Protein AF-A0A2A2JDP6-F1 (afdb_monomer)

InterPro domains:
  IPR001873 Epithelial sodium channel [PF00858] (43-177)

Sequence (413 aa):
MQKIEHLVDRIRIRLHLPKPQRQCSCHENDPPPWTGEIHGLSQVSDLELPAIAICPKVPDGFNRTGIVGDIMGSLPNISYDLALDVLRYFIAGNGLENMDTVSYMNRTYLSYLNNLYKNWSIGYTTEEFFNLMQDKYGYKCEELFLECQLGGKTMDCCNDLMVRKTMMRRGICYQTRRGINQSDADDIGRIIFSLKASPSATNPDYNYTQIFGRDAECQVRKWYLSNIIYPFNCTLAYMNEISKLPPTNGTCRPDIIADNYFNNIQLVWNSVDVNEECTPGCQRWDYQTVLQQSQTLEEFIGYTFNLEASFNDLQYEYVKETIQSVSSSQTDVDEEKDTDTDLRTSRETISSEEADILRRCRRGRRRDRPKFEMPVIHKMEHVELPEISHEKWNTSKNETSNNNDTKNQKQDQ

Mean predicted aligned error: 15.89 Å

Organism: NCBI:txid2018661

Foldseek 3Di:
DDDPDDDPDPPPPDDPDPDDDPDDPVCPPDPFPDWDKDKDKDFDQKDWDPKDKAFDPFLQLWPQCVQLVLLPVQDDPDDSVLSLVLVLLLCQLLLAEDSVVLVVDDLVVSVVSLVSNCSSQPPDDSLRSVVVRCVRIHDDQVLWFPWKDFLNDTDDCDPQFWDWDQDRNRGTIIIGDTPQMQRDAQVRGKIKTFTFDRDGNNDDDDDDDDDDDDDDLLLSLQLCCQQPCVVPQEHRSRPPPRPPDDHGPYHGGSSVSSVCSCPRRHDPDGNHDDPDDDDDDPDDDDDDDDDDDDPDPDDDPRTDDMDIDDDNGSMDMDIDTDRDDPPPPDDDDDDDDDDDDDDDDDDDDDDPPVVPVVPPPPDDDDDDDDDDDDDDDDDDDDDDDDDDDDDDDDDDDDDDDDDDDDDDDDDDD

Structure (mmCIF, N/CA/C/O backbone):
data_AF-A0A2A2JDP6-F1
#
_entry.id   AF-A0A2A2JDP6-F1
#
loop_
_atom_site.group_PDB
_atom_site.id
_atom_site.type_symbol
_atom_site.label_atom_id
_atom_site.label_alt_id
_atom_site.label_comp_id
_atom_site.label_asym_id
_atom_site.label_entity_id
_atom_site.label_seq_id
_atom_site.pdbx_PDB_ins_code
_atom_site.Cartn_x
_atom_site.Cartn_y
_atom_site.Cartn_z
_atom_site.occupancy
_atom_site.B_iso_or_equiv
_atom_site.auth_seq_id
_atom_site.auth_comp_id
_atom_site.auth_asym_id
_atom_site.auth_atom_id
_atom_site.pdbx_PDB_model_num
ATOM 1 N N . MET A 1 1 ? 39.928 -13.900 63.795 1.00 42.25 1 MET A N 1
ATOM 2 C CA . MET A 1 1 ? 40.288 -12.518 63.414 1.00 42.25 1 MET A CA 1
ATOM 3 C C . MET A 1 1 ? 40.253 -12.432 61.894 1.00 42.25 1 MET A C 1
ATOM 5 O O . MET A 1 1 ? 41.174 -12.928 61.273 1.00 42.25 1 MET A O 1
ATOM 9 N N . GLN A 1 2 ? 39.168 -11.912 61.317 1.00 36.44 2 GLN A N 1
ATOM 10 C CA . GLN A 1 2 ? 39.155 -11.068 60.111 1.00 36.44 2 GLN A CA 1
ATOM 11 C C . GLN A 1 2 ? 37.693 -10.741 59.792 1.00 36.44 2 GLN A C 1
ATOM 13 O O . GLN A 1 2 ? 36.905 -11.603 59.416 1.00 36.44 2 GLN A O 1
ATOM 18 N N . LYS A 1 3 ? 37.336 -9.486 60.071 1.00 40.56 3 LYS A N 1
ATOM 19 C CA . LYS A 1 3 ? 36.066 -8.861 59.717 1.00 40.56 3 LYS A CA 1
ATOM 20 C C . LYS A 1 3 ? 36.030 -8.656 58.204 1.00 40.56 3 LYS A C 1
ATOM 22 O O . LYS A 1 3 ? 36.974 -8.093 57.659 1.00 40.56 3 LYS A O 1
ATOM 27 N N . ILE A 1 4 ? 34.930 -9.041 57.568 1.00 39.34 4 ILE A N 1
ATOM 28 C CA . ILE A 1 4 ? 34.553 -8.552 56.241 1.00 39.34 4 ILE A CA 1
ATOM 29 C C . ILE A 1 4 ? 33.459 -7.507 56.482 1.00 39.34 4 ILE A C 1
ATOM 31 O O . ILE A 1 4 ? 32.279 -7.823 56.578 1.00 39.34 4 ILE A O 1
ATOM 35 N N . GLU A 1 5 ? 33.891 -6.265 56.684 1.00 47.62 5 GLU A N 1
ATOM 36 C CA . GLU A 1 5 ? 33.069 -5.058 56.578 1.00 47.62 5 GLU A CA 1
ATOM 37 C C . GLU A 1 5 ? 33.503 -4.338 55.287 1.00 47.62 5 GLU A C 1
ATOM 39 O O . GLU A 1 5 ? 34.692 -4.315 54.982 1.00 47.62 5 GLU A O 1
ATOM 44 N N . HIS A 1 6 ? 32.537 -3.721 54.596 1.00 47.00 6 HIS A N 1
ATOM 45 C CA . HIS A 1 6 ? 32.638 -2.852 53.408 1.00 47.00 6 HIS A CA 1
ATOM 46 C C . HIS A 1 6 ? 32.571 -3.490 52.012 1.00 47.00 6 HIS A C 1
ATOM 48 O O . HIS A 1 6 ? 33.566 -3.952 51.470 1.00 47.00 6 HIS A O 1
ATOM 54 N N . LEU A 1 7 ? 31.393 -3.353 51.385 1.00 40.31 7 LEU A N 1
ATOM 55 C CA . LEU A 1 7 ? 31.198 -2.631 50.112 1.00 40.31 7 LEU A CA 1
ATOM 56 C C . LEU A 1 7 ? 29.689 -2.545 49.811 1.00 40.31 7 LEU A C 1
ATOM 58 O O . LEU A 1 7 ? 29.135 -3.317 49.037 1.00 40.31 7 LEU A O 1
ATOM 62 N N . VAL A 1 8 ? 29.001 -1.607 50.469 1.00 41.59 8 VAL A N 1
ATOM 63 C CA . VAL A 1 8 ? 27.686 -1.122 50.016 1.00 41.59 8 VAL A CA 1
ATOM 64 C C . VAL A 1 8 ? 27.941 0.207 49.320 1.00 41.59 8 VAL A C 1
ATOM 66 O O . VAL A 1 8 ? 27.768 1.277 49.905 1.00 41.59 8 VAL A O 1
ATOM 69 N N . ASP A 1 9 ? 28.413 0.138 48.078 1.00 45.41 9 ASP A N 1
ATOM 70 C CA . ASP A 1 9 ? 28.422 1.308 47.212 1.00 45.41 9 ASP A CA 1
ATOM 71 C C . ASP A 1 9 ? 26.983 1.602 46.791 1.00 45.41 9 ASP A C 1
ATOM 73 O O . ASP A 1 9 ? 26.321 0.835 46.090 1.00 45.41 9 ASP A O 1
ATOM 77 N N . ARG A 1 10 ? 26.469 2.733 47.280 1.00 42.56 10 ARG A N 1
ATOM 78 C CA . ARG A 1 10 ? 25.173 3.279 46.881 1.00 42.56 10 ARG A CA 1
ATOM 79 C C . ARG A 1 10 ? 25.234 3.655 45.403 1.00 42.56 10 ARG A C 1
ATOM 81 O O . ARG A 1 10 ? 25.701 4.739 45.055 1.00 42.56 10 ARG A O 1
ATOM 88 N N . ILE A 1 11 ? 24.689 2.802 44.544 1.00 38.97 11 ILE A N 1
ATOM 89 C CA . ILE A 1 11 ? 24.360 3.160 43.164 1.00 38.97 11 ILE A CA 1
ATOM 90 C C . ILE A 1 11 ? 23.293 4.264 43.219 1.00 38.97 11 ILE A C 1
ATOM 92 O O . ILE A 1 11 ? 22.119 4.016 43.490 1.00 38.97 11 ILE A O 1
ATOM 96 N N . ARG A 1 12 ? 23.700 5.519 42.994 1.00 38.19 12 ARG A N 1
ATOM 97 C CA . ARG A 1 12 ? 22.767 6.618 42.718 1.00 38.19 12 ARG A CA 1
ATOM 98 C C . ARG A 1 12 ? 22.310 6.493 41.270 1.00 38.19 12 ARG A C 1
ATOM 100 O O . ARG A 1 12 ? 22.987 6.966 40.362 1.00 38.19 12 ARG A O 1
ATOM 107 N N . ILE A 1 13 ? 21.144 5.892 41.069 1.00 36.06 13 ILE A N 1
ATOM 108 C CA . ILE A 1 13 ? 20.428 5.961 39.795 1.00 36.06 13 ILE A CA 1
ATOM 109 C C . ILE A 1 13 ? 19.970 7.415 39.621 1.00 36.06 13 ILE A C 1
ATOM 111 O O . ILE A 1 13 ? 19.072 7.882 40.319 1.00 36.06 13 ILE A O 1
ATOM 115 N N . ARG A 1 14 ? 20.620 8.170 38.728 1.00 33.38 14 ARG A N 1
ATOM 116 C CA . ARG A 1 14 ? 20.079 9.452 38.258 1.00 33.38 14 ARG A CA 1
ATOM 117 C C . ARG A 1 14 ? 19.052 9.142 37.178 1.00 33.38 14 ARG A C 1
ATOM 119 O O . ARG A 1 14 ? 19.429 8.821 36.056 1.00 33.38 14 ARG A O 1
ATOM 126 N N . LEU A 1 15 ? 17.768 9.255 37.514 1.00 26.73 15 LEU A N 1
ATOM 127 C CA . LEU A 1 15 ? 16.714 9.335 36.508 1.00 26.73 15 LEU A CA 1
ATOM 128 C C . LEU A 1 15 ? 16.951 10.592 35.663 1.00 26.73 15 LEU A C 1
ATOM 130 O O . LEU A 1 15 ? 16.830 11.718 36.145 1.00 26.73 15 LEU A O 1
ATOM 134 N N . HIS A 1 16 ? 17.324 10.398 34.402 1.00 30.86 16 HIS A N 1
ATOM 135 C CA . HIS A 1 16 ? 17.208 11.438 33.394 1.00 30.86 16 HIS A CA 1
ATOM 136 C C . HIS A 1 16 ? 15.762 11.464 32.919 1.00 30.86 16 HIS A C 1
ATOM 138 O O . HIS A 1 16 ? 15.356 10.669 32.077 1.00 30.86 16 HIS A O 1
ATOM 144 N N . LEU A 1 17 ? 14.983 12.374 33.500 1.00 34.25 17 LEU A N 1
ATOM 145 C CA . LEU A 1 17 ? 13.681 12.724 32.957 1.00 34.25 17 LEU A CA 1
ATOM 146 C C . LEU A 1 17 ? 13.913 13.474 31.633 1.00 34.25 17 LEU A C 1
ATOM 148 O O . LEU A 1 17 ? 14.747 14.389 31.600 1.00 34.25 17 LEU A O 1
ATOM 152 N N . PRO A 1 18 ? 13.235 13.093 30.536 1.00 35.59 18 PRO A N 1
ATOM 153 C CA . PRO A 1 18 ? 13.294 13.850 29.295 1.00 35.59 18 PRO A CA 1
ATOM 154 C C . PRO A 1 18 ? 12.865 15.297 29.556 1.00 35.59 18 PRO A C 1
ATOM 156 O O . PRO A 1 18 ? 12.072 15.576 30.458 1.00 35.59 18 PRO A O 1
ATOM 159 N N . LYS A 1 19 ? 13.407 16.235 28.772 1.00 40.59 19 LYS A N 1
ATOM 160 C CA . LYS A 1 19 ? 12.958 17.631 28.826 1.00 40.59 19 LYS A CA 1
ATOM 161 C C . LYS A 1 19 ? 11.431 17.656 28.644 1.00 40.59 19 LYS A C 1
ATOM 163 O O . LYS A 1 19 ? 10.947 16.908 27.792 1.00 40.59 19 LYS A O 1
ATOM 168 N N . PRO A 1 20 ? 10.693 18.476 29.415 1.00 47.19 20 PRO A N 1
ATOM 169 C CA . PRO A 1 20 ? 9.243 18.552 29.304 1.00 47.19 20 PRO A CA 1
ATOM 170 C C . PRO A 1 20 ? 8.871 18.808 27.845 1.00 47.19 20 PRO A C 1
ATOM 172 O O . PRO A 1 20 ? 9.399 19.731 27.217 1.00 47.19 20 PRO A O 1
ATOM 175 N N . GLN A 1 21 ? 8.022 17.938 27.296 1.00 46.75 21 GLN A N 1
ATOM 176 C CA . GLN A 1 21 ? 7.447 18.153 25.974 1.00 46.75 21 GLN A CA 1
ATOM 177 C C . GLN A 1 21 ? 6.694 19.483 25.993 1.00 46.75 21 GLN A C 1
ATOM 179 O O . GLN A 1 21 ? 6.167 19.887 27.035 1.00 46.75 21 GLN A O 1
ATOM 184 N N . ARG A 1 22 ? 6.687 20.197 24.863 1.00 51.84 22 ARG A N 1
ATOM 185 C CA . ARG A 1 22 ? 5.947 21.454 24.770 1.00 51.84 22 ARG A CA 1
ATOM 186 C C . ARG A 1 22 ? 4.479 21.153 25.047 1.00 51.84 22 ARG A C 1
ATOM 188 O O . ARG A 1 22 ? 3.839 20.403 24.319 1.00 51.84 22 ARG A O 1
ATOM 195 N N . GLN A 1 23 ? 3.987 21.716 26.143 1.00 50.53 23 GLN A N 1
ATOM 196 C CA . GLN A 1 23 ? 2.580 21.725 26.505 1.00 50.53 23 GLN A CA 1
ATOM 197 C C . GLN A 1 23 ? 1.749 22.180 25.298 1.00 50.53 23 GLN A C 1
ATOM 199 O O . GLN A 1 23 ? 2.151 23.101 24.583 1.00 50.53 23 GLN A O 1
ATOM 204 N N . CYS A 1 24 ? 0.604 21.533 25.047 1.00 50.88 24 CYS A N 1
ATOM 205 C CA . CYS A 1 24 ? -0.321 22.021 24.024 1.00 50.88 24 CYS A CA 1
ATOM 206 C C . CYS A 1 24 ? -0.648 23.490 24.329 1.00 50.88 24 CYS A C 1
ATOM 208 O O . CYS A 1 24 ? -0.716 23.868 25.494 1.00 50.88 24 CYS A O 1
ATOM 210 N N . SER A 1 25 ? -0.873 24.323 23.312 1.00 53.47 25 SER A N 1
ATOM 211 C CA . SER A 1 25 ? -1.103 25.772 23.469 1.00 53.47 25 SER A CA 1
ATOM 212 C C . SER A 1 25 ? -2.272 26.141 24.402 1.00 53.47 25 SER A C 1
ATOM 214 O O . SER A 1 25 ? -2.378 27.282 24.836 1.00 53.47 25 SER A O 1
ATOM 216 N N . CYS A 1 26 ? -3.131 25.180 24.756 1.00 50.78 26 CYS A N 1
ATOM 217 C CA . CYS A 1 26 ? -4.134 25.307 25.816 1.00 50.78 26 CYS A CA 1
ATOM 218 C C . CYS A 1 26 ? -3.572 25.255 27.255 1.00 50.78 26 CYS A C 1
ATOM 220 O O . CYS A 1 26 ? -4.330 25.485 28.187 1.00 50.78 26 CYS A O 1
ATOM 222 N N . HIS A 1 27 ? -2.277 24.990 27.443 1.00 50.75 27 HIS A N 1
ATOM 223 C CA . HIS A 1 27 ? -1.606 24.839 28.742 1.00 50.75 27 HIS A CA 1
ATOM 224 C C . HIS A 1 27 ? -0.427 25.812 28.945 1.00 50.75 27 HIS A C 1
ATOM 226 O O . HIS A 1 27 ? 0.233 25.744 29.973 1.00 50.75 27 HIS A O 1
ATOM 232 N N . GLU A 1 28 ? -0.144 26.733 28.010 1.00 54.28 28 GLU A N 1
ATOM 233 C CA . GLU A 1 28 ? 1.051 27.606 28.065 1.00 54.28 28 GLU A CA 1
ATOM 234 C C . GLU A 1 28 ? 1.097 28.578 29.265 1.00 54.28 28 GLU A C 1
ATOM 236 O O . GLU A 1 28 ? 2.156 29.141 29.534 1.00 54.28 28 GLU A O 1
ATOM 241 N N . ASN A 1 29 ? -0.009 28.774 30.000 1.00 55.38 29 ASN A N 1
ATOM 242 C CA . ASN A 1 29 ? -0.087 29.732 31.114 1.00 55.38 29 ASN A CA 1
ATOM 243 C C . ASN A 1 29 ? -0.533 29.142 32.462 1.00 55.38 29 ASN A C 1
ATOM 245 O O . ASN A 1 29 ? -0.620 29.900 33.424 1.00 55.38 29 ASN A O 1
ATOM 249 N N . ASP A 1 30 ? -0.752 27.828 32.558 1.00 51.12 30 ASP A N 1
ATOM 250 C CA . ASP A 1 30 ? -1.079 27.163 33.823 1.00 51.12 30 ASP A CA 1
ATOM 251 C C . ASP A 1 30 ? -0.021 26.087 34.119 1.00 51.12 30 ASP A C 1
ATOM 253 O O . ASP A 1 30 ? -0.009 25.039 33.462 1.00 51.12 30 ASP A O 1
ATOM 257 N N . PRO A 1 31 ? 0.893 26.284 35.093 1.00 53.31 31 PRO A N 1
ATOM 258 C CA . PRO A 1 31 ? 1.618 25.142 35.641 1.00 53.31 31 PRO A CA 1
ATOM 259 C C . PRO A 1 31 ? 0.560 24.195 36.223 1.00 53.31 31 PRO A C 1
ATOM 261 O O . PRO A 1 31 ? -0.269 24.679 36.991 1.00 53.31 31 PRO A O 1
ATOM 264 N N . PRO A 1 32 ? 0.512 22.893 35.883 1.00 51.09 32 PRO A N 1
ATOM 265 C CA . PRO A 1 32 ? -0.606 22.073 36.324 1.00 51.09 32 PRO A CA 1
ATOM 266 C C . PRO A 1 32 ? -0.597 21.981 37.857 1.00 51.09 32 PRO A C 1
ATOM 268 O O . PRO A 1 32 ? 0.360 21.436 38.419 1.00 51.09 32 PRO A O 1
ATOM 271 N N . PRO A 1 33 ? -1.639 22.467 38.561 1.00 47.56 33 PRO A N 1
ATOM 272 C CA . PRO A 1 33 ? -1.931 21.934 39.874 1.00 47.56 33 PRO A CA 1
ATOM 273 C C . PRO A 1 33 ? -2.437 20.518 39.598 1.00 47.56 33 PRO A C 1
ATOM 275 O O . PRO A 1 33 ? -3.493 20.367 38.999 1.00 47.56 33 PRO A O 1
ATOM 278 N N . TRP A 1 34 ? -1.611 19.512 39.897 1.00 50.16 34 TRP A N 1
ATOM 279 C CA . TRP A 1 34 ? -1.926 18.076 39.870 1.00 50.16 34 TRP A CA 1
ATOM 280 C C . TRP A 1 34 ? -3.067 17.703 38.905 1.00 50.16 34 TRP A C 1
ATOM 282 O O . TRP A 1 34 ? -4.240 17.707 39.280 1.00 50.16 34 TRP A O 1
ATOM 292 N N . THR A 1 35 ? -2.743 17.396 37.647 1.00 58.47 35 THR A N 1
ATOM 293 C CA . THR A 1 35 ? -3.735 16.811 36.739 1.00 58.47 35 THR A CA 1
ATOM 294 C C . THR A 1 35 ? -4.151 15.462 37.313 1.00 58.47 35 THR A C 1
ATOM 296 O O . THR A 1 35 ? -3.353 14.526 37.344 1.00 58.47 35 THR A O 1
ATOM 299 N N . GLY A 1 36 ? -5.371 15.381 37.832 1.00 70.69 36 GLY A N 1
ATOM 300 C CA . GLY A 1 36 ? -5.975 14.116 38.218 1.00 70.69 36 GLY A CA 1
ATOM 301 C C . GLY A 1 36 ? -6.549 13.447 36.977 1.00 70.69 36 GLY A C 1
ATOM 302 O O . GLY A 1 36 ? -7.185 14.111 36.154 1.00 70.69 36 GLY A O 1
ATOM 303 N N . GLU A 1 37 ? -6.352 12.142 36.845 1.00 82.38 37 GLU A N 1
ATOM 304 C CA . GLU A 1 37 ? -7.018 11.339 35.823 1.00 82.38 37 GLU A CA 1
ATOM 305 C C . GLU A 1 37 ? -8.322 10.791 36.407 1.00 82.38 37 GLU A C 1
ATOM 307 O O . GLU A 1 37 ? -8.338 10.165 37.468 1.00 82.38 37 GLU A O 1
ATOM 312 N N . ILE A 1 38 ? -9.439 11.065 35.735 1.00 83.38 38 ILE A N 1
ATOM 313 C CA . ILE A 1 38 ? -10.705 10.395 36.014 1.00 83.38 38 ILE A CA 1
ATOM 314 C C . ILE A 1 38 ? -10.831 9.251 35.023 1.00 83.38 38 ILE A C 1
ATOM 316 O O . ILE A 1 38 ? -10.912 9.482 33.816 1.00 83.38 38 ILE A O 1
ATOM 320 N N . HIS A 1 39 ? -10.886 8.041 35.563 1.00 91.00 39 HIS A N 1
ATOM 321 C CA . HIS A 1 39 ? -11.170 6.824 34.821 1.00 91.00 39 HIS A CA 1
ATOM 322 C C . HIS A 1 39 ? -12.631 6.458 35.036 1.00 91.00 39 HIS A C 1
ATOM 324 O O . HIS A 1 39 ? -13.144 6.537 36.156 1.00 91.00 39 HIS A O 1
ATOM 330 N N . GLY A 1 40 ? -13.303 6.035 33.979 1.00 89.31 40 GLY A N 1
ATOM 331 C CA . GLY A 1 40 ? -14.589 5.379 34.108 1.00 89.31 40 GLY A CA 1
ATOM 332 C C . GLY A 1 40 ? -14.741 4.283 33.076 1.00 89.31 40 GLY A C 1
ATOM 333 O O . GLY A 1 40 ? -14.193 4.348 31.980 1.00 89.31 40 GLY A O 1
ATOM 334 N N . LEU A 1 41 ? -15.495 3.262 33.455 1.00 92.94 41 LEU A N 1
ATOM 335 C CA . LEU A 1 41 ? -15.846 2.154 32.584 1.00 92.94 41 LEU A CA 1
ATOM 336 C C . LEU A 1 41 ? -17.279 2.352 32.120 1.00 92.94 41 LEU A C 1
ATOM 338 O O . LEU A 1 41 ? -18.160 2.674 32.918 1.00 92.94 41 LEU A O 1
ATOM 342 N N . SER A 1 42 ? -17.504 2.204 30.823 1.00 93.06 42 SER A N 1
ATOM 343 C CA . SER A 1 42 ? -18.829 2.302 30.220 1.00 93.06 42 SER A CA 1
ATOM 344 C C . SER A 1 42 ? -19.110 1.042 29.424 1.00 93.06 42 SER A C 1
ATOM 346 O O . SER A 1 42 ? -18.349 0.696 28.525 1.00 93.06 42 SER A O 1
ATOM 348 N N . GLN A 1 43 ? -20.205 0.370 29.774 1.00 93.44 43 GLN A N 1
ATOM 349 C CA . GLN A 1 43 ? -20.762 -0.732 29.001 1.00 93.44 43 GLN A CA 1
ATOM 350 C C . GLN A 1 43 ? -21.728 -0.168 27.958 1.00 93.44 43 GLN A C 1
ATOM 352 O O . GLN A 1 43 ? -22.516 0.730 28.262 1.00 93.44 43 GLN A O 1
ATOM 357 N N . VAL A 1 44 ? -21.674 -0.696 26.741 1.00 94.31 44 VAL A N 1
ATOM 358 C CA . VAL A 1 44 ? -22.489 -0.239 25.612 1.00 94.31 44 VAL A CA 1
ATOM 359 C C . VAL A 1 44 ? -23.137 -1.408 24.882 1.00 94.31 44 VAL A C 1
ATOM 361 O O . VAL A 1 44 ? -22.737 -2.558 25.038 1.00 94.31 44 VAL A O 1
ATOM 364 N N . SER A 1 45 ? -24.175 -1.105 24.104 1.00 94.25 45 SER A N 1
ATOM 365 C CA . SER A 1 45 ? -24.851 -2.079 23.241 1.00 94.25 45 SER A CA 1
ATOM 366 C C . SER A 1 45 ? -24.036 -2.453 22.011 1.00 94.25 45 SER A C 1
ATOM 368 O O . SER A 1 45 ? -24.250 -3.518 21.446 1.00 94.25 45 SER A O 1
ATOM 370 N N . ASP A 1 46 ? -23.152 -1.563 21.568 1.00 94.69 46 ASP A N 1
ATOM 371 C CA . ASP A 1 46 ? -22.342 -1.741 20.377 1.00 94.69 46 ASP A CA 1
ATOM 372 C C . ASP A 1 46 ? -21.077 -0.873 20.419 1.00 94.69 46 ASP A C 1
ATOM 374 O O . ASP A 1 46 ? -21.053 0.202 21.020 1.00 94.69 46 ASP A O 1
ATOM 378 N N . LEU A 1 47 ? -20.011 -1.354 19.777 1.00 94.12 47 LEU A N 1
ATOM 379 C CA . LEU A 1 47 ? -18.746 -0.635 19.609 1.00 94.12 47 LEU A CA 1
ATOM 380 C C . LEU A 1 47 ? -18.277 -0.702 18.161 1.00 94.12 47 LEU A C 1
ATOM 382 O O . LEU A 1 47 ? -18.227 -1.781 17.573 1.00 94.12 47 LEU A O 1
ATOM 386 N N . GLU A 1 48 ? -17.883 0.442 17.604 1.00 93.44 48 GLU A N 1
ATOM 387 C CA . GLU A 1 48 ? -17.238 0.495 16.291 1.00 93.44 48 GLU A CA 1
ATOM 388 C C . GLU A 1 48 ? -15.874 -0.201 16.358 1.00 93.44 48 GLU A C 1
ATOM 390 O O . GLU A 1 48 ? -15.028 0.134 17.190 1.00 93.44 48 GLU A O 1
ATOM 395 N N . LEU A 1 49 ? -15.660 -1.181 15.481 1.00 92.25 49 LEU A N 1
ATOM 396 C CA . LEU A 1 49 ? -14.385 -1.876 15.365 1.00 92.25 49 LEU A CA 1
ATOM 397 C C . LEU A 1 49 ? -13.291 -0.904 14.900 1.00 92.25 49 LEU A C 1
ATOM 399 O O . LEU A 1 49 ? -13.548 -0.016 14.078 1.00 92.25 49 LEU A O 1
ATOM 403 N N . PRO A 1 50 ? -12.039 -1.077 15.366 1.00 89.25 50 PRO A N 1
ATOM 404 C CA . PRO A 1 50 ? -10.931 -0.283 14.862 1.00 89.25 50 PRO A CA 1
ATOM 405 C C . PRO A 1 50 ? -10.785 -0.473 13.351 1.00 89.25 50 PRO A C 1
ATOM 407 O O . PRO A 1 50 ? -11.133 -1.511 12.784 1.00 89.25 50 PRO A O 1
ATOM 410 N N . ALA A 1 51 ? -10.222 0.530 12.682 1.00 89.88 51 ALA A N 1
ATOM 411 C CA . ALA A 1 51 ? -9.995 0.434 11.252 1.00 89.88 51 ALA A CA 1
ATOM 412 C C . ALA A 1 51 ? -8.887 -0.597 10.962 1.00 89.88 51 ALA A C 1
ATOM 414 O O . ALA A 1 51 ? -7.706 -0.330 11.192 1.00 89.88 51 ALA A O 1
ATOM 415 N N . ILE A 1 52 ? -9.264 -1.768 10.451 1.00 92.00 52 ILE A N 1
ATOM 416 C CA . ILE A 1 52 ? -8.349 -2.860 10.111 1.00 92.00 52 ILE A CA 1
ATOM 417 C C . ILE A 1 52 ? -7.949 -2.685 8.653 1.00 92.00 52 ILE A C 1
ATOM 419 O O . ILE A 1 52 ? -8.804 -2.674 7.771 1.00 92.00 52 ILE A O 1
ATOM 423 N N . ALA A 1 53 ? -6.651 -2.540 8.395 1.00 92.00 53 ALA A N 1
ATOM 424 C CA . ALA A 1 53 ? -6.107 -2.455 7.047 1.00 92.00 53 ALA A CA 1
ATOM 425 C C . ALA A 1 53 ? -5.293 -3.706 6.715 1.00 92.00 53 ALA A C 1
ATOM 427 O O . ALA A 1 53 ? -4.318 -4.019 7.396 1.00 92.00 53 ALA A O 1
ATOM 428 N N . ILE A 1 54 ? -5.681 -4.393 5.644 1.00 91.75 54 ILE A N 1
ATOM 429 C CA . ILE A 1 54 ? -4.997 -5.572 5.124 1.00 91.75 54 ILE A CA 1
ATOM 430 C C . ILE A 1 54 ? -4.225 -5.157 3.871 1.00 91.75 54 ILE A C 1
ATOM 432 O O . ILE A 1 54 ? -4.802 -4.740 2.863 1.00 91.75 54 ILE A O 1
ATOM 436 N N . CYS A 1 55 ? -2.902 -5.269 3.964 1.00 88.50 55 CYS A N 1
ATOM 437 C CA . CYS A 1 55 ? -1.953 -4.925 2.915 1.00 88.50 55 CYS A CA 1
ATOM 438 C C . CYS A 1 55 ? -1.084 -6.138 2.577 1.00 88.50 55 CYS A C 1
ATOM 440 O O . CYS A 1 55 ? -0.672 -6.856 3.496 1.00 88.50 55 CYS A O 1
ATOM 442 N N . PRO A 1 56 ? -0.700 -6.331 1.307 1.00 86.31 56 PRO A N 1
ATOM 443 C CA . PRO A 1 56 ? 0.386 -7.238 0.994 1.00 86.31 56 PRO A CA 1
ATOM 444 C C . PRO A 1 56 ? 1.685 -6.682 1.593 1.00 86.31 56 PRO A C 1
ATOM 446 O O . PRO A 1 56 ? 1.932 -5.472 1.608 1.00 86.31 56 PRO A O 1
ATOM 449 N N . LYS A 1 57 ? 2.533 -7.570 2.126 1.00 83.06 57 LYS A N 1
ATOM 450 C CA . LYS A 1 57 ? 3.835 -7.161 2.674 1.00 83.06 57 LYS A CA 1
ATOM 451 C C . LYS A 1 57 ? 4.695 -6.539 1.576 1.00 83.06 57 LYS A C 1
ATOM 453 O O . LYS A 1 57 ? 5.275 -5.473 1.780 1.00 83.06 57 LYS A O 1
ATOM 458 N N . VAL A 1 58 ? 4.759 -7.197 0.424 1.00 87.06 58 VAL A N 1
ATOM 459 C CA . VAL A 1 58 ? 5.432 -6.667 -0.757 1.00 87.06 58 VAL A CA 1
ATOM 460 C C . VAL A 1 58 ? 4.380 -6.005 -1.643 1.00 87.06 58 VAL A C 1
ATOM 462 O O . VAL A 1 58 ? 3.365 -6.627 -1.945 1.00 87.06 58 VAL A O 1
ATOM 465 N N . PRO A 1 59 ? 4.569 -4.737 -2.027 1.00 89.12 59 PRO A N 1
ATOM 466 C CA . PRO A 1 59 ? 3.594 -3.946 -2.773 1.00 89.12 59 PRO A CA 1
ATOM 467 C C . PRO A 1 59 ? 3.608 -4.293 -4.272 1.00 89.12 59 PRO A C 1
ATOM 469 O O . PRO A 1 59 ? 3.619 -3.420 -5.138 1.00 89.12 59 PRO A O 1
ATOM 472 N N . ASP A 1 60 ? 3.645 -5.589 -4.574 1.00 89.44 60 ASP A N 1
ATOM 473 C CA . ASP A 1 60 ? 3.758 -6.160 -5.911 1.00 89.44 60 ASP A CA 1
ATOM 474 C C . ASP A 1 60 ? 2.622 -7.140 -6.223 1.00 89.44 60 ASP A C 1
ATOM 476 O O . ASP A 1 60 ? 2.790 -8.056 -7.034 1.00 89.44 60 ASP A O 1
ATOM 480 N N . GLY A 1 61 ? 1.469 -6.915 -5.584 1.00 90.38 61 GLY A N 1
ATOM 481 C CA . GLY A 1 61 ? 0.209 -7.614 -5.815 1.00 90.38 61 GLY A CA 1
ATOM 482 C C . GLY A 1 61 ? -0.344 -7.368 -7.214 1.00 90.38 61 GLY A C 1
ATOM 483 O O . GLY A 1 61 ? -1.397 -6.768 -7.375 1.00 90.38 61 GLY A O 1
ATOM 484 N N . PHE A 1 62 ? 0.380 -7.804 -8.237 1.00 93.38 62 PHE A N 1
ATOM 485 C CA . PHE A 1 62 ? -0.013 -7.715 -9.631 1.00 93.38 62 PHE A CA 1
ATOM 486 C C . PHE A 1 62 ? -0.225 -9.111 -10.207 1.00 93.38 62 PHE A C 1
ATOM 488 O O . PHE A 1 62 ? 0.464 -10.070 -9.848 1.00 93.38 62 PHE A O 1
ATOM 495 N N . ASN A 1 63 ? -1.113 -9.214 -11.193 1.00 93.44 63 ASN A N 1
ATOM 496 C CA . ASN A 1 63 ? -1.168 -10.359 -12.087 1.00 93.44 63 ASN A CA 1
ATOM 497 C C . ASN A 1 63 ? 0.141 -10.436 -12.888 1.00 93.44 63 ASN A C 1
ATOM 499 O O . ASN A 1 63 ? 0.293 -9.790 -13.928 1.00 93.44 63 ASN A O 1
ATOM 503 N N . ARG A 1 64 ? 1.081 -11.246 -12.388 1.00 92.88 64 ARG A N 1
ATOM 504 C CA . ARG A 1 64 ? 2.442 -11.401 -12.916 1.00 92.88 64 ARG A CA 1
ATOM 505 C C . ARG A 1 64 ? 2.470 -11.696 -14.411 1.00 92.88 64 ARG A C 1
ATOM 507 O O . ARG A 1 64 ? 3.194 -11.038 -15.151 1.00 92.88 64 ARG A O 1
ATOM 514 N N . THR A 1 65 ? 1.688 -12.677 -14.856 1.00 94.69 65 THR A N 1
ATOM 515 C CA . THR A 1 65 ? 1.652 -13.087 -16.266 1.00 94.69 65 THR A CA 1
ATOM 516 C C . THR A 1 65 ? 1.115 -11.963 -17.146 1.00 94.69 65 THR A C 1
ATOM 518 O O . THR A 1 65 ? 1.669 -11.709 -18.213 1.00 94.69 65 THR A O 1
ATOM 521 N N . GLY A 1 66 ? 0.078 -11.261 -16.679 1.00 96.31 66 GLY A N 1
ATOM 522 C CA . GLY A 1 66 ? -0.505 -10.125 -17.387 1.00 96.31 66 GLY A CA 1
ATOM 523 C C . GLY A 1 66 ? 0.475 -8.962 -17.535 1.00 96.31 66 GLY A C 1
ATOM 524 O O . GLY A 1 66 ? 0.759 -8.544 -18.655 1.00 96.31 66 GLY A O 1
ATOM 525 N N . ILE A 1 67 ? 1.031 -8.474 -16.423 1.00 97.38 67 ILE A N 1
ATOM 526 C CA . ILE A 1 67 ? 1.886 -7.280 -16.434 1.00 97.38 67 ILE A CA 1
ATOM 527 C C . ILE A 1 67 ? 3.229 -7.529 -17.128 1.00 97.38 67 ILE A C 1
ATOM 529 O O . ILE A 1 67 ? 3.677 -6.695 -17.906 1.00 97.38 67 ILE A O 1
ATOM 533 N N . VAL A 1 68 ? 3.856 -8.695 -16.932 1.00 97.06 68 VAL A N 1
ATOM 534 C CA . VAL A 1 68 ? 5.112 -9.020 -17.628 1.00 97.06 68 VAL A CA 1
ATOM 535 C C . VAL A 1 68 ? 4.867 -9.221 -19.124 1.00 97.06 68 VAL A C 1
ATOM 537 O O . VAL A 1 68 ? 5.660 -8.753 -19.939 1.00 97.06 68 VAL A O 1
ATOM 540 N N . GLY A 1 69 ? 3.748 -9.852 -19.498 1.00 97.25 69 GLY A N 1
ATOM 541 C CA . GLY A 1 69 ? 3.339 -9.973 -20.897 1.00 97.25 69 GLY A CA 1
ATOM 542 C C . GLY A 1 69 ? 3.126 -8.614 -21.573 1.00 97.25 69 GLY A C 1
ATOM 543 O O . GLY A 1 69 ? 3.541 -8.430 -22.714 1.00 97.25 69 GLY A O 1
ATOM 544 N N . ASP A 1 70 ? 2.551 -7.644 -20.859 1.00 97.75 70 ASP A N 1
ATOM 545 C CA . ASP A 1 70 ? 2.366 -6.261 -21.322 1.00 97.75 70 ASP A CA 1
ATOM 546 C C . ASP A 1 70 ? 3.694 -5.528 -21.545 1.00 97.75 70 ASP A C 1
ATOM 548 O O . ASP A 1 70 ? 3.895 -4.918 -22.599 1.00 97.75 70 ASP A O 1
ATOM 552 N N . ILE A 1 71 ? 4.631 -5.656 -20.598 1.00 98.25 71 ILE A N 1
ATOM 553 C CA . ILE A 1 71 ? 5.980 -5.081 -20.703 1.00 98.25 71 ILE A CA 1
ATOM 554 C C . ILE A 1 71 ? 6.701 -5.662 -21.927 1.00 98.25 71 ILE A C 1
ATOM 556 O O . ILE A 1 71 ? 7.217 -4.912 -22.753 1.00 98.25 71 ILE A O 1
ATOM 560 N N . MET A 1 72 ? 6.703 -6.989 -22.084 1.00 97.69 72 MET A N 1
ATOM 561 C CA . MET A 1 72 ? 7.360 -7.667 -23.210 1.00 97.69 72 MET A CA 1
ATOM 562 C C . MET A 1 72 ? 6.680 -7.387 -24.557 1.00 97.69 72 MET A C 1
ATOM 564 O O . MET A 1 72 ? 7.349 -7.349 -25.587 1.00 97.69 72 MET A O 1
ATOM 568 N N . GLY A 1 73 ? 5.361 -7.178 -24.568 1.00 97.00 73 GLY A N 1
ATOM 569 C CA . GLY A 1 73 ? 4.626 -6.763 -25.764 1.00 97.00 73 GLY A CA 1
ATOM 570 C C . GLY A 1 73 ? 4.938 -5.324 -26.185 1.00 97.00 73 GLY A C 1
ATOM 571 O O . GLY A 1 73 ? 4.956 -5.023 -27.378 1.00 97.00 73 GLY A O 1
ATOM 572 N N . SER A 1 74 ? 5.223 -4.451 -25.216 1.00 97.38 74 SER A N 1
ATOM 573 C CA . SER A 1 74 ? 5.541 -3.035 -25.442 1.00 97.38 74 SER A CA 1
ATOM 574 C C . SER A 1 74 ? 7.019 -2.793 -25.765 1.00 97.38 74 SER A C 1
ATOM 576 O O . SER A 1 74 ? 7.361 -1.828 -26.449 1.00 97.38 74 SER A O 1
ATOM 578 N N . LEU A 1 75 ? 7.909 -3.662 -25.279 1.00 97.12 75 LEU A N 1
ATOM 579 C CA . LEU A 1 75 ? 9.358 -3.545 -25.422 1.00 97.12 75 LEU A CA 1
ATOM 580 C C . LEU A 1 75 ? 9.906 -4.731 -26.234 1.00 97.12 75 LEU A C 1
ATOM 582 O O . LEU A 1 75 ? 10.035 -5.833 -25.701 1.00 97.12 75 LEU A O 1
ATOM 586 N N . PRO A 1 76 ? 10.266 -4.544 -27.516 1.00 92.56 76 PRO A N 1
ATOM 587 C CA . PRO A 1 76 ? 10.755 -5.647 -28.335 1.00 92.56 76 PRO A CA 1
ATOM 588 C C . PRO A 1 76 ? 12.113 -6.165 -27.833 1.00 92.56 76 PRO A C 1
ATOM 590 O O . PRO A 1 76 ? 12.981 -5.389 -27.436 1.00 92.56 76 PRO A O 1
ATOM 593 N N . ASN A 1 77 ? 12.325 -7.481 -27.940 1.00 94.12 77 ASN A N 1
ATOM 594 C CA . ASN A 1 77 ? 13.599 -8.171 -27.679 1.00 94.12 77 ASN A CA 1
ATOM 595 C C . ASN A 1 77 ? 14.151 -8.076 -26.244 1.00 94.12 77 ASN A C 1
ATOM 597 O O . ASN A 1 77 ? 15.358 -8.226 -26.049 1.00 94.12 77 ASN A O 1
ATOM 601 N N . ILE A 1 78 ? 13.307 -7.862 -25.234 1.00 97.69 78 ILE A N 1
ATOM 602 C CA . ILE A 1 78 ? 13.737 -7.986 -23.834 1.00 97.69 78 ILE A CA 1
ATOM 603 C C . ILE A 1 78 ? 13.530 -9.415 -23.317 1.00 97.69 78 ILE A C 1
ATOM 605 O O . ILE A 1 78 ? 12.603 -10.114 -23.728 1.00 97.69 78 ILE A O 1
ATOM 609 N N . SER A 1 79 ? 14.400 -9.858 -22.407 1.00 97.88 79 SER A N 1
ATOM 610 C CA . SER A 1 79 ? 14.217 -11.126 -21.698 1.00 97.88 79 SER A CA 1
ATOM 611 C C . SER A 1 79 ? 13.1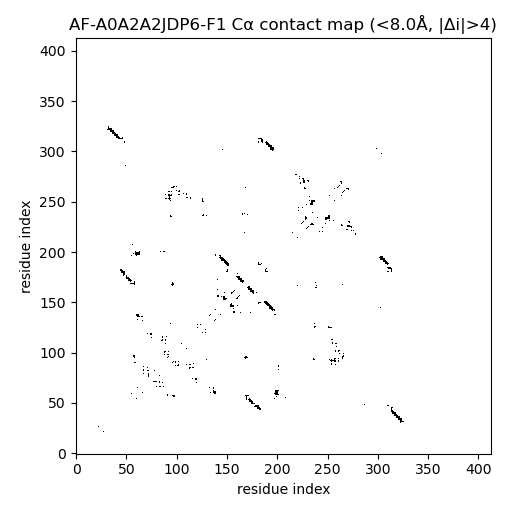45 -11.000 -20.612 1.00 97.88 79 SER A C 1
ATOM 613 O O . SER A 1 79 ? 12.815 -9.903 -20.160 1.00 97.88 79 SER A O 1
ATOM 615 N N . TYR A 1 80 ? 12.632 -12.142 -20.157 1.00 96.75 80 TYR A N 1
ATOM 616 C CA . TYR A 1 80 ? 11.688 -12.202 -19.042 1.00 96.75 80 TYR A CA 1
ATOM 617 C C . TYR A 1 80 ? 12.268 -11.592 -17.752 1.00 96.75 80 TYR A C 1
ATOM 619 O O . TYR A 1 80 ? 11.596 -10.812 -17.081 1.00 96.75 80 TYR A O 1
ATOM 627 N N . ASP A 1 81 ? 13.536 -11.881 -17.439 1.00 96.81 81 ASP A N 1
ATOM 628 C CA . ASP A 1 81 ? 14.210 -11.328 -16.255 1.00 96.81 81 ASP A CA 1
ATOM 629 C C . ASP A 1 81 ? 14.358 -9.807 -16.340 1.00 96.81 81 ASP A C 1
ATOM 631 O O . ASP A 1 81 ? 14.117 -9.100 -15.364 1.00 96.81 81 ASP A O 1
ATOM 635 N N . LEU A 1 82 ? 14.669 -9.286 -17.531 1.00 97.88 82 LEU A N 1
ATOM 636 C CA . LEU A 1 82 ? 14.741 -7.846 -17.748 1.00 97.88 82 LEU A CA 1
ATOM 637 C C . LEU A 1 82 ? 13.360 -7.187 -17.614 1.00 97.88 82 LEU A C 1
ATOM 639 O O . LEU A 1 82 ? 13.256 -6.097 -17.060 1.00 97.88 82 LEU A O 1
ATOM 643 N N . ALA A 1 83 ? 12.290 -7.846 -18.064 1.00 98.00 83 ALA A N 1
ATOM 644 C CA . ALA A 1 83 ? 10.928 -7.358 -17.855 1.00 98.00 83 ALA A CA 1
ATOM 645 C C . ALA A 1 83 ? 10.555 -7.309 -16.360 1.00 98.00 83 ALA A C 1
ATOM 647 O O . ALA A 1 83 ? 9.928 -6.347 -15.915 1.00 98.00 83 ALA A O 1
ATOM 648 N N . LEU A 1 84 ? 10.987 -8.295 -15.564 1.00 96.94 84 LEU A N 1
ATOM 649 C CA . LEU A 1 84 ? 10.828 -8.260 -14.107 1.00 96.94 84 LEU A CA 1
ATOM 650 C C . LEU A 1 84 ? 11.634 -7.131 -13.459 1.00 96.94 84 LEU A C 1
ATOM 652 O O . LEU A 1 84 ? 11.144 -6.505 -12.523 1.00 96.94 84 LEU A O 1
ATOM 656 N N . ASP A 1 85 ? 12.833 -6.833 -13.952 1.00 97.75 85 ASP A N 1
ATOM 657 C CA . ASP A 1 85 ? 13.617 -5.699 -13.458 1.00 97.75 85 ASP A CA 1
ATOM 658 C C . ASP A 1 85 ? 12.974 -4.354 -13.809 1.00 97.75 85 ASP A C 1
ATOM 660 O O . ASP A 1 85 ? 12.957 -3.454 -12.970 1.00 97.75 85 ASP A O 1
ATOM 664 N N . VAL A 1 86 ? 12.363 -4.225 -14.992 1.00 98.19 86 VAL A N 1
ATOM 665 C CA . VAL A 1 86 ? 11.541 -3.054 -15.347 1.00 98.19 86 VAL A CA 1
ATOM 666 C C . VAL A 1 86 ? 10.337 -2.931 -14.407 1.00 98.19 86 VAL A C 1
ATOM 668 O O . VAL A 1 86 ? 10.034 -1.828 -13.950 1.00 98.19 86 VAL A O 1
ATOM 671 N N . LEU A 1 87 ? 9.685 -4.043 -14.054 1.00 97.94 87 LEU A N 1
ATOM 672 C CA . LEU A 1 87 ? 8.587 -4.049 -13.085 1.00 97.94 87 LEU A CA 1
ATOM 673 C C . LEU A 1 87 ? 9.053 -3.634 -11.679 1.00 97.94 87 LEU A C 1
ATOM 675 O O . LEU A 1 87 ? 8.428 -2.780 -11.054 1.00 97.94 87 LEU A O 1
ATOM 679 N N . ARG A 1 88 ? 10.171 -4.183 -11.190 1.00 97.19 88 ARG A N 1
ATOM 680 C CA . ARG A 1 88 ? 10.777 -3.798 -9.901 1.00 97.19 88 ARG A CA 1
ATOM 681 C C . ARG A 1 88 ? 11.152 -2.321 -9.887 1.00 97.19 88 ARG A C 1
ATOM 683 O O . ARG A 1 88 ? 10.870 -1.633 -8.911 1.00 97.19 88 ARG A O 1
ATOM 690 N N . TYR A 1 89 ? 11.730 -1.826 -10.981 1.00 98.06 89 TYR A N 1
ATOM 691 C CA . TYR A 1 89 ? 12.041 -0.411 -11.164 1.00 98.06 89 TYR A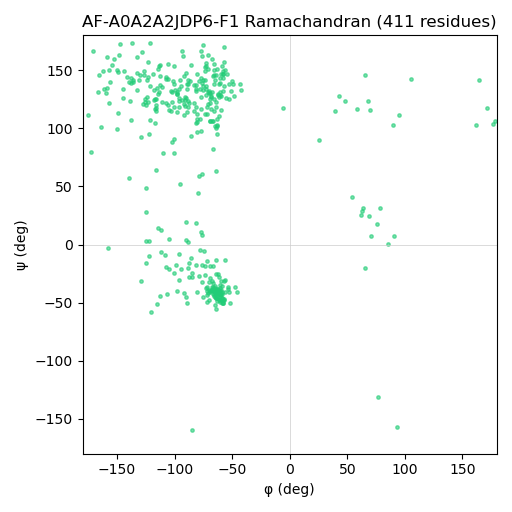 CA 1
ATOM 692 C C . TYR A 1 89 ? 10.779 0.457 -11.130 1.00 98.06 89 TYR A C 1
ATOM 694 O O . TYR A 1 89 ? 10.777 1.491 -10.470 1.00 98.06 89 TYR A O 1
ATOM 702 N N . PHE A 1 90 ? 9.691 0.037 -11.781 1.00 97.75 90 PHE A N 1
ATOM 703 C CA . PHE A 1 90 ? 8.404 0.732 -11.715 1.00 97.75 90 PHE A CA 1
ATOM 704 C C . PHE A 1 90 ? 7.860 0.796 -10.281 1.00 97.75 90 PHE A C 1
ATOM 706 O O . PHE A 1 90 ? 7.474 1.872 -9.826 1.00 97.75 90 PHE A O 1
ATOM 713 N N . ILE A 1 91 ? 7.862 -0.321 -9.550 1.00 96.75 91 ILE A N 1
ATOM 714 C CA . ILE A 1 91 ? 7.354 -0.376 -8.172 1.00 96.75 91 ILE A CA 1
ATOM 715 C C . ILE A 1 91 ? 8.217 0.504 -7.254 1.00 96.75 91 ILE A C 1
ATOM 717 O O . ILE A 1 91 ? 7.703 1.413 -6.599 1.00 96.75 91 ILE A O 1
ATOM 721 N N . ALA A 1 92 ? 9.537 0.309 -7.279 1.00 96.69 92 ALA A N 1
ATOM 722 C CA . ALA A 1 92 ? 10.490 1.087 -6.490 1.00 96.69 92 ALA A CA 1
ATOM 723 C C . ALA A 1 92 ? 10.448 2.582 -6.833 1.00 96.69 92 ALA A C 1
ATOM 725 O O . ALA A 1 92 ? 10.429 3.428 -5.941 1.00 96.69 92 ALA A O 1
ATOM 726 N N . GLY A 1 93 ? 10.372 2.917 -8.122 1.00 96.88 93 GLY A N 1
ATOM 727 C CA . GLY A 1 93 ? 10.303 4.286 -8.628 1.00 96.88 93 GLY A CA 1
ATOM 728 C C . GLY A 1 93 ? 9.015 5.023 -8.252 1.00 96.88 93 GLY A C 1
ATOM 729 O O . GLY A 1 93 ? 8.992 6.251 -8.253 1.00 96.88 93 GLY A O 1
ATOM 730 N N . ASN A 1 94 ? 7.961 4.300 -7.863 1.00 96.44 94 ASN A N 1
ATOM 731 C CA . ASN A 1 94 ? 6.760 4.880 -7.262 1.00 96.44 94 ASN A CA 1
ATOM 732 C C . ASN A 1 94 ? 6.848 5.007 -5.732 1.00 96.44 94 ASN A C 1
ATOM 734 O O . ASN A 1 94 ? 5.900 5.477 -5.113 1.00 96.44 94 ASN A O 1
ATOM 738 N N . GLY A 1 95 ? 7.973 4.643 -5.109 1.00 94.94 95 GLY A N 1
ATOM 739 C CA . GLY A 1 95 ? 8.198 4.780 -3.668 1.00 94.94 95 GLY A CA 1
ATOM 740 C C . GLY A 1 95 ? 7.520 3.694 -2.834 1.00 94.94 95 GLY A C 1
ATOM 741 O O . GLY A 1 95 ? 7.066 3.953 -1.719 1.00 94.94 95 GLY A O 1
ATOM 742 N N . LEU A 1 96 ? 7.395 2.495 -3.395 1.00 94.44 96 LEU A N 1
ATOM 743 C CA . LEU A 1 96 ? 6.854 1.313 -2.733 1.00 94.44 96 LEU A CA 1
ATOM 744 C C . LEU A 1 96 ? 8.001 0.454 -2.170 1.00 94.44 96 LEU A C 1
ATOM 746 O O . LEU A 1 96 ? 8.997 0.251 -2.854 1.00 94.44 96 LEU A O 1
ATOM 750 N N . GLU A 1 97 ? 7.882 -0.006 -0.920 1.00 91.00 97 GLU A N 1
ATOM 751 C CA . GLU A 1 97 ? 8.958 -0.676 -0.161 1.00 91.00 97 GLU A CA 1
ATOM 752 C C . GLU A 1 97 ? 9.210 -2.130 -0.616 1.00 91.00 97 GLU A C 1
ATOM 754 O O . GLU A 1 97 ? 8.425 -2.718 -1.354 1.00 91.00 97 GLU A O 1
ATOM 759 N N . ASN A 1 98 ? 10.280 -2.749 -0.105 1.00 89.44 98 ASN A N 1
ATOM 760 C CA . ASN A 1 98 ? 10.641 -4.161 -0.279 1.00 89.44 98 ASN A CA 1
ATOM 761 C C . ASN A 1 98 ? 11.069 -4.525 -1.708 1.00 89.44 98 ASN A C 1
ATOM 763 O O . ASN A 1 98 ? 11.021 -5.688 -2.104 1.00 89.44 98 ASN A O 1
ATOM 767 N N . MET A 1 99 ? 11.550 -3.534 -2.461 1.00 92.38 99 MET A N 1
ATOM 768 C CA . MET A 1 99 ? 12.271 -3.707 -3.723 1.00 92.38 99 MET A CA 1
ATOM 769 C C . MET A 1 99 ? 13.789 -3.699 -3.496 1.00 92.38 99 MET A C 1
ATOM 771 O O . MET A 1 99 ? 14.530 -2.954 -4.137 1.00 92.38 99 MET A O 1
ATOM 775 N N . ASP A 1 100 ? 14.265 -4.530 -2.565 1.00 88.69 100 ASP A N 1
ATOM 776 C CA . ASP A 1 100 ? 15.660 -4.548 -2.095 1.00 88.69 100 ASP A CA 1
ATOM 777 C C . ASP A 1 100 ? 16.663 -4.675 -3.245 1.00 88.69 100 ASP A C 1
ATOM 779 O O . ASP A 1 100 ? 17.681 -3.987 -3.261 1.00 88.69 100 ASP A O 1
ATOM 783 N N . THR A 1 101 ? 16.334 -5.476 -4.263 1.00 91.50 101 THR A N 1
ATOM 784 C CA . THR A 1 101 ? 17.151 -5.656 -5.471 1.00 91.50 101 THR A CA 1
ATOM 785 C C . THR A 1 101 ? 17.498 -4.335 -6.152 1.00 91.50 101 THR A C 1
ATOM 787 O O . THR A 1 101 ? 18.617 -4.185 -6.632 1.00 91.50 101 THR A O 1
ATOM 790 N N . VAL A 1 102 ? 16.580 -3.362 -6.161 1.00 94.06 102 VAL A N 1
ATOM 791 C CA . VAL A 1 102 ? 16.793 -2.043 -6.781 1.00 94.06 102 VAL A CA 1
ATOM 792 C C . VAL A 1 102 ? 17.871 -1.255 -6.036 1.00 94.06 102 VAL A C 1
ATOM 794 O O . VAL A 1 102 ? 18.664 -0.566 -6.671 1.00 94.06 102 VAL A O 1
ATOM 797 N N . SER A 1 103 ? 17.987 -1.430 -4.716 1.00 92.81 103 SER A N 1
ATOM 798 C CA . SER A 1 103 ? 19.029 -0.786 -3.898 1.00 92.81 103 SER A CA 1
ATOM 799 C C . SER A 1 103 ? 20.448 -1.229 -4.267 1.00 92.81 103 SER A C 1
ATOM 801 O O . SER A 1 103 ? 21.403 -0.494 -4.025 1.00 92.81 103 SER A O 1
ATOM 803 N N . TYR A 1 104 ? 20.597 -2.429 -4.835 1.00 93.81 104 TYR A N 1
ATOM 804 C CA . TYR A 1 104 ? 21.890 -3.001 -5.222 1.00 93.81 104 TYR A CA 1
ATOM 805 C C . TYR A 1 104 ? 22.231 -2.780 -6.702 1.00 93.81 104 TYR A C 1
ATOM 807 O O . TYR A 1 104 ? 23.348 -3.078 -7.133 1.00 93.81 104 TYR A O 1
ATOM 815 N N . MET A 1 105 ? 21.291 -2.264 -7.499 1.00 95.88 105 MET A N 1
ATOM 816 C CA . MET A 1 105 ? 21.523 -1.973 -8.910 1.00 95.88 105 MET A CA 1
ATOM 817 C C . MET A 1 105 ? 22.427 -0.749 -9.061 1.00 95.88 105 MET A C 1
ATOM 819 O O . MET A 1 105 ? 22.256 0.274 -8.403 1.00 95.88 105 MET A O 1
ATOM 823 N N . ASN A 1 106 ? 23.403 -0.832 -9.967 1.00 96.94 106 ASN A N 1
ATOM 824 C CA . ASN A 1 106 ? 24.255 0.316 -10.253 1.00 96.94 106 ASN A CA 1
ATOM 825 C C . ASN A 1 106 ? 23.491 1.392 -11.049 1.00 96.94 106 ASN A C 1
ATOM 827 O O . ASN A 1 106 ? 22.547 1.107 -11.787 1.00 96.94 106 ASN A O 1
ATOM 831 N N . ARG A 1 107 ? 23.954 2.642 -10.952 1.00 95.38 107 ARG A N 1
ATOM 832 C CA . ARG A 1 107 ? 23.308 3.797 -11.594 1.00 95.38 107 ARG A CA 1
ATOM 833 C C . ARG A 1 107 ? 23.194 3.672 -13.118 1.00 95.38 107 ARG A C 1
ATOM 835 O O . ARG A 1 107 ? 22.215 4.122 -13.706 1.00 95.38 107 ARG A O 1
ATOM 842 N N . THR A 1 108 ? 24.184 3.064 -13.771 1.00 97.69 108 THR A N 1
ATOM 843 C CA . THR A 1 108 ? 24.154 2.836 -15.225 1.00 97.69 108 THR A CA 1
ATOM 844 C C . THR A 1 108 ? 22.998 1.912 -15.607 1.00 97.69 108 THR A C 1
ATOM 846 O O . THR A 1 108 ? 22.301 2.172 -16.586 1.00 97.69 108 THR A O 1
ATOM 849 N N . TYR A 1 109 ? 22.762 0.868 -14.812 1.00 98.12 109 TYR A N 1
ATOM 850 C CA . TYR A 1 109 ? 21.666 -0.071 -15.008 1.00 98.12 109 TYR A CA 1
ATOM 851 C C . TYR A 1 109 ? 20.310 0.567 -14.697 1.00 98.12 109 TYR A C 1
ATOM 853 O O . TYR A 1 109 ? 19.393 0.439 -15.500 1.00 98.12 109 TYR A O 1
ATOM 861 N N . LEU A 1 110 ? 20.194 1.354 -13.622 1.00 98.00 110 LEU A N 1
ATOM 862 C CA . LEU A 1 110 ? 18.973 2.122 -13.337 1.00 98.00 110 LEU A CA 1
ATOM 863 C C . LEU A 1 110 ? 18.625 3.097 -14.472 1.00 98.00 110 LEU A C 1
A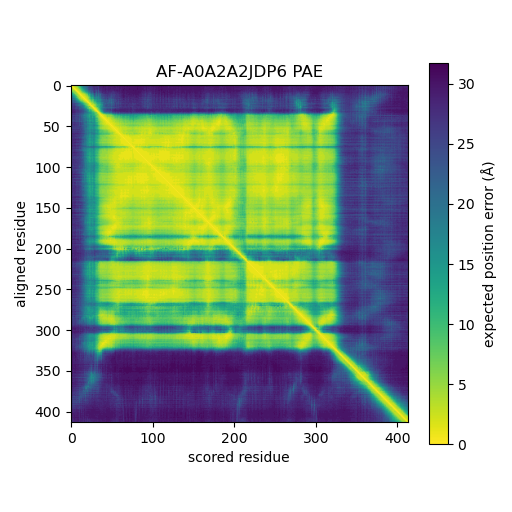TOM 865 O O . LEU A 1 110 ? 17.472 3.183 -14.886 1.00 98.00 110 LEU A O 1
ATOM 869 N N . SER A 1 111 ? 19.623 3.771 -15.050 1.00 98.19 111 SER A N 1
ATOM 870 C CA . SER A 1 111 ? 19.436 4.625 -16.231 1.00 98.19 111 SER A CA 1
ATOM 871 C C . SER A 1 111 ? 18.949 3.835 -17.455 1.00 98.19 111 SER A C 1
ATOM 873 O O . SER A 1 111 ? 18.081 4.299 -18.199 1.00 98.19 111 SER A O 1
ATOM 875 N N . TYR A 1 112 ? 19.457 2.614 -17.648 1.00 98.31 112 TYR A N 1
ATOM 876 C CA . TYR A 1 112 ? 18.972 1.707 -18.687 1.00 98.31 112 TYR A CA 1
ATOM 877 C C . TYR A 1 112 ? 17.506 1.302 -18.458 1.00 98.31 112 TYR A C 1
ATOM 879 O O . TYR A 1 112 ? 16.690 1.458 -19.369 1.00 98.31 112 TYR A O 1
ATOM 887 N N . LEU A 1 113 ? 17.145 0.889 -17.238 1.00 98.56 113 LEU A N 1
ATOM 888 C CA . LEU A 1 113 ? 15.764 0.560 -16.865 1.00 98.56 113 LEU A CA 1
ATOM 889 C C . LEU A 1 113 ? 14.826 1.763 -17.016 1.00 98.56 113 LEU A C 1
ATOM 891 O O . LEU A 1 113 ? 13.710 1.606 -17.502 1.00 98.56 113 LEU A O 1
ATOM 895 N N . ASN A 1 114 ? 15.286 2.977 -16.706 1.00 98.44 114 ASN A N 1
ATOM 896 C CA . ASN A 1 114 ? 14.515 4.203 -16.910 1.00 98.44 114 ASN A CA 1
ATOM 897 C C . ASN A 1 114 ? 14.153 4.435 -18.385 1.00 98.44 114 ASN A C 1
ATOM 899 O O . ASN A 1 114 ? 13.048 4.875 -18.693 1.00 98.44 114 ASN A O 1
ATOM 903 N N . ASN A 1 115 ? 15.071 4.150 -19.313 1.00 98.25 115 ASN A N 1
ATOM 904 C CA . ASN A 1 115 ? 14.791 4.290 -20.743 1.00 98.25 115 ASN A CA 1
ATOM 905 C C . ASN A 1 115 ? 13.752 3.266 -21.215 1.00 98.25 115 ASN A C 1
ATOM 907 O O . ASN A 1 115 ? 12.860 3.614 -21.986 1.00 98.25 115 ASN A O 1
ATOM 911 N N . LEU A 1 116 ? 13.827 2.030 -20.712 1.00 98.44 116 LEU A N 1
ATOM 912 C CA . LEU A 1 116 ? 12.813 1.007 -20.971 1.00 98.44 116 LEU A CA 1
ATOM 913 C C . LEU A 1 116 ? 11.455 1.406 -20.384 1.00 98.44 116 LEU A C 1
ATOM 915 O O . LEU A 1 116 ? 10.447 1.352 -21.083 1.00 98.44 116 LEU A O 1
ATOM 919 N N . TYR A 1 117 ? 11.439 1.884 -19.139 1.00 98.31 117 TYR A N 1
ATOM 920 C CA . TYR A 1 117 ? 10.240 2.384 -18.477 1.00 98.31 117 TYR A CA 1
ATOM 921 C C . TYR A 1 117 ? 9.581 3.517 -19.274 1.00 98.31 117 TYR A C 1
ATOM 923 O O . TYR A 1 117 ? 8.387 3.448 -19.529 1.00 98.31 117 TYR A O 1
ATOM 931 N N . LYS A 1 118 ? 10.343 4.514 -19.743 1.00 97.94 118 LYS A N 1
ATOM 932 C CA . LYS A 1 118 ? 9.807 5.629 -20.549 1.00 97.94 118 LYS A CA 1
ATOM 933 C C . LYS A 1 118 ? 9.160 5.175 -21.855 1.00 97.94 118 LYS A C 1
ATOM 935 O O . LYS A 1 118 ? 8.191 5.788 -22.296 1.00 97.94 118 LYS A O 1
ATOM 940 N N . ASN A 1 119 ? 9.706 4.133 -22.477 1.00 98.12 119 ASN A N 1
ATOM 941 C CA . ASN A 1 119 ? 9.121 3.547 -23.677 1.00 98.12 119 ASN A CA 1
ATOM 942 C C . ASN A 1 119 ? 7.833 2.782 -23.347 1.00 98.12 119 ASN A C 1
ATOM 944 O O . ASN A 1 119 ? 6.862 2.886 -24.088 1.00 98.12 119 ASN A O 1
ATOM 948 N N . TRP A 1 120 ? 7.809 2.051 -22.229 1.00 98.25 120 TRP A N 1
ATOM 949 C CA . TRP A 1 120 ? 6.624 1.325 -21.767 1.00 98.25 120 TRP A CA 1
ATOM 950 C C . TRP A 1 120 ? 5.496 2.269 -21.322 1.00 98.25 120 TRP A C 1
ATOM 952 O O . TRP A 1 120 ? 4.337 2.044 -21.652 1.00 98.25 120 TRP A O 1
ATOM 962 N N . SER A 1 121 ? 5.831 3.373 -20.653 1.00 98.00 121 SER A N 1
ATOM 963 C CA . SER A 1 121 ? 4.883 4.373 -20.155 1.00 98.00 121 SER A CA 1
ATOM 964 C C . SER A 1 121 ? 4.598 5.502 -21.157 1.00 98.00 121 SER A C 1
ATOM 966 O O . SER A 1 121 ? 4.195 6.598 -20.756 1.00 98.00 121 SER A O 1
ATOM 968 N N . ILE A 1 122 ? 4.877 5.301 -22.449 1.00 97.19 122 ILE A N 1
ATOM 969 C CA . ILE A 1 122 ? 4.775 6.365 -23.454 1.00 97.19 122 ILE A CA 1
ATOM 970 C C . ILE A 1 122 ? 3.341 6.911 -23.541 1.00 97.19 122 ILE A C 1
ATOM 972 O O . ILE A 1 122 ? 2.375 6.160 -23.640 1.00 97.19 122 ILE A O 1
ATOM 976 N N . GLY A 1 123 ? 3.204 8.238 -23.508 1.00 97.25 123 GLY A N 1
ATOM 977 C CA . GLY A 1 123 ? 1.903 8.913 -23.584 1.00 97.25 123 GLY A CA 1
ATOM 978 C C . GLY A 1 123 ? 1.161 9.067 -22.252 1.00 97.25 123 GLY A C 1
ATOM 979 O O . GLY A 1 123 ? 0.096 9.675 -22.252 1.00 97.25 123 GLY A O 1
ATOM 980 N N . TYR A 1 124 ? 1.726 8.593 -21.137 1.00 98.06 124 TYR A N 1
ATOM 981 C CA . TYR A 1 124 ? 1.146 8.733 -19.799 1.00 98.06 124 TYR A CA 1
ATOM 982 C C . TYR A 1 124 ? 2.068 9.519 -18.862 1.00 98.06 124 TYR A C 1
ATOM 984 O O . TYR A 1 124 ? 3.296 9.417 -18.931 1.00 98.06 124 TYR A O 1
ATOM 992 N N . THR A 1 125 ? 1.483 10.286 -17.943 1.00 97.12 125 THR A N 1
ATOM 993 C CA . THR A 1 125 ? 2.212 10.784 -16.767 1.00 97.12 125 THR A CA 1
ATOM 994 C C . THR A 1 125 ? 2.494 9.642 -15.782 1.00 97.12 125 THR A C 1
ATOM 996 O O . THR A 1 125 ? 1.856 8.593 -15.840 1.00 97.12 125 THR A O 1
ATOM 999 N N . THR A 1 126 ? 3.432 9.826 -14.843 1.00 96.12 126 THR A N 1
ATOM 1000 C CA . THR A 1 126 ? 3.736 8.802 -13.821 1.00 96.12 126 THR A CA 1
ATOM 1001 C C . THR A 1 126 ? 2.495 8.399 -13.017 1.00 96.12 126 THR A C 1
ATOM 1003 O O . THR A 1 126 ? 2.302 7.220 -12.743 1.00 96.12 126 THR A O 1
ATOM 1006 N N . GLU A 1 127 ? 1.647 9.365 -12.656 1.00 95.25 127 GLU A N 1
ATOM 1007 C CA . GLU A 1 127 ? 0.427 9.129 -11.875 1.00 95.25 127 GLU A CA 1
ATOM 1008 C C . GLU A 1 127 ? -0.636 8.377 -12.681 1.00 95.25 127 GLU A C 1
ATOM 1010 O O . GLU A 1 127 ? -1.160 7.365 -12.217 1.00 95.25 127 GLU A O 1
ATOM 1015 N N . GLU A 1 128 ? -0.912 8.816 -13.912 1.00 96.75 128 GLU A N 1
ATOM 1016 C CA . GLU A 1 128 ? -1.850 8.124 -14.804 1.00 96.75 128 GLU A CA 1
ATOM 1017 C C . GLU A 1 128 ? -1.387 6.699 -15.094 1.00 96.75 128 GLU A C 1
ATOM 1019 O O . GLU A 1 128 ? -2.187 5.767 -15.042 1.00 96.75 128 GLU A O 1
ATOM 1024 N N . PHE A 1 129 ? -0.091 6.518 -15.361 1.00 97.69 129 PHE A N 1
ATOM 1025 C CA . PHE A 1 129 ? 0.475 5.209 -15.645 1.00 97.69 129 PHE A CA 1
ATOM 1026 C C . PHE A 1 129 ? 0.407 4.284 -14.428 1.00 97.69 129 PHE A C 1
ATOM 1028 O O . PHE A 1 129 ? 0.030 3.121 -14.559 1.00 97.69 129 PHE A O 1
ATOM 1035 N N . PHE A 1 130 ? 0.709 4.801 -13.233 1.00 95.75 130 PHE A N 1
ATOM 1036 C CA . PHE A 1 130 ? 0.571 4.049 -11.990 1.00 95.75 130 PHE A CA 1
ATOM 1037 C C . PHE A 1 130 ? -0.869 3.567 -11.782 1.00 95.75 130 PHE A C 1
ATOM 1039 O O . PHE A 1 130 ? -1.087 2.374 -11.565 1.00 95.75 130 PHE A O 1
ATOM 1046 N N . ASN A 1 131 ? -1.850 4.465 -11.907 1.00 94.88 131 ASN A N 1
ATOM 1047 C CA . ASN A 1 131 ? -3.261 4.119 -11.739 1.00 94.88 131 ASN A CA 1
ATOM 1048 C C . ASN A 1 131 ? -3.731 3.124 -12.810 1.00 94.88 131 ASN A C 1
ATOM 1050 O O . ASN A 1 131 ? -4.365 2.126 -12.477 1.00 94.88 131 ASN A O 1
ATOM 1054 N N . LEU A 1 132 ? -3.330 3.319 -14.071 1.00 96.94 132 LEU A N 1
ATOM 1055 C CA . LEU A 1 132 ? -3.632 2.400 -15.170 1.00 96.94 132 LEU A CA 1
ATOM 1056 C C . LEU A 1 132 ? -3.112 0.984 -14.891 1.00 96.94 132 LEU A C 1
ATOM 1058 O O . LEU A 1 132 ? -3.845 0.012 -15.070 1.00 96.94 132 LEU A O 1
ATOM 1062 N N . MET A 1 133 ? -1.854 0.855 -14.460 1.00 96.88 133 MET A N 1
ATOM 1063 C CA . MET A 1 133 ? -1.265 -0.449 -14.146 1.00 96.88 133 MET A CA 1
ATOM 1064 C C . MET A 1 133 ? -1.956 -1.105 -12.952 1.00 96.88 133 MET A C 1
ATOM 1066 O O . MET A 1 133 ? -2.226 -2.304 -12.991 1.00 96.88 133 MET A O 1
ATOM 1070 N N . GLN A 1 134 ? -2.287 -0.331 -11.917 1.00 94.12 134 GLN A N 1
ATOM 1071 C CA . GLN A 1 134 ? -2.999 -0.848 -10.751 1.00 94.12 134 GLN A CA 1
ATOM 1072 C C . GLN A 1 134 ? -4.425 -1.293 -11.082 1.00 94.12 134 GLN A C 1
ATOM 1074 O O . GLN A 1 134 ? -4.869 -2.317 -10.578 1.00 94.12 134 GLN A O 1
ATOM 1079 N N . ASP A 1 135 ? -5.139 -0.580 -11.946 1.00 94.81 135 ASP A N 1
ATOM 1080 C CA . ASP A 1 135 ? -6.506 -0.953 -12.313 1.00 94.81 135 ASP A CA 1
ATOM 1081 C C . ASP A 1 135 ? -6.540 -2.134 -13.295 1.00 94.81 135 ASP A C 1
ATOM 1083 O O . ASP A 1 135 ?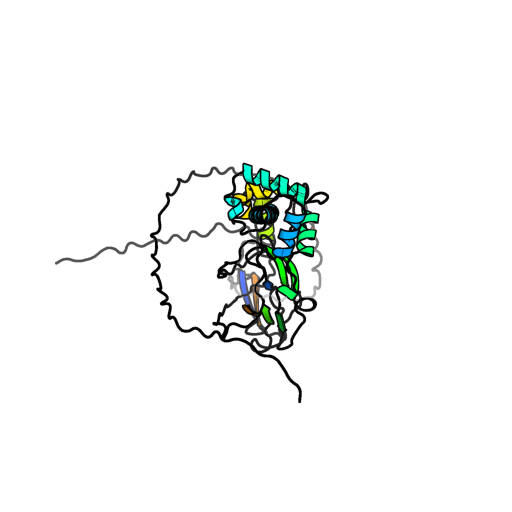 -7.453 -2.962 -13.253 1.00 94.81 135 ASP A O 1
ATOM 1087 N N . LYS A 1 136 ? -5.533 -2.242 -14.173 1.00 96.56 136 LYS A N 1
ATOM 1088 C CA . LYS A 1 136 ? -5.435 -3.319 -15.169 1.00 96.56 136 LYS A CA 1
ATOM 1089 C C . LYS A 1 136 ? -4.881 -4.618 -14.583 1.00 96.56 136 LYS A C 1
ATOM 1091 O O . LYS A 1 136 ? -5.355 -5.695 -14.943 1.00 96.56 136 LYS A O 1
ATOM 1096 N N . TYR A 1 137 ? -3.868 -4.519 -13.723 1.00 96.56 137 TYR A N 1
ATOM 1097 C CA . TYR A 1 137 ? -3.094 -5.665 -13.246 1.00 96.56 137 TYR A CA 1
ATOM 1098 C C . TYR A 1 137 ? -3.037 -5.801 -11.732 1.00 96.56 137 TYR A C 1
ATOM 1100 O O . TYR A 1 137 ? -2.629 -6.863 -11.273 1.00 96.56 137 TYR A O 1
ATOM 1108 N N . GLY A 1 138 ? -3.387 -4.769 -10.967 1.00 94.31 138 GLY A N 1
ATOM 1109 C CA . GLY A 1 138 ? -3.391 -4.839 -9.512 1.00 94.31 138 GLY A CA 1
ATOM 1110 C C . GLY A 1 138 ? -4.446 -5.815 -8.997 1.00 94.31 138 GLY A C 1
ATOM 1111 O O . GLY A 1 138 ? -5.483 -6.037 -9.626 1.00 94.31 138 GLY A O 1
ATOM 1112 N N . TYR A 1 139 ? -4.154 -6.408 -7.846 1.00 92.56 139 TYR A N 1
ATOM 1113 C CA . TYR A 1 139 ? -5.026 -7.379 -7.208 1.00 92.56 139 TYR A CA 1
ATOM 1114 C C . TYR A 1 139 ? -6.350 -6.746 -6.757 1.00 92.56 139 TYR A C 1
ATOM 1116 O O . TYR A 1 139 ? -6.409 -5.636 -6.206 1.00 92.56 139 TYR A O 1
ATOM 1124 N N . LYS A 1 140 ? -7.436 -7.474 -6.985 1.00 93.12 140 LYS A N 1
ATOM 1125 C CA . LYS A 1 140 ? -8.792 -7.040 -6.652 1.00 93.12 140 LYS A CA 1
ATOM 1126 C C . LYS A 1 140 ? -9.213 -7.535 -5.277 1.00 93.12 140 LYS A C 1
ATOM 1128 O O . LYS A 1 140 ? -8.586 -8.407 -4.678 1.00 93.12 140 LYS A O 1
ATOM 1133 N N . CYS A 1 141 ? -10.298 -6.965 -4.771 1.00 94.12 141 CYS A N 1
ATOM 1134 C CA . CYS A 1 141 ? -10.826 -7.327 -3.467 1.00 94.12 141 CYS A CA 1
ATOM 1135 C C . CYS A 1 141 ? -11.234 -8.810 -3.433 1.00 94.12 141 CYS A C 1
ATOM 1137 O O . CYS A 1 141 ? -10.859 -9.538 -2.520 1.00 94.12 141 CYS A O 1
ATOM 1139 N N . GLU A 1 142 ? -11.880 -9.297 -4.490 1.00 93.06 142 GLU A N 1
ATOM 1140 C CA . GLU A 1 142 ? -12.354 -10.680 -4.633 1.00 93.06 142 GLU A CA 1
ATOM 1141 C C . GLU A 1 142 ? -11.202 -11.698 -4.784 1.00 93.06 142 GLU A C 1
ATOM 1143 O O . GLU A 1 142 ? -11.360 -12.909 -4.586 1.00 93.06 142 GLU A O 1
ATOM 1148 N N . GLU A 1 143 ? -10.016 -11.210 -5.151 1.00 90.50 143 GLU A N 1
ATOM 1149 C CA . GLU A 1 143 ? -8.791 -12.005 -5.234 1.00 90.50 143 GLU A CA 1
ATOM 1150 C C . GLU A 1 143 ? -8.088 -12.112 -3.876 1.00 90.50 143 GLU A C 1
ATOM 1152 O O . GLU A 1 143 ? -7.377 -13.087 -3.651 1.00 90.50 143 GLU A O 1
ATOM 1157 N N . LEU A 1 144 ? -8.310 -11.159 -2.963 1.00 91.06 144 LEU A N 1
ATOM 1158 C CA . LEU A 1 144 ? -7.757 -11.185 -1.608 1.00 91.06 144 LEU A CA 1
ATOM 1159 C C . LEU A 1 144 ? -8.688 -11.893 -0.616 1.00 91.06 144 LEU A C 1
ATOM 1161 O O . LEU A 1 144 ? -8.232 -12.708 0.185 1.00 91.06 144 LEU A O 1
ATOM 1165 N N . PHE A 1 145 ? -9.984 -11.588 -0.657 1.00 92.88 145 PHE A N 1
ATOM 1166 C CA . PHE A 1 145 ? -10.964 -12.123 0.283 1.00 92.88 145 PHE A CA 1
ATOM 1167 C C . PHE A 1 145 ? -11.699 -13.320 -0.323 1.00 92.88 145 PHE A C 1
ATOM 1169 O O . PHE A 1 145 ? -12.195 -13.264 -1.448 1.00 92.88 145 PHE A O 1
ATOM 1176 N N . LEU A 1 146 ? -11.751 -14.421 0.424 1.00 91.31 146 LEU A N 1
ATOM 1177 C CA . LEU A 1 146 ? -12.568 -15.583 0.089 1.00 91.31 146 LEU A CA 1
ATOM 1178 C C . LEU A 1 146 ? -13.971 -15.447 0.685 1.00 91.31 146 LEU A C 1
ATOM 1180 O O . LEU A 1 146 ? -14.955 -15.610 -0.029 1.00 91.31 146 LEU A O 1
ATOM 1184 N N . GLU A 1 147 ? -14.043 -15.141 1.978 1.00 93.62 147 GLU A N 1
ATOM 1185 C CA . GLU A 1 147 ? -15.289 -14.976 2.721 1.00 93.62 147 GLU A CA 1
ATOM 1186 C C . GLU A 1 147 ? -15.084 -13.956 3.844 1.00 93.62 147 GLU A C 1
ATOM 1188 O O . GLU A 1 147 ? -13.990 -13.849 4.404 1.00 93.62 147 GLU A O 1
ATOM 1193 N N . CYS A 1 148 ? -16.139 -13.214 4.176 1.00 96.06 148 CYS A N 1
ATOM 1194 C CA . CYS A 1 148 ? -16.159 -12.338 5.334 1.00 96.06 148 CYS A CA 1
ATOM 1195 C C . CYS A 1 148 ? -17.423 -12.570 6.151 1.00 96.06 148 CYS A C 1
ATOM 1197 O O . CYS A 1 148 ? -18.509 -12.746 5.594 1.00 96.06 148 CYS A O 1
ATOM 1199 N N . GLN A 1 149 ? -17.284 -12.527 7.472 1.00 95.81 149 GLN A N 1
ATOM 1200 C CA . GLN A 1 149 ? -18.401 -12.653 8.396 1.00 95.81 149 GLN A CA 1
ATOM 1201 C C . GLN A 1 149 ? -18.347 -11.563 9.462 1.00 95.81 149 GLN A C 1
ATOM 1203 O O . GLN A 1 149 ? -17.270 -11.137 9.878 1.00 95.81 149 GLN A O 1
ATOM 1208 N N . LEU A 1 150 ? -19.518 -11.129 9.916 1.00 96.19 150 LEU A N 1
ATOM 1209 C CA . LEU A 1 150 ? -19.681 -10.230 11.054 1.00 96.19 150 LEU A CA 1
ATOM 1210 C C . LEU A 1 150 ? -20.872 -10.711 11.879 1.00 96.19 150 LEU A C 1
ATOM 1212 O O . LEU A 1 150 ? -21.972 -10.860 11.342 1.00 96.19 150 LEU A O 1
ATOM 1216 N N . GLY A 1 151 ? -20.672 -10.980 13.170 1.00 94.12 151 GLY A N 1
ATOM 1217 C CA . GLY A 1 151 ? -21.779 -11.437 14.018 1.00 94.12 151 GLY A CA 1
ATOM 1218 C C . GLY A 1 151 ? -22.349 -12.798 13.591 1.00 94.12 151 GLY A C 1
ATOM 1219 O O . GLY A 1 151 ? -23.563 -13.000 13.640 1.00 94.12 151 GLY A O 1
ATOM 1220 N N . GLY A 1 152 ? -21.512 -13.682 13.033 1.00 92.38 152 GLY A N 1
ATOM 1221 C CA . GLY A 1 152 ? -21.926 -14.970 12.458 1.00 92.38 152 GLY A CA 1
ATOM 1222 C C . GLY A 1 152 ? -22.727 -14.883 11.149 1.00 92.38 152 GLY A C 1
ATOM 1223 O O . GLY A 1 152 ? -23.239 -15.898 10.679 1.00 92.38 152 GLY A O 1
ATOM 1224 N N . LYS A 1 153 ? -22.862 -13.693 10.549 1.00 95.44 153 LYS A N 1
ATOM 1225 C CA . LYS A 1 153 ? -23.521 -13.499 9.250 1.00 95.44 153 LYS A CA 1
ATOM 1226 C C . LYS A 1 153 ? -22.479 -13.312 8.160 1.00 95.44 153 LYS A C 1
ATOM 1228 O O . LYS A 1 153 ? -21.590 -12.478 8.310 1.00 95.44 153 LYS A O 1
ATOM 1233 N N . THR A 1 154 ? -22.617 -14.040 7.057 1.00 96.62 154 THR A N 1
ATOM 1234 C CA . THR A 1 154 ? -21.810 -13.823 5.851 1.00 96.62 154 THR A CA 1
ATOM 1235 C C . THR A 1 154 ? -22.157 -12.473 5.223 1.00 96.62 154 THR A C 1
ATOM 1237 O O . THR A 1 154 ? -23.333 -12.160 5.029 1.00 96.62 154 THR A O 1
ATOM 1240 N N . MET A 1 155 ? -21.128 -11.691 4.905 1.00 96.62 155 MET A N 1
ATOM 1241 C CA . MET A 1 155 ? -21.220 -10.337 4.353 1.00 96.62 155 MET A CA 1
ATOM 1242 C C . MET A 1 155 ? -20.462 -10.254 3.026 1.00 96.62 155 MET A C 1
ATOM 1244 O O . MET A 1 155 ? -19.515 -11.013 2.801 1.00 96.62 155 MET A O 1
ATOM 1248 N N . ASP A 1 156 ? -20.812 -9.295 2.167 1.00 97.25 156 ASP A N 1
ATOM 1249 C CA . ASP A 1 156 ? -19.983 -8.995 1.003 1.00 97.25 156 ASP A CA 1
ATOM 1250 C C . ASP A 1 156 ? -18.721 -8.247 1.457 1.00 97.25 156 ASP A C 1
ATOM 1252 O O . ASP A 1 156 ? -18.766 -7.100 1.914 1.00 97.25 156 ASP A O 1
ATOM 1256 N N . CYS A 1 157 ? -17.567 -8.900 1.323 1.00 96.75 157 CYS A N 1
ATOM 1257 C CA . CYS A 1 157 ? -16.282 -8.332 1.714 1.00 96.75 157 CYS A CA 1
ATOM 1258 C C . CYS A 1 157 ? -16.019 -6.955 1.093 1.00 96.75 157 CYS A C 1
ATOM 1260 O O . CYS A 1 157 ? -15.491 -6.073 1.761 1.00 96.75 157 CYS A O 1
ATOM 1262 N N . CYS A 1 158 ? -16.368 -6.760 -0.176 1.00 96.25 158 CYS A N 1
ATOM 1263 C CA . CYS A 1 158 ? -15.918 -5.637 -0.996 1.00 96.25 158 CYS A CA 1
ATOM 1264 C C . CYS A 1 158 ? -16.926 -4.482 -1.014 1.00 96.25 158 CYS A C 1
ATOM 1266 O O . CYS A 1 158 ? -16.553 -3.306 -1.108 1.00 96.25 158 CYS A O 1
ATOM 1268 N N . ASN A 1 159 ? -18.207 -4.812 -0.887 1.00 96.44 159 ASN A N 1
ATOM 1269 C CA . ASN A 1 159 ? -19.294 -3.848 -0.865 1.00 96.44 159 ASN A CA 1
ATOM 1270 C C . ASN A 1 159 ? -19.645 -3.413 0.562 1.00 96.44 159 ASN A C 1
ATOM 1272 O O . ASN A 1 159 ? -19.808 -2.211 0.791 1.00 96.44 159 ASN A O 1
ATOM 1276 N N . ASP A 1 160 ? -19.678 -4.345 1.519 1.00 96.31 160 ASP A N 1
ATOM 1277 C CA . ASP A 1 160 ? -20.203 -4.076 2.862 1.00 96.31 160 ASP A CA 1
ATOM 1278 C C . ASP A 1 160 ? -19.107 -3.758 3.879 1.00 96.31 160 ASP A C 1
ATOM 1280 O O . ASP A 1 160 ? -19.282 -2.865 4.707 1.00 96.31 160 ASP A O 1
ATOM 1284 N N . LEU A 1 161 ? -17.973 -4.467 3.829 1.00 96.75 161 LEU A N 1
ATOM 1285 C CA . LEU A 1 161 ? -16.974 -4.408 4.904 1.00 96.75 161 LEU A CA 1
ATOM 1286 C C . LEU A 1 161 ? -15.717 -3.625 4.545 1.00 96.75 161 LEU A C 1
ATOM 1288 O O . LEU A 1 161 ? -15.242 -2.850 5.371 1.00 96.75 161 LEU A O 1
ATOM 1292 N N . MET A 1 162 ? -15.178 -3.792 3.340 1.00 96.75 162 MET A N 1
ATOM 1293 C CA . MET A 1 162 ? -13.869 -3.262 2.964 1.00 96.75 162 MET A CA 1
ATOM 1294 C C . MET A 1 162 ? -13.971 -2.156 1.915 1.00 96.75 162 MET A C 1
ATOM 1296 O O . MET A 1 162 ? -14.916 -2.068 1.131 1.00 96.75 162 MET A O 1
ATOM 1300 N N . VAL A 1 163 ? -12.970 -1.283 1.901 1.00 95.38 163 VAL A N 1
ATOM 1301 C CA . VAL A 1 163 ? -12.771 -0.258 0.879 1.00 95.38 163 VAL A CA 1
ATOM 1302 C C . VAL A 1 163 ? -11.302 -0.210 0.477 1.00 95.38 163 VAL A C 1
ATOM 1304 O O . VAL A 1 163 ? -10.403 -0.332 1.313 1.00 95.38 163 VAL A O 1
ATOM 1307 N N . ARG A 1 164 ? -11.049 -0.035 -0.823 1.00 92.94 164 ARG A N 1
ATOM 1308 C CA . ARG A 1 164 ? -9.701 0.172 -1.362 1.00 92.94 164 ARG A CA 1
ATOM 1309 C C . ARG A 1 164 ? -9.110 1.449 -0.757 1.00 92.94 164 ARG A C 1
ATOM 1311 O O . ARG A 1 164 ? -9.721 2.513 -0.846 1.00 92.94 164 ARG A O 1
ATOM 1318 N N . LYS A 1 165 ? -7.917 1.359 -0.171 1.00 90.81 165 LYS A N 1
ATOM 1319 C CA . LYS A 1 165 ? -7.203 2.494 0.423 1.00 90.81 165 LYS A CA 1
ATOM 1320 C C . LYS A 1 165 ? -5.720 2.443 0.078 1.00 90.81 165 LYS A C 1
ATOM 1322 O O . LYS A 1 165 ? -5.113 1.377 0.094 1.00 90.81 165 LYS A O 1
ATOM 1327 N N . THR A 1 166 ? -5.132 3.593 -0.227 1.00 87.00 166 THR A N 1
ATOM 1328 C CA . THR A 1 166 ? -3.685 3.729 -0.404 1.00 87.00 166 THR A CA 1
ATOM 1329 C C . THR A 1 166 ? -2.999 3.866 0.952 1.00 87.00 166 THR A C 1
ATOM 1331 O O . THR A 1 166 ? -3.417 4.659 1.796 1.00 87.00 166 THR A O 1
ATOM 1334 N N . MET A 1 167 ? -1.935 3.097 1.158 1.00 87.25 167 MET A N 1
ATOM 1335 C CA . MET A 1 167 ? -1.100 3.134 2.354 1.00 87.25 167 MET A CA 1
ATOM 1336 C C . MET A 1 167 ? 0.339 3.462 1.969 1.00 87.25 167 MET A C 1
ATOM 1338 O O . MET A 1 167 ? 0.885 2.927 0.999 1.00 87.25 167 MET A O 1
ATOM 1342 N N . MET A 1 168 ? 0.962 4.349 2.745 1.00 87.25 168 MET A N 1
ATOM 1343 C CA . MET A 1 168 ? 2.358 4.748 2.570 1.00 87.25 168 MET A CA 1
ATOM 1344 C C . MET A 1 168 ? 3.254 3.506 2.492 1.00 87.25 168 MET A C 1
ATOM 1346 O O . MET A 1 168 ? 3.118 2.599 3.312 1.00 87.25 168 MET A O 1
ATOM 1350 N N . ARG A 1 169 ? 4.154 3.452 1.499 1.00 88.31 169 ARG A N 1
ATOM 1351 C CA . ARG A 1 169 ? 5.129 2.364 1.260 1.00 88.31 169 ARG A CA 1
ATOM 1352 C C . ARG A 1 169 ? 4.531 0.998 0.880 1.00 88.31 169 ARG A C 1
ATOM 1354 O O . ARG A 1 169 ? 5.238 0.197 0.275 1.00 88.31 169 ARG A O 1
ATOM 1361 N N . ARG A 1 170 ? 3.253 0.732 1.174 1.00 88.06 170 ARG A N 1
ATOM 1362 C CA . ARG A 1 170 ? 2.544 -0.530 0.869 1.00 88.06 170 ARG A CA 1
ATOM 1363 C C . ARG A 1 170 ? 1.686 -0.465 -0.396 1.00 88.06 170 ARG A C 1
ATOM 1365 O O . ARG A 1 170 ? 1.330 -1.503 -0.938 1.00 88.06 170 ARG A O 1
ATOM 1372 N N . GLY A 1 171 ? 1.369 0.732 -0.886 1.00 88.88 171 GLY A N 1
ATOM 1373 C CA . GLY A 1 171 ? 0.562 0.904 -2.092 1.00 88.88 171 GLY A CA 1
ATOM 1374 C C . GLY A 1 171 ? -0.917 0.663 -1.819 1.00 88.88 171 GLY A C 1
ATOM 1375 O O . GLY A 1 171 ? -1.474 1.252 -0.896 1.00 88.88 171 GLY A O 1
ATOM 1376 N N . ILE A 1 172 ? -1.576 -0.145 -2.648 1.00 89.38 172 ILE A N 1
ATOM 1377 C CA . ILE A 1 172 ? -3.001 -0.449 -2.487 1.00 89.38 172 ILE A CA 1
ATOM 1378 C C . ILE A 1 172 ? -3.185 -1.476 -1.370 1.00 89.38 172 ILE A C 1
ATOM 1380 O O . ILE A 1 172 ? -2.485 -2.480 -1.330 1.00 89.38 172 ILE A O 1
ATOM 1384 N N . CYS A 1 173 ? -4.144 -1.205 -0.490 1.00 92.19 173 CYS A N 1
ATOM 1385 C CA . CYS A 1 173 ? -4.605 -2.070 0.586 1.00 92.19 173 CYS A CA 1
ATOM 1386 C C . CYS A 1 173 ? -6.137 -2.041 0.658 1.00 92.19 173 CYS A C 1
ATOM 1388 O O . CYS A 1 173 ? -6.790 -1.228 -0.003 1.00 92.19 173 CYS A O 1
ATOM 1390 N N . TYR A 1 174 ? -6.712 -2.886 1.511 1.00 94.81 174 TYR A N 1
ATOM 1391 C CA . TYR A 1 174 ? -8.137 -2.858 1.829 1.00 94.81 174 TYR A CA 1
ATOM 1392 C C . TYR A 1 174 ? -8.321 -2.553 3.309 1.00 94.81 174 TYR A C 1
ATOM 1394 O O . TYR A 1 174 ? -7.758 -3.238 4.158 1.00 94.81 174 TYR A O 1
ATOM 1402 N N . GLN A 1 175 ? -9.087 -1.509 3.613 1.00 94.44 175 GLN A N 1
ATOM 1403 C CA . GLN A 1 175 ? -9.383 -1.077 4.975 1.00 94.44 175 GLN A CA 1
ATOM 1404 C C . GLN A 1 175 ? -10.859 -1.304 5.283 1.00 94.44 175 GLN A C 1
ATOM 1406 O O . GLN A 1 175 ? -11.692 -1.127 4.395 1.00 94.44 175 GLN A O 1
ATOM 1411 N N . THR A 1 176 ? -11.191 -1.659 6.522 1.00 95.25 176 THR A N 1
ATOM 1412 C CA . THR A 1 176 ? -12.590 -1.704 6.952 1.00 95.25 176 THR A CA 1
ATOM 1413 C C . THR A 1 176 ? -13.262 -0.342 6.775 1.00 95.25 176 THR A C 1
ATOM 1415 O O . THR A 1 176 ? -12.655 0.721 6.955 1.00 95.25 176 THR A O 1
ATOM 1418 N N . ARG A 1 177 ? -14.535 -0.365 6.382 1.00 94.94 177 ARG A N 1
ATOM 1419 C CA . ARG A 1 177 ? -15.386 0.821 6.304 1.00 94.94 177 ARG A CA 1
ATOM 1420 C C . ARG A 1 177 ? -15.648 1.364 7.710 1.00 94.94 177 ARG A C 1
ATOM 1422 O O . ARG A 1 177 ? -15.505 0.664 8.706 1.00 94.94 177 ARG A O 1
ATOM 1429 N N . ARG A 1 178 ? -16.027 2.639 7.781 1.00 92.69 178 ARG A N 1
ATOM 1430 C CA . ARG A 1 178 ? -16.481 3.253 9.036 1.00 92.69 178 ARG A CA 1
ATOM 1431 C C . ARG A 1 178 ? -17.879 2.764 9.399 1.00 92.69 178 ARG A C 1
ATOM 1433 O O . ARG A 1 178 ? -18.670 2.473 8.504 1.00 92.69 178 ARG A O 1
ATOM 1440 N N . GLY A 1 179 ? -18.181 2.756 10.692 1.00 93.12 179 GLY A N 1
ATOM 1441 C CA . GLY A 1 179 ? -19.472 2.346 11.243 1.00 93.12 179 GLY A CA 1
ATOM 1442 C C . GLY A 1 179 ? -19.692 0.835 11.261 1.00 93.12 179 GLY A C 1
ATOM 1443 O O . GLY A 1 179 ? -20.834 0.391 11.353 1.00 93.12 179 GLY A O 1
ATOM 1444 N N . ILE A 1 180 ? -18.625 0.041 11.131 1.00 94.75 180 ILE A N 1
ATOM 1445 C CA . ILE A 1 180 ? -18.705 -1.404 11.334 1.00 94.75 180 ILE A CA 1
ATOM 1446 C C . ILE A 1 180 ? -18.660 -1.659 12.837 1.00 94.75 180 ILE A C 1
ATOM 1448 O O . ILE A 1 180 ? -17.604 -1.541 13.456 1.00 94.75 180 ILE A O 1
ATOM 1452 N N . ASN A 1 181 ? -19.811 -2.001 13.409 1.00 95.00 181 ASN A N 1
ATOM 1453 C CA . ASN A 1 181 ? -19.959 -2.181 14.846 1.00 95.00 181 ASN A CA 1
ATOM 1454 C C . ASN A 1 181 ? -20.051 -3.662 15.219 1.00 95.00 181 ASN A C 1
ATOM 1456 O O . ASN A 1 181 ? -20.703 -4.452 14.535 1.00 95.00 181 ASN A O 1
ATOM 1460 N N . GLN A 1 182 ? -19.446 -4.011 16.349 1.00 94.94 182 GLN A N 1
ATOM 1461 C CA . GLN A 1 182 ? -19.727 -5.239 17.077 1.00 94.94 182 GLN A CA 1
ATOM 1462 C C . GLN A 1 182 ? -20.883 -4.970 18.048 1.00 94.94 182 GLN A C 1
ATOM 1464 O O . GLN A 1 182 ? -20.783 -4.062 18.869 1.00 94.94 182 GLN A O 1
ATOM 1469 N N . SER A 1 183 ? -21.964 -5.747 17.951 1.00 93.88 183 SER A N 1
ATOM 1470 C CA . SER A 1 183 ? -23.170 -5.632 18.796 1.00 93.88 183 SER A CA 1
ATOM 1471 C C . SER A 1 183 ? -23.335 -6.757 19.817 1.00 93.88 183 SER A C 1
ATOM 1473 O O . SER A 1 183 ? -24.219 -6.700 20.665 1.00 93.88 183 SER A O 1
ATOM 1475 N N . ASP A 1 184 ? -22.504 -7.792 19.724 1.00 92.12 184 ASP A N 1
ATOM 1476 C CA . ASP A 1 184 ? -22.582 -8.993 20.552 1.00 92.12 184 ASP A CA 1
ATOM 1477 C C . ASP A 1 184 ? -21.222 -9.289 21.199 1.00 92.12 184 ASP A C 1
ATOM 1479 O O . ASP A 1 184 ? -20.199 -8.727 20.803 1.00 92.12 184 ASP A O 1
ATOM 1483 N N . ALA A 1 185 ? -21.202 -10.171 22.201 1.00 87.25 185 ALA A N 1
ATOM 1484 C CA . ALA A 1 185 ? -19.966 -10.623 22.848 1.00 87.25 185 ALA A CA 1
ATOM 1485 C C . ALA A 1 185 ? -18.985 -11.249 21.839 1.00 87.25 185 ALA A C 1
ATOM 1487 O O . ALA A 1 185 ? -19.407 -11.717 20.779 1.00 87.25 185 ALA A O 1
ATOM 1488 N N . ASP A 1 186 ? -17.693 -11.263 22.170 1.00 85.31 186 ASP A N 1
ATOM 1489 C CA . ASP A 1 186 ? -16.592 -11.709 21.302 1.00 85.31 186 ASP A CA 1
ATOM 1490 C C . ASP A 1 186 ? -16.843 -13.034 20.571 1.00 85.31 186 ASP A C 1
ATOM 1492 O O . ASP A 1 186 ? -16.576 -13.144 19.372 1.00 85.31 186 ASP A O 1
ATOM 1496 N N . ASP A 1 187 ? -17.430 -14.008 21.260 1.00 84.12 187 ASP A N 1
ATOM 1497 C CA . ASP A 1 187 ? -17.682 -15.337 20.728 1.00 84.12 187 ASP A CA 1
ATOM 1498 C C . ASP A 1 187 ? -18.581 -15.320 19.485 1.00 84.12 187 ASP A C 1
ATOM 1500 O O . ASP A 1 187 ? -18.413 -16.156 18.593 1.00 84.12 187 ASP A O 1
ATOM 1504 N N . ILE A 1 188 ? -19.501 -14.356 19.402 1.00 87.06 188 ILE A N 1
ATOM 1505 C CA . ILE A 1 188 ? -20.526 -14.260 18.356 1.00 87.06 188 ILE A CA 1
ATOM 1506 C C . ILE A 1 188 ? -20.282 -13.039 17.465 1.00 87.06 188 ILE A C 1
ATOM 1508 O O . ILE A 1 188 ? -20.369 -13.142 16.244 1.00 87.06 188 ILE A O 1
ATOM 1512 N N . GLY A 1 189 ? -19.966 -11.892 18.069 1.00 90.00 189 GLY A N 1
ATOM 1513 C CA . GLY A 1 189 ? -19.889 -10.571 17.447 1.00 90.00 189 GLY A CA 1
ATOM 1514 C C . GLY A 1 189 ? -18.625 -10.295 16.632 1.00 90.00 189 GLY A C 1
ATOM 1515 O O . GLY A 1 189 ? -18.530 -9.233 16.017 1.00 90.00 189 GLY A O 1
ATOM 1516 N N . ARG A 1 190 ? -17.657 -11.217 16.614 1.00 93.94 190 ARG A N 1
ATOM 1517 C CA . ARG A 1 190 ? -16.382 -11.038 15.910 1.00 93.94 190 ARG A CA 1
ATOM 1518 C C . ARG A 1 190 ? -16.549 -10.769 14.413 1.00 93.94 190 ARG A C 1
ATOM 1520 O O . ARG A 1 190 ? -17.473 -11.269 13.763 1.00 93.94 190 ARG A O 1
ATOM 1527 N N . ILE A 1 191 ? -15.601 -10.010 13.868 1.00 95.44 191 ILE A N 1
ATOM 1528 C CA . ILE A 1 191 ? -15.370 -9.934 12.429 1.00 95.44 191 ILE A CA 1
ATOM 1529 C C . ILE A 1 191 ? -14.378 -11.025 12.034 1.00 95.44 191 ILE A C 1
ATOM 1531 O O . ILE A 1 191 ? -13.355 -11.215 12.694 1.00 95.44 191 ILE A O 1
ATOM 1535 N N . ILE A 1 192 ? -14.693 -11.751 10.967 1.00 94.25 192 ILE A N 1
ATOM 1536 C CA . ILE A 1 192 ? -13.881 -12.850 10.444 1.00 94.25 192 ILE A CA 1
ATOM 1537 C C . ILE A 1 192 ? -13.579 -12.549 8.985 1.00 94.25 192 ILE A C 1
ATOM 1539 O O . ILE A 1 192 ? -14.491 -12.315 8.191 1.00 94.25 192 ILE A O 1
ATOM 1543 N N . PHE A 1 193 ? -12.301 -12.584 8.632 1.00 93.81 193 PHE A N 1
ATOM 1544 C CA . PHE A 1 193 ? -11.834 -12.501 7.259 1.00 93.81 193 PHE A CA 1
ATOM 1545 C C . PHE A 1 193 ? -11.122 -13.785 6.891 1.00 93.81 193 PHE A C 1
ATOM 1547 O O . PHE A 1 193 ? -10.043 -14.078 7.413 1.00 93.81 193 PHE A O 1
ATOM 1554 N N . SER A 1 194 ? -11.688 -14.497 5.925 1.00 91.50 194 SER A N 1
ATOM 1555 C CA . SER A 1 194 ? -11.012 -15.616 5.306 1.00 91.50 194 SER A CA 1
ATOM 1556 C C . SER A 1 194 ? -10.238 -15.140 4.074 1.00 91.50 194 SER A C 1
ATOM 1558 O O . SER A 1 194 ? -10.832 -14.722 3.079 1.00 91.50 194 SER A O 1
ATOM 1560 N N . LEU A 1 195 ? -8.904 -15.172 4.136 1.00 89.25 195 LEU A N 1
ATOM 1561 C CA . LEU A 1 195 ? -8.014 -14.565 3.147 1.00 89.25 195 LEU A CA 1
ATOM 1562 C C . LEU A 1 195 ? -7.307 -15.596 2.264 1.00 89.25 195 LEU A C 1
ATOM 1564 O O . LEU A 1 195 ? -6.829 -16.638 2.723 1.00 89.25 195 LEU A O 1
ATOM 1568 N N . LYS A 1 196 ? -7.162 -15.243 0.989 1.00 87.31 196 LYS A N 1
ATOM 1569 C CA . LYS A 1 196 ? -6.268 -15.911 0.040 1.00 87.31 196 LYS A CA 1
ATOM 1570 C C . LYS A 1 196 ? -4.865 -15.311 0.160 1.00 87.31 196 LYS A C 1
ATOM 1572 O O . LYS A 1 196 ? -4.707 -14.148 0.538 1.00 87.31 196 LYS A O 1
ATOM 1577 N N . ALA A 1 197 ? -3.835 -16.076 -0.191 1.00 80.31 197 ALA A N 1
ATOM 1578 C CA . ALA A 1 197 ? -2.508 -15.502 -0.383 1.00 80.31 197 ALA A CA 1
ATOM 1579 C C . ALA A 1 197 ? -2.551 -14.456 -1.510 1.00 80.31 197 ALA A C 1
ATOM 1581 O O . ALA A 1 197 ? -3.032 -14.737 -2.609 1.00 80.31 197 ALA A O 1
ATOM 1582 N N . SER A 1 198 ? -2.035 -13.254 -1.240 1.00 77.62 198 SER A N 1
ATOM 1583 C CA . SER A 1 198 ? -1.870 -12.238 -2.282 1.00 77.62 198 SER A CA 1
ATOM 1584 C C . SER A 1 198 ? -0.926 -12.766 -3.365 1.00 77.62 198 SER A C 1
ATOM 1586 O O . SER A 1 198 ? 0.109 -13.345 -3.020 1.00 77.62 198 SER A O 1
ATOM 1588 N N . PRO A 1 199 ? -1.204 -12.522 -4.659 1.00 76.25 199 PRO A N 1
ATOM 1589 C CA . PRO A 1 199 ? -0.201 -12.747 -5.688 1.00 76.25 199 PRO A CA 1
ATOM 1590 C C . PRO A 1 199 ? 1.026 -11.871 -5.399 1.00 76.25 199 PRO A C 1
ATOM 1592 O O . PRO A 1 199 ? 0.891 -10.765 -4.877 1.00 76.25 199 PRO A O 1
ATOM 1595 N N . SER A 1 200 ? 2.217 -12.362 -5.739 1.00 81.38 200 SER A N 1
ATOM 1596 C CA . SER A 1 200 ? 3.448 -11.569 -5.761 1.00 81.38 200 SER A CA 1
ATOM 1597 C C . SER A 1 200 ? 4.074 -11.689 -7.144 1.00 81.38 200 SER A C 1
ATOM 1599 O O . SER A 1 200 ? 4.367 -12.787 -7.635 1.00 81.38 200 SER A O 1
ATOM 1601 N N . ALA A 1 201 ? 4.224 -10.554 -7.823 1.00 79.62 201 ALA A N 1
ATOM 1602 C CA . ALA A 1 201 ? 4.734 -10.526 -9.185 1.00 79.62 201 ALA A CA 1
ATOM 1603 C C . ALA A 1 201 ? 6.259 -10.668 -9.259 1.00 79.62 201 ALA A C 1
ATOM 1605 O O . ALA A 1 201 ? 6.781 -11.157 -10.262 1.00 79.62 201 ALA A O 1
ATOM 1606 N N . THR A 1 202 ? 6.977 -10.266 -8.214 1.00 78.44 202 THR A N 1
ATOM 1607 C CA . THR A 1 202 ? 8.435 -10.131 -8.238 1.00 78.44 202 THR A CA 1
ATOM 1608 C C . THR A 1 202 ? 9.170 -11.203 -7.445 1.00 78.44 202 THR A C 1
ATOM 1610 O O . THR A 1 202 ? 10.350 -11.428 -7.743 1.00 78.44 202 THR A O 1
ATOM 1613 N N . ASN A 1 203 ? 8.510 -11.896 -6.506 1.00 74.06 203 ASN A N 1
ATOM 1614 C CA . ASN A 1 203 ? 9.124 -12.993 -5.758 1.00 74.06 203 ASN A CA 1
ATOM 1615 C C . ASN A 1 203 ? 8.081 -13.989 -5.182 1.00 74.06 203 ASN A C 1
ATOM 1617 O O . ASN A 1 203 ? 7.215 -13.592 -4.410 1.00 74.06 203 ASN A O 1
ATOM 1621 N N . PRO A 1 204 ? 8.160 -15.288 -5.527 1.00 60.22 204 PRO A N 1
ATOM 1622 C CA . PRO A 1 204 ? 7.220 -16.300 -5.041 1.00 60.22 204 PRO A CA 1
ATOM 1623 C C . PRO A 1 204 ? 7.451 -16.757 -3.587 1.00 60.22 204 PRO A C 1
ATOM 1625 O O . PRO A 1 204 ? 6.533 -17.315 -2.993 1.00 60.22 204 PRO A O 1
ATOM 1628 N N . ASP A 1 205 ? 8.630 -16.515 -3.001 1.00 59.28 205 ASP A N 1
ATOM 1629 C CA . ASP A 1 205 ? 9.094 -17.206 -1.789 1.00 59.28 205 ASP A CA 1
ATOM 1630 C C . ASP A 1 205 ? 9.276 -16.253 -0.593 1.00 59.28 205 ASP A C 1
ATOM 1632 O O . ASP A 1 205 ? 10.384 -16.058 -0.085 1.00 59.28 205 ASP A O 1
ATOM 1636 N N . TYR A 1 206 ? 8.195 -15.634 -0.111 1.00 57.75 206 TYR A N 1
ATOM 1637 C CA . TYR A 1 206 ? 8.251 -14.854 1.131 1.00 57.75 206 TYR A CA 1
ATOM 1638 C C . TYR A 1 206 ? 7.748 -15.646 2.336 1.00 57.75 206 TYR A C 1
ATOM 1640 O O . TYR A 1 206 ? 6.636 -16.162 2.350 1.00 57.75 206 TYR A O 1
ATOM 1648 N N . ASN A 1 207 ? 8.554 -15.658 3.400 1.00 52.06 207 ASN A N 1
ATOM 1649 C CA . ASN A 1 207 ? 8.126 -16.095 4.724 1.00 52.06 207 ASN A CA 1
ATOM 1650 C C . ASN A 1 207 ? 7.528 -14.895 5.489 1.00 52.06 207 ASN A C 1
ATOM 1652 O O . ASN A 1 207 ? 8.191 -13.868 5.701 1.00 52.06 207 ASN A O 1
ATOM 1656 N N . TYR A 1 208 ? 6.245 -14.986 5.845 1.00 50.62 208 TYR A N 1
ATOM 1657 C CA . TYR A 1 208 ? 5.457 -13.878 6.388 1.00 50.62 208 TYR A CA 1
ATOM 1658 C C . TYR A 1 208 ? 5.341 -13.967 7.914 1.00 50.62 208 TYR A C 1
ATOM 1660 O O . TYR A 1 208 ? 4.397 -14.547 8.435 1.00 50.62 208 TYR A O 1
ATOM 1668 N N . THR A 1 209 ? 6.264 -13.352 8.658 1.00 42.22 209 THR A N 1
ATOM 1669 C CA . THR A 1 209 ? 6.154 -13.291 10.131 1.00 42.22 209 THR A CA 1
ATOM 1670 C C . THR A 1 209 ? 6.568 -11.935 10.697 1.00 42.22 209 THR A C 1
ATOM 1672 O O . THR A 1 209 ? 7.500 -11.849 11.492 1.00 42.22 209 THR A O 1
ATOM 1675 N N . GLN A 1 210 ? 5.933 -10.841 10.268 1.00 43.75 210 GLN A N 1
ATOM 1676 C CA . GLN A 1 210 ? 6.140 -9.535 10.909 1.00 43.75 210 GLN A CA 1
ATOM 1677 C C . GLN A 1 210 ? 4.848 -8.720 10.908 1.00 43.75 210 GLN A C 1
ATOM 1679 O O . GLN A 1 210 ? 4.253 -8.498 9.856 1.00 43.75 210 GLN A O 1
ATOM 1684 N N . ILE A 1 211 ? 4.442 -8.267 12.093 1.00 41.59 211 ILE A N 1
ATOM 1685 C CA . ILE A 1 211 ? 3.301 -7.374 12.299 1.00 41.59 211 ILE A CA 1
ATOM 1686 C C . ILE A 1 211 ? 3.865 -5.978 12.537 1.00 41.59 211 ILE A C 1
ATOM 1688 O O . ILE A 1 211 ? 4.665 -5.776 13.449 1.00 41.59 211 ILE A O 1
ATOM 1692 N N . PHE A 1 212 ? 3.452 -5.020 11.713 1.00 40.09 212 PHE A N 1
ATOM 1693 C CA . PHE A 1 212 ? 3.798 -3.612 11.875 1.00 40.09 212 PHE A CA 1
ATOM 1694 C C . PHE A 1 212 ? 2.530 -2.828 12.202 1.00 40.09 212 PHE A C 1
ATOM 1696 O O . PHE A 1 212 ? 1.524 -2.968 11.513 1.00 40.09 212 PHE A O 1
ATOM 1703 N N . GLY A 1 213 ? 2.583 -1.987 13.234 1.00 38.31 213 GLY A N 1
ATOM 1704 C CA . GLY A 1 213 ? 1.484 -1.102 13.596 1.00 38.31 213 GLY A CA 1
ATOM 1705 C C . GLY A 1 213 ? 1.984 0.191 14.230 1.00 38.31 213 GLY A C 1
ATOM 1706 O O . GLY A 1 213 ? 2.545 0.161 15.321 1.00 38.31 213 GLY A O 1
ATOM 1707 N N . ARG A 1 214 ? 1.773 1.305 13.519 1.00 44.78 214 ARG A N 1
ATOM 1708 C CA . ARG A 1 214 ? 1.299 2.628 13.980 1.00 44.78 214 ARG A CA 1
ATOM 1709 C C . ARG A 1 214 ? 1.652 3.659 12.912 1.00 44.78 214 ARG A C 1
ATOM 1711 O O . ARG A 1 214 ? 2.778 4.135 12.883 1.00 44.78 214 ARG A O 1
ATOM 1718 N N . ASP A 1 215 ? 0.668 4.068 12.120 1.00 51.59 215 ASP A N 1
ATOM 1719 C CA . ASP A 1 215 ? 0.800 5.241 11.259 1.00 51.59 215 ASP A CA 1
ATOM 1720 C C . ASP A 1 215 ? -0.306 6.243 11.594 1.00 51.59 215 ASP A C 1
ATOM 1722 O O . ASP A 1 215 ? -1.441 6.159 11.131 1.00 51.59 215 ASP A O 1
ATOM 1726 N N . ALA A 1 216 ? 0.035 7.203 12.456 1.00 72.38 216 ALA A N 1
ATOM 1727 C CA . ALA A 1 216 ? -0.740 8.426 12.603 1.00 72.38 216 ALA A CA 1
ATOM 1728 C C . ALA A 1 216 ? -0.437 9.335 11.402 1.00 72.38 216 ALA A C 1
ATOM 1730 O O . ALA A 1 216 ? 0.728 9.473 11.029 1.00 72.38 216 ALA A O 1
ATOM 1731 N N . GLU A 1 217 ? -1.448 10.007 10.840 1.00 82.25 217 GLU A N 1
ATOM 1732 C CA . GLU A 1 217 ? -1.305 10.895 9.667 1.00 82.25 217 GLU A CA 1
ATOM 1733 C C . GLU A 1 217 ? -0.127 11.877 9.803 1.00 82.25 217 GLU A C 1
ATOM 1735 O O . GLU A 1 217 ? 0.577 12.134 8.833 1.00 82.25 217 GLU A O 1
ATOM 1740 N N . CYS A 1 218 ? 0.142 12.385 11.013 1.00 84.19 218 CYS A N 1
ATOM 1741 C CA . CYS A 1 218 ? 1.292 13.256 11.263 1.00 84.19 218 CYS A CA 1
ATOM 1742 C C . CYS A 1 218 ? 2.641 12.559 11.041 1.00 84.19 218 CYS A C 1
ATOM 1744 O O . CYS A 1 218 ? 3.531 13.156 10.448 1.00 84.19 218 CYS A O 1
ATOM 1746 N N . GLN A 1 219 ? 2.806 11.309 11.482 1.00 85.75 219 GLN A N 1
ATOM 1747 C CA . GLN A 1 219 ? 4.061 10.573 11.292 1.00 85.75 219 GLN A CA 1
ATOM 1748 C C . GLN A 1 219 ? 4.270 10.223 9.819 1.00 85.75 219 GLN A C 1
ATOM 1750 O O . GLN A 1 219 ? 5.365 10.421 9.297 1.00 85.75 219 GLN A O 1
ATOM 1755 N N . VAL A 1 220 ? 3.197 9.816 9.134 1.00 87.94 220 VAL A N 1
ATOM 1756 C CA . VAL A 1 220 ? 3.187 9.610 7.678 1.00 87.94 220 VAL A CA 1
ATOM 1757 C C . VAL A 1 220 ? 3.573 10.899 6.958 1.00 87.94 220 VAL A C 1
ATOM 1759 O O . VAL A 1 220 ? 4.489 10.901 6.139 1.00 87.94 220 VAL A O 1
ATOM 1762 N N . ARG A 1 221 ? 2.938 12.028 7.302 1.00 89.06 221 ARG A N 1
ATOM 1763 C CA . ARG A 1 221 ? 3.264 13.340 6.731 1.00 89.06 221 ARG A CA 1
ATOM 1764 C C . ARG A 1 221 ? 4.709 13.730 7.017 1.00 89.06 221 ARG A C 1
ATOM 1766 O O . ARG A 1 221 ? 5.394 14.173 6.104 1.00 89.06 221 ARG A O 1
ATOM 1773 N N . LYS A 1 222 ? 5.192 13.551 8.244 1.00 89.88 222 LYS A N 1
ATOM 1774 C CA . LYS A 1 222 ? 6.560 13.896 8.637 1.00 89.88 222 LYS A CA 1
ATOM 1775 C C . LYS A 1 222 ? 7.588 13.076 7.864 1.00 89.88 222 LYS A C 1
ATOM 1777 O O . LYS A 1 222 ? 8.535 13.652 7.330 1.00 89.88 222 LYS A O 1
ATOM 1782 N N . TRP A 1 223 ? 7.382 11.764 7.759 1.00 90.88 223 TRP A N 1
ATOM 1783 C CA . TRP A 1 223 ? 8.220 10.896 6.934 1.00 90.88 223 TRP A CA 1
ATOM 1784 C C . TRP A 1 223 ? 8.191 11.350 5.473 1.00 90.88 223 TRP A C 1
ATOM 1786 O O . TRP A 1 223 ? 9.239 11.507 4.853 1.00 90.88 223 TRP A O 1
ATOM 1796 N N . TYR A 1 224 ? 7.004 11.642 4.944 1.00 92.31 224 TYR A N 1
ATOM 1797 C CA . TYR A 1 224 ? 6.819 12.038 3.552 1.00 92.31 224 TYR A CA 1
ATOM 1798 C C . TYR A 1 224 ? 7.465 13.393 3.227 1.00 92.31 224 TYR A C 1
ATOM 1800 O O . TYR A 1 224 ? 8.119 13.548 2.193 1.00 92.31 224 TYR A O 1
ATOM 1808 N N . LEU A 1 225 ? 7.366 14.356 4.147 1.00 92.94 225 LEU A N 1
ATOM 1809 C CA . LEU A 1 225 ? 8.063 15.639 4.079 1.00 92.94 225 LEU A CA 1
ATOM 1810 C C . LEU A 1 225 ? 9.582 15.450 4.083 1.00 92.94 225 LEU A C 1
ATOM 1812 O O . LEU A 1 225 ? 10.275 16.024 3.245 1.00 92.94 225 LEU A O 1
ATOM 1816 N N . SER A 1 226 ? 10.079 14.624 5.004 1.00 93.62 226 SER A N 1
ATOM 1817 C CA . SER A 1 226 ? 11.505 14.374 5.210 1.00 93.62 226 SER A CA 1
ATOM 1818 C C . SER A 1 226 ? 12.161 13.667 4.029 1.00 93.62 226 SER A C 1
ATOM 1820 O O . SER A 1 226 ? 13.262 14.032 3.622 1.00 93.62 226 SER A O 1
ATOM 1822 N N . ASN A 1 227 ? 11.489 12.649 3.493 1.00 93.94 227 ASN A N 1
ATOM 1823 C CA . ASN A 1 227 ? 12.091 11.703 2.565 1.00 93.94 227 ASN A CA 1
ATOM 1824 C C . ASN A 1 227 ? 11.752 11.972 1.102 1.00 93.94 227 ASN A C 1
ATOM 1826 O O . ASN A 1 227 ? 12.544 11.598 0.241 1.00 93.94 227 ASN A O 1
ATOM 1830 N N . ILE A 1 228 ? 10.628 12.633 0.806 1.00 95.25 228 ILE A N 1
ATOM 1831 C CA . ILE A 1 228 ? 10.175 12.844 -0.576 1.00 95.25 228 ILE A CA 1
ATOM 1832 C C . ILE A 1 228 ? 10.062 14.329 -0.905 1.00 95.25 228 ILE A C 1
ATOM 1834 O O . ILE A 1 228 ? 10.730 14.819 -1.816 1.00 95.25 228 ILE A O 1
ATOM 1838 N N . ILE A 1 229 ? 9.249 15.068 -0.151 1.00 95.12 229 ILE A N 1
ATOM 1839 C CA . ILE A 1 229 ? 8.865 16.425 -0.550 1.00 95.12 229 ILE A CA 1
ATOM 1840 C C . ILE A 1 229 ? 10.026 17.409 -0.409 1.00 95.12 229 ILE A C 1
ATOM 1842 O O . ILE A 1 229 ? 10.309 18.133 -1.357 1.00 95.12 229 ILE A O 1
ATOM 1846 N N . TYR A 1 230 ? 10.723 17.460 0.728 1.00 95.06 230 TYR A N 1
ATOM 1847 C CA . TYR A 1 230 ? 11.845 18.394 0.875 1.00 95.06 230 TYR A CA 1
ATOM 1848 C C . TYR A 1 230 ? 13.074 18.023 0.035 1.00 95.06 230 TYR A C 1
ATOM 1850 O O . TYR A 1 230 ? 13.664 18.941 -0.538 1.00 95.06 230 TYR A O 1
ATOM 1858 N N . PRO A 1 231 ? 13.457 16.738 -0.108 1.00 95.12 231 PRO A N 1
ATOM 1859 C CA . PRO A 1 231 ? 14.574 16.366 -0.973 1.00 95.12 231 PRO A CA 1
ATOM 1860 C C . PRO A 1 231 ? 14.320 16.611 -2.465 1.00 95.12 231 PRO A C 1
ATOM 1862 O O . PRO A 1 231 ? 15.239 17.017 -3.175 1.00 95.12 231 PRO A O 1
ATOM 1865 N N . PHE A 1 232 ? 13.095 16.368 -2.950 1.00 95.62 232 PHE A N 1
ATOM 1866 C CA . PHE A 1 232 ? 12.830 16.280 -4.393 1.00 95.62 232 PHE A CA 1
ATOM 1867 C C . PHE A 1 232 ? 11.773 17.258 -4.922 1.00 95.62 232 PHE A C 1
ATOM 1869 O O . PHE A 1 232 ? 11.639 17.407 -6.136 1.00 95.62 232 PHE A O 1
ATOM 1876 N N . ASN A 1 233 ? 11.043 17.953 -4.046 1.00 96.19 233 ASN A N 1
ATOM 1877 C CA . ASN A 1 233 ? 9.976 18.899 -4.392 1.00 96.19 233 ASN A CA 1
ATOM 1878 C C . ASN A 1 233 ? 8.885 18.304 -5.311 1.00 96.19 233 ASN A C 1
ATOM 1880 O O . ASN A 1 233 ? 8.405 18.949 -6.249 1.00 96.19 233 ASN A O 1
ATOM 1884 N N . CYS A 1 234 ? 8.503 17.056 -5.046 1.00 95.94 234 CYS A N 1
ATOM 1885 C CA . CYS A 1 234 ? 7.488 16.305 -5.782 1.00 95.94 234 CYS A CA 1
ATOM 1886 C C . CYS A 1 234 ? 6.725 15.346 -4.848 1.00 95.94 234 CYS A C 1
ATOM 1888 O O . CYS A 1 234 ? 7.078 15.210 -3.676 1.00 95.94 234 CYS A O 1
ATOM 1890 N N . THR A 1 235 ? 5.664 14.712 -5.350 1.00 95.50 235 THR A N 1
ATOM 1891 C CA . THR A 1 235 ? 4.837 13.724 -4.630 1.00 95.50 235 THR A CA 1
ATOM 1892 C C . THR A 1 235 ? 4.951 12.324 -5.235 1.00 95.50 235 THR A C 1
ATOM 1894 O O . THR A 1 235 ? 5.214 12.174 -6.423 1.00 95.50 235 THR A O 1
ATOM 1897 N N . LEU A 1 236 ? 4.724 11.272 -4.451 1.00 95.19 236 LEU A N 1
ATOM 1898 C CA . LEU A 1 236 ? 4.522 9.922 -4.982 1.00 95.19 236 LEU A CA 1
ATOM 1899 C C . LEU A 1 236 ? 3.137 9.809 -5.633 1.00 95.19 236 LEU A C 1
ATOM 1901 O O . LEU A 1 236 ? 2.185 10.449 -5.183 1.00 95.19 236 LEU A O 1
ATOM 1905 N N . ALA A 1 237 ? 3.025 8.957 -6.655 1.00 93.50 237 ALA A N 1
ATOM 1906 C CA . ALA A 1 237 ? 1.827 8.824 -7.491 1.00 93.50 237 ALA A CA 1
ATOM 1907 C C . ALA A 1 237 ? 0.542 8.498 -6.705 1.00 93.50 237 ALA A C 1
ATOM 1909 O O . ALA A 1 237 ? -0.538 8.912 -7.101 1.00 93.50 237 ALA A O 1
ATOM 1910 N N . TYR A 1 238 ? 0.657 7.786 -5.581 1.00 91.25 238 TYR A N 1
ATOM 1911 C CA . TYR A 1 238 ? -0.479 7.333 -4.769 1.00 91.25 238 TYR A CA 1
ATOM 1912 C C . TYR A 1 238 ? -0.680 8.125 -3.463 1.00 91.25 238 TYR A C 1
ATOM 1914 O O . TYR A 1 238 ? -1.520 7.754 -2.641 1.00 91.25 238 TYR A O 1
ATOM 1922 N N . MET A 1 239 ? 0.103 9.190 -3.239 1.00 88.44 239 MET A N 1
ATOM 1923 C CA . MET A 1 239 ? 0.096 9.998 -2.006 1.00 88.44 239 MET A CA 1
ATOM 1924 C C . MET A 1 239 ? -0.148 11.486 -2.302 1.00 88.44 239 MET A C 1
ATOM 1926 O O . MET A 1 239 ? 0.580 12.361 -1.824 1.00 88.44 239 MET A O 1
ATOM 1930 N N . ASN A 1 240 ? -1.166 11.773 -3.112 1.00 81.00 240 ASN A N 1
ATOM 1931 C CA . ASN A 1 240 ? -1.609 13.127 -3.464 1.00 81.00 240 ASN A CA 1
ATOM 1932 C C . ASN A 1 240 ? -2.656 13.698 -2.475 1.00 81.00 240 ASN A C 1
ATOM 1934 O O . ASN A 1 240 ? -2.789 14.913 -2.363 1.00 81.00 240 ASN A O 1
ATOM 1938 N N . GLU A 1 241 ? -3.345 12.851 -1.704 1.00 81.31 241 GLU A N 1
ATOM 1939 C CA . GLU A 1 241 ? -4.452 13.244 -0.809 1.00 81.31 241 GLU A CA 1
ATOM 1940 C C . GLU A 1 241 ? -4.046 13.630 0.630 1.00 81.31 241 GLU A C 1
ATOM 1942 O O . GLU A 1 241 ? -4.907 13.884 1.476 1.00 81.31 241 GLU A O 1
ATOM 1947 N N . ILE A 1 242 ? -2.752 13.673 0.963 1.00 84.06 242 ILE A N 1
ATOM 1948 C CA . ILE A 1 242 ? -2.328 13.997 2.335 1.00 84.06 242 ILE A CA 1
ATOM 1949 C C . ILE A 1 242 ? -2.537 15.485 2.619 1.00 84.06 242 ILE A C 1
ATOM 1951 O O . ILE A 1 242 ? -2.074 16.365 1.893 1.00 84.06 242 ILE A O 1
ATOM 1955 N N . SER A 1 243 ? -3.213 15.770 3.731 1.00 83.19 243 SER A N 1
ATOM 1956 C CA . SER A 1 243 ? -3.535 17.135 4.123 1.00 83.19 243 SER A CA 1
ATOM 1957 C C . SER A 1 243 ? -2.298 17.919 4.591 1.00 83.19 243 SER A C 1
ATOM 1959 O O . SER A 1 243 ? -1.361 17.372 5.183 1.00 83.19 243 SER A O 1
ATOM 1961 N N . LYS A 1 244 ? -2.329 19.246 4.395 1.00 85.69 244 LYS A N 1
ATOM 1962 C CA . LYS A 1 244 ? -1.319 20.205 4.896 1.00 85.69 244 LYS A CA 1
ATOM 1963 C C . LYS A 1 244 ? 0.093 20.003 4.328 1.00 85.69 244 LYS A C 1
ATOM 1965 O O . LYS A 1 244 ? 1.076 20.340 4.986 1.00 85.69 244 LYS A O 1
ATOM 1970 N N . LEU A 1 245 ? 0.200 19.482 3.110 1.00 88.62 245 LEU A N 1
ATOM 1971 C CA . LEU A 1 245 ? 1.465 19.451 2.384 1.00 88.62 245 LEU A CA 1
ATOM 1972 C C . LEU A 1 245 ? 1.762 20.809 1.730 1.00 88.62 245 LEU A C 1
ATOM 1974 O O . LEU A 1 245 ? 0.832 21.512 1.324 1.00 88.62 245 LEU A O 1
ATOM 1978 N N . PRO A 1 246 ? 3.043 21.204 1.625 1.00 91.75 246 PRO A N 1
ATOM 1979 C CA . PRO A 1 246 ? 3.421 22.351 0.815 1.00 91.75 246 PRO A CA 1
ATOM 1980 C C . PRO A 1 246 ? 3.140 22.060 -0.671 1.00 91.75 246 PRO A C 1
ATOM 1982 O O . PRO A 1 246 ? 3.131 20.895 -1.075 1.00 91.75 246 PRO A O 1
ATOM 1985 N N . PRO A 1 247 ? 2.930 23.096 -1.500 1.00 91.56 247 PRO A N 1
ATOM 1986 C CA . PRO A 1 247 ? 2.806 22.908 -2.940 1.00 91.56 247 PRO A CA 1
ATOM 1987 C C . PRO A 1 247 ? 4.099 22.307 -3.507 1.00 91.56 247 PRO A C 1
ATOM 1989 O O . PRO A 1 247 ? 5.194 22.721 -3.127 1.00 91.56 247 PRO A O 1
ATOM 1992 N N . THR A 1 248 ? 3.961 21.352 -4.424 1.00 93.44 248 THR A N 1
ATOM 1993 C CA . THR A 1 248 ? 5.072 20.660 -5.094 1.00 93.44 248 THR A CA 1
ATOM 1994 C C . THR A 1 248 ? 4.993 20.848 -6.610 1.00 93.44 248 THR A C 1
ATOM 1996 O O . THR A 1 248 ? 4.010 21.372 -7.136 1.00 93.44 248 THR A O 1
ATOM 1999 N N . ASN A 1 249 ? 6.012 20.383 -7.339 1.00 92.56 249 ASN A N 1
ATOM 2000 C CA . ASN A 1 249 ? 6.043 20.418 -8.806 1.00 92.56 249 ASN A CA 1
ATOM 2001 C C . ASN A 1 249 ? 5.262 19.256 -9.466 1.00 92.56 249 ASN A C 1
ATOM 2003 O O . ASN A 1 249 ? 5.492 18.952 -10.637 1.00 92.56 249 ASN A O 1
ATOM 2007 N N . GLY A 1 250 ? 4.365 18.597 -8.726 1.00 94.06 250 GLY A N 1
ATOM 2008 C CA . GLY A 1 250 ? 3.622 17.414 -9.168 1.00 94.06 250 GLY A CA 1
ATOM 2009 C C . GLY A 1 250 ? 4.298 16.095 -8.787 1.00 94.06 250 GLY A C 1
ATOM 2010 O O . GLY A 1 250 ? 5.083 16.034 -7.839 1.00 94.06 250 GLY A O 1
ATOM 2011 N N . THR A 1 251 ? 3.976 15.031 -9.522 1.00 95.94 251 THR A N 1
ATOM 2012 C CA . THR A 1 251 ? 4.420 13.663 -9.221 1.00 95.94 251 THR A CA 1
ATOM 2013 C C . THR A 1 251 ? 5.891 13.438 -9.586 1.00 95.94 251 THR A C 1
ATOM 2015 O O . THR A 1 251 ? 6.360 13.851 -1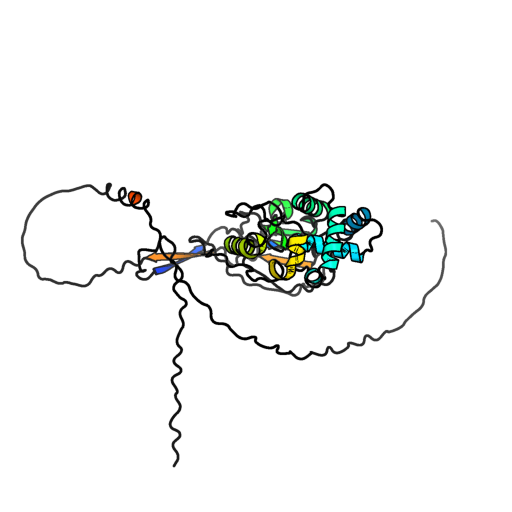0.649 1.00 95.94 251 THR A O 1
ATOM 2018 N N . CYS A 1 252 ? 6.639 12.778 -8.699 1.00 97.00 252 CYS A N 1
ATOM 2019 C CA . CYS A 1 252 ? 8.048 12.465 -8.883 1.00 97.00 252 CYS A CA 1
ATOM 2020 C C . CYS A 1 252 ? 8.253 11.592 -10.119 1.00 97.00 252 CYS A C 1
ATOM 2022 O O . CYS A 1 252 ? 7.469 10.688 -10.420 1.00 97.00 252 CYS A O 1
ATOM 2024 N N . ARG A 1 253 ? 9.353 11.835 -10.834 1.00 96.88 253 ARG A N 1
ATOM 2025 C CA . ARG A 1 253 ? 9.763 10.912 -11.886 1.00 96.88 253 ARG A CA 1
ATOM 2026 C C . ARG A 1 253 ? 10.374 9.653 -11.257 1.00 96.88 253 ARG A C 1
ATOM 2028 O O . ARG A 1 253 ? 11.140 9.796 -10.298 1.00 96.88 253 ARG A O 1
ATOM 2035 N N . PRO A 1 254 ? 10.120 8.456 -11.812 1.00 97.12 254 PRO A N 1
ATOM 2036 C CA . PRO A 1 254 ? 10.646 7.211 -11.255 1.00 97.12 254 PRO A CA 1
ATOM 2037 C C . PRO A 1 254 ? 12.169 7.161 -11.123 1.00 97.12 254 PRO A C 1
ATOM 2039 O O . PRO A 1 254 ? 12.657 6.573 -10.166 1.00 97.12 254 PRO A O 1
ATOM 2042 N N . ASP A 1 255 ? 12.920 7.830 -12.009 1.00 97.44 255 ASP A N 1
ATOM 2043 C CA . ASP A 1 255 ? 14.388 7.889 -11.933 1.00 97.44 255 ASP A CA 1
ATOM 2044 C C . ASP A 1 255 ? 14.889 8.543 -10.651 1.00 97.44 255 ASP A C 1
ATOM 2046 O O . ASP A 1 255 ? 15.849 8.070 -10.054 1.00 97.44 255 ASP A O 1
ATOM 2050 N N . ILE A 1 256 ? 14.215 9.600 -10.196 1.00 96.81 256 ILE A N 1
ATOM 2051 C CA . ILE A 1 256 ? 14.613 10.331 -8.990 1.00 96.81 256 ILE A CA 1
ATOM 2052 C C . ILE A 1 256 ? 14.447 9.442 -7.756 1.00 96.81 256 ILE A C 1
ATOM 2054 O O . ILE A 1 256 ? 15.319 9.425 -6.888 1.00 96.81 256 ILE A O 1
ATOM 2058 N N . ILE A 1 257 ? 13.343 8.696 -7.684 1.00 96.75 257 ILE A N 1
ATOM 2059 C CA . ILE A 1 257 ? 13.051 7.826 -6.544 1.00 96.75 257 ILE A CA 1
ATOM 2060 C C . ILE A 1 257 ? 13.912 6.565 -6.589 1.00 96.75 257 ILE A C 1
ATOM 2062 O O . ILE A 1 257 ? 14.502 6.214 -5.573 1.00 96.75 257 ILE A O 1
ATOM 2066 N N . ALA A 1 258 ? 14.042 5.918 -7.750 1.00 96.75 258 ALA A N 1
ATOM 2067 C CA . ALA A 1 258 ? 14.841 4.705 -7.901 1.00 96.75 258 ALA A CA 1
ATOM 2068 C C . ALA A 1 258 ? 16.333 4.948 -7.602 1.00 96.75 258 ALA A C 1
ATOM 2070 O O . ALA A 1 258 ? 16.931 4.172 -6.859 1.00 96.75 258 ALA A O 1
ATOM 2071 N N . ASP A 1 259 ? 16.916 6.057 -8.084 1.00 95.75 259 ASP A N 1
ATOM 2072 C CA . ASP A 1 259 ? 18.320 6.418 -7.811 1.00 95.75 259 ASP A CA 1
ATOM 2073 C C . ASP A 1 259 ? 18.595 6.647 -6.310 1.00 95.75 259 ASP A C 1
ATOM 2075 O O . ASP A 1 259 ? 19.730 6.495 -5.859 1.00 95.75 259 ASP A O 1
ATOM 2079 N N . ASN A 1 260 ? 17.570 7.012 -5.530 1.00 95.31 260 ASN A N 1
ATOM 2080 C CA . ASN A 1 260 ? 17.675 7.308 -4.096 1.00 95.31 260 ASN A CA 1
ATOM 2081 C C . ASN A 1 260 ? 16.908 6.300 -3.221 1.00 95.31 260 ASN A C 1
ATOM 2083 O O . ASN A 1 260 ? 16.676 6.547 -2.036 1.00 95.31 260 ASN A O 1
ATOM 2087 N N . TYR A 1 261 ? 16.516 5.159 -3.792 1.00 95.19 261 TYR A N 1
ATOM 2088 C CA . TYR A 1 261 ? 15.532 4.257 -3.199 1.00 95.19 261 TYR A CA 1
ATOM 2089 C C . TYR A 1 261 ? 15.951 3.750 -1.815 1.00 95.19 261 TYR A C 1
ATOM 2091 O O . TYR A 1 261 ? 15.168 3.801 -0.865 1.00 95.19 261 TYR A O 1
ATOM 2099 N N . PHE A 1 262 ? 17.210 3.325 -1.674 1.00 92.25 262 PHE A N 1
ATOM 2100 C CA . PHE A 1 262 ? 17.718 2.814 -0.403 1.00 92.25 262 PHE A CA 1
ATOM 2101 C C . PHE A 1 262 ? 17.604 3.859 0.716 1.00 92.25 262 PHE A C 1
ATOM 2103 O O . PHE A 1 262 ? 17.035 3.587 1.770 1.00 92.25 262 PHE A O 1
ATOM 2110 N N . ASN A 1 263 ? 18.085 5.078 0.466 1.00 90.88 263 ASN A N 1
ATOM 2111 C CA . ASN A 1 263 ? 18.162 6.117 1.490 1.00 90.88 263 ASN A CA 1
ATOM 2112 C C . ASN A 1 263 ? 16.791 6.701 1.850 1.00 90.88 263 ASN A C 1
ATOM 2114 O O . ASN A 1 263 ? 16.549 6.998 3.015 1.00 90.88 263 ASN A O 1
ATOM 2118 N N . ASN A 1 264 ? 15.904 6.855 0.862 1.00 91.94 264 ASN A N 1
ATOM 2119 C CA . ASN A 1 264 ? 14.672 7.629 1.015 1.00 91.94 264 ASN A CA 1
ATOM 2120 C C . ASN A 1 264 ? 13.408 6.767 1.156 1.00 91.94 264 ASN A C 1
ATOM 2122 O O . ASN A 1 264 ? 12.401 7.259 1.657 1.00 91.94 264 ASN A O 1
ATOM 2126 N N . ILE A 1 265 ? 13.426 5.505 0.713 1.00 91.25 265 ILE A N 1
ATOM 2127 C CA . ILE A 1 265 ? 12.260 4.605 0.775 1.00 91.25 265 ILE A CA 1
ATOM 2128 C C . ILE A 1 265 ? 12.521 3.428 1.709 1.00 91.25 265 ILE A C 1
ATOM 2130 O O . ILE A 1 265 ? 11.699 3.146 2.587 1.00 91.25 265 ILE A O 1
ATOM 2134 N N . GLN A 1 266 ? 13.645 2.734 1.513 1.00 84.25 266 GLN A N 1
ATOM 2135 C CA . GLN A 1 266 ? 13.943 1.495 2.230 1.00 84.25 266 GLN A CA 1
ATOM 2136 C C . GLN A 1 266 ? 14.278 1.753 3.701 1.00 84.25 266 GLN A C 1
ATOM 2138 O O . GLN A 1 266 ? 13.786 1.048 4.580 1.00 84.25 266 GLN A O 1
ATOM 2143 N N . LEU A 1 267 ? 15.087 2.775 3.987 1.00 82.06 267 LEU A N 1
ATOM 2144 C CA . LEU A 1 267 ? 15.387 3.153 5.361 1.00 82.06 267 LEU A CA 1
ATOM 2145 C C . LEU A 1 267 ? 14.173 3.833 6.012 1.00 82.06 267 LEU A C 1
ATOM 2147 O O . LEU A 1 267 ? 13.570 4.753 5.468 1.00 82.06 267 LEU A O 1
ATOM 2151 N N . VAL A 1 268 ? 13.851 3.418 7.239 1.00 69.81 268 VAL A N 1
ATOM 2152 C CA . VAL A 1 268 ? 12.769 4.006 8.061 1.00 69.81 268 VAL A CA 1
ATOM 2153 C C . VAL A 1 268 ? 13.194 5.361 8.668 1.00 69.81 268 VAL A C 1
ATOM 2155 O O . VAL A 1 268 ? 12.524 5.918 9.533 1.00 69.81 268 VAL A O 1
ATOM 2158 N N . TRP A 1 269 ? 14.347 5.899 8.270 1.00 75.00 269 TRP A N 1
ATOM 2159 C CA . TRP A 1 269 ? 14.937 7.092 8.874 1.00 75.00 269 TRP A CA 1
ATOM 2160 C C . TRP A 1 269 ? 14.520 8.365 8.130 1.00 75.00 269 TRP A C 1
ATOM 2162 O O . TRP A 1 269 ? 14.034 8.332 7.002 1.00 75.00 269 TRP A O 1
ATOM 2172 N N . ASN A 1 270 ? 14.682 9.506 8.796 1.00 74.62 270 ASN A N 1
ATOM 2173 C CA . ASN A 1 270 ? 14.426 10.813 8.204 1.00 74.62 270 ASN A CA 1
ATOM 2174 C C . ASN A 1 270 ? 15.640 11.237 7.368 1.00 74.62 270 ASN A C 1
ATOM 2176 O O . ASN A 1 270 ? 16.720 11.428 7.926 1.00 74.62 270 ASN A O 1
ATOM 2180 N N . SER A 1 271 ? 15.464 11.421 6.058 1.00 69.44 271 SER A N 1
ATOM 2181 C CA . SER A 1 271 ? 16.515 11.958 5.177 1.00 69.44 271 SER A CA 1
ATOM 2182 C C . SER A 1 271 ? 16.814 13.438 5.439 1.00 69.44 271 SER A C 1
ATOM 2184 O O . SER A 1 271 ? 17.931 13.899 5.213 1.00 69.44 271 SER A O 1
ATOM 2186 N N . VAL A 1 272 ? 15.818 14.197 5.909 1.00 78.56 272 VAL A N 1
ATOM 2187 C CA . VAL A 1 272 ? 15.928 15.628 6.239 1.00 78.56 272 VAL A CA 1
ATOM 2188 C C . VAL A 1 272 ? 15.195 15.934 7.543 1.00 78.56 272 VAL A C 1
ATOM 2190 O O . VAL A 1 272 ? 14.111 15.406 7.800 1.00 78.56 272 VAL A O 1
ATOM 2193 N N . ASP A 1 273 ? 15.741 16.835 8.357 1.00 82.69 273 ASP A N 1
ATOM 2194 C CA . ASP A 1 273 ? 15.072 17.297 9.571 1.00 82.69 273 ASP A CA 1
ATOM 2195 C C . ASP A 1 273 ? 13.794 18.083 9.249 1.00 82.69 273 ASP A C 1
ATOM 2197 O O . ASP A 1 273 ? 13.821 19.181 8.688 1.00 82.69 273 ASP A O 1
ATOM 2201 N N . VAL A 1 274 ? 12.653 17.528 9.659 1.00 84.94 274 VAL A N 1
ATOM 2202 C CA . VAL A 1 274 ? 11.346 18.185 9.570 1.00 84.94 274 VAL A CA 1
ATOM 2203 C C . VAL A 1 274 ? 10.994 18.753 10.936 1.00 84.94 274 VAL A C 1
ATOM 2205 O O . VAL A 1 274 ? 10.825 18.012 11.910 1.00 84.94 274 VAL A O 1
ATOM 2208 N N . ASN A 1 275 ? 10.841 20.076 10.998 1.00 83.44 275 ASN A N 1
ATOM 2209 C CA . ASN A 1 275 ? 10.403 20.789 12.197 1.00 83.44 275 ASN A CA 1
ATOM 2210 C C . ASN A 1 275 ? 8.877 20.684 12.378 1.00 83.44 275 ASN A C 1
ATOM 2212 O O . ASN A 1 275 ? 8.167 21.689 12.389 1.00 83.44 275 ASN A O 1
ATOM 2216 N N . GLU A 1 276 ? 8.391 19.449 12.478 1.00 80.12 276 GLU A N 1
ATOM 2217 C CA . GLU A 1 276 ? 7.012 19.102 12.802 1.00 80.12 276 GLU A CA 1
ATOM 2218 C C . GLU A 1 276 ? 7.014 18.192 14.035 1.00 80.12 276 GLU A C 1
ATOM 2220 O O . GLU A 1 276 ? 7.679 17.146 14.076 1.00 80.12 276 GLU A O 1
ATOM 2225 N N . GLU A 1 277 ? 6.303 18.628 15.069 1.00 80.69 277 GLU A N 1
ATOM 2226 C CA . GLU A 1 277 ? 6.111 17.884 16.307 1.00 80.69 277 GLU A CA 1
ATOM 2227 C C . GLU A 1 277 ? 4.758 17.178 16.227 1.00 80.69 277 GLU A C 1
ATOM 2229 O O . GLU A 1 277 ? 3.711 17.820 16.158 1.00 80.69 277 GLU A O 1
ATOM 2234 N N . CYS A 1 278 ? 4.787 15.846 16.183 1.00 81.00 278 CYS A N 1
ATOM 2235 C CA . CYS A 1 278 ? 3.577 15.040 16.150 1.00 81.00 278 CYS A CA 1
ATOM 2236 C C . CYS A 1 278 ? 3.085 14.803 17.571 1.00 81.00 278 CYS A C 1
ATOM 2238 O O . CYS A 1 278 ? 3.513 13.858 18.233 1.00 81.00 278 CYS A O 1
ATOM 2240 N N . THR A 1 279 ? 2.189 15.671 18.032 1.00 76.06 279 THR A N 1
ATOM 2241 C CA . THR A 1 279 ? 1.486 15.485 19.297 1.00 76.06 279 THR A CA 1
ATOM 2242 C C . THR A 1 279 ? 0.225 14.642 19.084 1.00 76.06 279 THR A C 1
ATOM 2244 O O . THR A 1 279 ? -0.465 14.794 18.069 1.00 76.06 279 THR A O 1
ATOM 2247 N N . PRO A 1 280 ? -0.098 13.722 20.007 1.00 73.81 280 PRO A N 1
ATOM 2248 C CA . PRO A 1 280 ? -1.384 13.039 19.991 1.00 73.81 280 PRO A CA 1
ATOM 2249 C C . PRO A 1 280 ? -2.546 14.037 20.079 1.00 73.81 280 PRO A C 1
ATOM 2251 O O . PRO A 1 280 ? -2.446 15.056 20.761 1.00 73.81 280 PRO A O 1
ATOM 2254 N N . GLY A 1 281 ? -3.671 13.723 19.435 1.00 72.81 281 GLY A N 1
ATOM 2255 C CA . GLY A 1 281 ? -4.900 14.499 19.608 1.00 72.81 281 GLY A CA 1
ATOM 2256 C C . GLY A 1 281 ? -5.418 14.445 21.052 1.00 72.81 281 GLY A C 1
ATOM 2257 O O . GLY A 1 281 ? -5.210 13.449 21.752 1.00 72.81 281 GLY A O 1
ATOM 2258 N N . CYS A 1 282 ? -6.107 15.508 21.484 1.00 75.94 282 CYS A N 1
ATOM 2259 C CA . CYS A 1 282 ? -6.722 15.595 22.816 1.00 75.94 282 CYS A CA 1
ATOM 2260 C C . CYS A 1 282 ? -7.852 14.574 23.005 1.00 75.94 282 CYS A C 1
ATOM 2262 O O . CYS A 1 282 ? -8.028 14.035 24.089 1.00 75.94 282 CYS A O 1
ATOM 2264 N N . GLN A 1 283 ? -8.615 14.313 21.943 1.00 78.25 283 GLN A N 1
ATOM 2265 C CA . GLN A 1 283 ? -9.598 13.236 21.892 1.00 78.25 283 GLN A CA 1
ATOM 2266 C C . GLN A 1 283 ? -9.020 12.128 21.026 1.00 78.25 283 GLN A C 1
ATOM 2268 O O . GLN A 1 283 ? -8.690 12.355 19.859 1.00 78.25 283 GLN A O 1
ATOM 2273 N N . ARG A 1 284 ? -8.856 10.945 21.610 1.00 81.25 284 ARG A N 1
ATOM 2274 C CA . ARG A 1 284 ? -8.303 9.784 20.923 1.00 81.25 284 ARG A CA 1
ATOM 2275 C C . ARG A 1 284 ? -8.874 8.503 21.506 1.00 81.25 284 ARG A C 1
ATOM 2277 O O . ARG A 1 284 ? -9.166 8.445 22.695 1.00 81.25 284 ARG A O 1
ATOM 2284 N N . TRP A 1 285 ? -8.965 7.497 20.652 1.00 82.56 285 TRP A N 1
ATOM 2285 C CA . TRP A 1 285 ? -9.163 6.115 21.056 1.00 82.56 285 TRP A CA 1
ATOM 2286 C C . TRP A 1 285 ? -7.799 5.441 21.148 1.00 82.56 285 TRP A C 1
ATOM 2288 O O . TRP A 1 285 ? -6.949 5.651 20.277 1.00 82.56 285 TRP A O 1
ATOM 2298 N N . ASP A 1 286 ? -7.592 4.662 22.203 1.00 85.44 286 ASP A N 1
ATOM 2299 C CA . ASP A 1 286 ? -6.450 3.765 22.331 1.00 85.44 286 ASP A CA 1
ATOM 2300 C C . ASP A 1 286 ? -6.974 2.333 22.416 1.00 85.44 286 ASP A C 1
ATOM 2302 O O . ASP A 1 286 ? -7.930 2.061 23.141 1.00 85.44 286 ASP A O 1
ATOM 2306 N N . TYR A 1 287 ? -6.373 1.436 21.639 1.00 86.44 287 TYR A N 1
ATOM 2307 C CA . TYR A 1 287 ? -6.806 0.049 21.524 1.00 86.44 287 TYR A CA 1
ATOM 2308 C C . TYR A 1 287 ? -5.702 -0.851 22.062 1.00 86.44 287 TYR A C 1
ATOM 2310 O O . TYR A 1 287 ? -4.614 -0.940 21.486 1.00 86.44 287 TYR A O 1
ATOM 2318 N N . GLN A 1 288 ? -5.992 -1.549 23.156 1.00 86.94 288 GLN A N 1
ATOM 2319 C CA . GLN A 1 288 ? -5.131 -2.614 23.648 1.00 86.94 288 GLN A CA 1
ATOM 2320 C C . GLN A 1 288 ? -5.461 -3.894 22.885 1.00 86.94 288 GLN A C 1
ATOM 2322 O O . GLN A 1 288 ? -6.605 -4.338 22.871 1.00 86.94 288 GLN A O 1
ATOM 2327 N N . THR A 1 289 ? -4.463 -4.464 22.214 1.00 86.88 289 THR A N 1
ATOM 2328 C CA . THR A 1 289 ? -4.644 -5.650 21.372 1.00 86.88 289 THR A CA 1
ATOM 2329 C C . THR A 1 289 ? -3.924 -6.842 21.983 1.00 86.88 289 THR A C 1
ATOM 2331 O O . THR A 1 289 ? -2.791 -6.726 22.453 1.00 86.88 289 THR A O 1
ATOM 2334 N N . VAL A 1 290 ? -4.584 -7.997 21.967 1.00 88.25 290 VAL A N 1
ATOM 2335 C CA . VAL A 1 290 ? -3.989 -9.288 22.316 1.00 88.25 290 VAL A CA 1
ATOM 2336 C C . VAL A 1 290 ? -4.020 -10.143 21.061 1.00 88.25 290 VAL A C 1
ATOM 2338 O O . VAL A 1 290 ? -5.083 -10.390 20.501 1.00 88.25 290 VAL A O 1
ATOM 2341 N N . LEU A 1 291 ? -2.848 -10.571 20.600 1.00 87.69 291 LEU A N 1
ATOM 2342 C CA . LEU A 1 291 ? -2.737 -11.442 19.439 1.00 87.69 291 LEU A CA 1
ATOM 2343 C C . LEU A 1 291 ? -2.691 -12.896 19.893 1.00 87.69 291 LEU A C 1
ATOM 2345 O O . LEU A 1 291 ? -1.801 -13.288 20.650 1.00 87.69 291 LEU A O 1
ATOM 2349 N N . GLN A 1 292 ? -3.609 -13.698 19.371 1.00 85.50 292 GLN A N 1
ATOM 2350 C CA . GLN A 1 292 ? -3.588 -15.147 19.512 1.00 85.50 292 GLN A CA 1
ATOM 2351 C C . GLN A 1 292 ? -3.396 -15.772 18.131 1.00 85.50 292 GLN A C 1
ATOM 2353 O O . GLN A 1 292 ? -4.010 -15.348 17.156 1.00 85.50 292 GLN A O 1
ATOM 2358 N N . GLN A 1 293 ? -2.507 -16.758 18.046 1.00 84.00 293 GLN A N 1
ATOM 2359 C CA . GLN A 1 293 ? -2.246 -17.516 16.826 1.00 84.00 293 GLN A CA 1
ATOM 2360 C C . GLN A 1 293 ? -2.403 -18.996 17.145 1.00 84.00 293 GLN A C 1
ATOM 2362 O O . GLN A 1 293 ? -1.766 -19.508 18.066 1.00 84.00 293 GLN A O 1
ATOM 2367 N N . SER A 1 294 ? -3.250 -19.679 16.387 1.00 79.62 294 SER A N 1
ATOM 2368 C CA . SER A 1 294 ? -3.375 -21.131 16.416 1.00 79.62 294 SER A CA 1
ATOM 2369 C C . SER A 1 294 ? -2.736 -21.722 15.162 1.00 79.62 294 SER A C 1
ATOM 2371 O O . SER A 1 294 ? -2.606 -21.058 14.132 1.00 79.62 294 SER A O 1
ATOM 2373 N N . GLN A 1 295 ? -2.314 -22.983 15.247 1.00 68.75 295 GLN A N 1
ATOM 2374 C CA . GLN A 1 295 ? -2.028 -23.740 14.036 1.00 68.75 295 GLN A CA 1
ATOM 2375 C C . GLN A 1 295 ? -3.357 -23.979 13.321 1.00 68.75 295 GLN A C 1
ATOM 2377 O O . GLN A 1 295 ? -4.316 -24.458 13.931 1.00 68.75 295 GLN A O 1
ATOM 2382 N N . THR A 1 296 ? -3.419 -23.624 12.041 1.00 61.38 296 THR A N 1
ATOM 2383 C CA . THR A 1 296 ? -4.536 -24.002 11.177 1.00 61.38 296 THR A CA 1
ATOM 2384 C C . THR A 1 296 ? -4.670 -25.517 11.214 1.00 61.38 296 THR A C 1
ATOM 2386 O O . THR A 1 296 ? -3.685 -26.220 10.987 1.00 61.38 296 THR A O 1
ATOM 2389 N N . LEU A 1 297 ? -5.867 -26.011 11.536 1.00 52.66 297 LEU A N 1
ATOM 2390 C CA . LEU A 1 297 ? -6.080 -27.437 11.785 1.00 52.66 297 LEU A CA 1
ATOM 2391 C C . LEU A 1 297 ? -5.754 -28.302 10.555 1.00 52.66 297 LEU A C 1
ATOM 2393 O O . LEU A 1 297 ? -5.298 -29.420 10.760 1.00 52.66 297 LEU A O 1
ATOM 2397 N N . GLU A 1 298 ? -5.880 -27.776 9.325 1.00 52.19 298 GLU A N 1
ATOM 2398 C CA . GLU A 1 298 ? -5.409 -28.392 8.069 1.00 52.19 298 GLU A CA 1
ATOM 2399 C C . GLU A 1 298 ? -5.091 -27.314 7.000 1.00 52.19 298 GLU A C 1
ATOM 2401 O O . GLU A 1 298 ? -5.567 -26.180 7.094 1.00 52.19 298 GLU A O 1
ATOM 2406 N N . GLU A 1 299 ? -4.282 -27.648 5.984 1.00 50.38 299 GLU A N 1
ATOM 2407 C CA . GLU A 1 299 ? -4.135 -26.829 4.767 1.00 50.38 299 GLU A CA 1
ATOM 2408 C C . GLU A 1 299 ? -5.433 -26.898 3.946 1.00 50.38 299 GLU A C 1
ATOM 2410 O O . GLU A 1 299 ? -5.850 -27.975 3.523 1.00 50.38 299 GLU A O 1
ATOM 2415 N N . PHE A 1 300 ? -6.070 -25.755 3.683 1.00 62.69 300 PHE A N 1
ATOM 2416 C CA . PHE A 1 300 ? -7.295 -25.703 2.881 1.00 62.69 300 PHE A CA 1
ATOM 2417 C C . PHE A 1 300 ? -7.007 -25.237 1.448 1.00 62.69 300 PHE A C 1
ATOM 2419 O O . PHE A 1 300 ? -6.226 -24.317 1.204 1.00 62.69 300 PHE A O 1
ATOM 2426 N N . ILE A 1 301 ? -7.679 -25.852 0.472 1.00 59.09 301 ILE A N 1
ATOM 2427 C CA . ILE A 1 301 ? -7.528 -25.511 -0.948 1.00 59.09 301 ILE A CA 1
ATOM 2428 C C . ILE A 1 301 ? -8.114 -24.114 -1.205 1.00 59.09 301 ILE A C 1
ATOM 2430 O O . ILE A 1 301 ? -9.318 -23.906 -1.081 1.00 59.09 301 ILE A O 1
ATOM 2434 N N . GLY A 1 302 ? -7.265 -23.169 -1.621 1.00 60.25 302 GLY A N 1
ATOM 2435 C CA . GLY A 1 302 ? -7.678 -21.829 -2.061 1.00 60.25 302 GLY A CA 1
ATOM 2436 C C . GLY A 1 302 ? -7.739 -20.760 -0.967 1.00 60.25 302 GLY A C 1
ATOM 2437 O O . GLY A 1 302 ? -8.184 -19.650 -1.247 1.00 60.25 302 GLY A O 1
ATOM 2438 N N . TYR A 1 303 ? -7.279 -21.071 0.245 1.00 69.00 303 TYR A N 1
ATOM 2439 C CA . TYR A 1 303 ? -7.309 -20.195 1.413 1.00 69.00 303 TYR A CA 1
ATOM 2440 C C . TYR A 1 303 ? -6.023 -20.341 2.232 1.00 69.00 303 TYR A C 1
ATOM 2442 O O . TYR A 1 303 ? -5.478 -21.437 2.327 1.00 69.00 303 TYR A O 1
ATOM 2450 N N . THR A 1 304 ? -5.524 -19.248 2.817 1.00 71.06 304 THR A N 1
ATOM 2451 C CA . THR A 1 304 ? -4.207 -19.251 3.478 1.00 71.06 304 THR A CA 1
ATOM 2452 C C . THR A 1 304 ? -4.231 -18.688 4.900 1.00 71.06 304 THR A C 1
ATOM 2454 O O . THR A 1 304 ? -3.451 -19.152 5.726 1.00 71.06 304 THR A O 1
ATOM 2457 N N . PHE A 1 305 ? -5.110 -17.731 5.228 1.00 80.50 305 PHE A N 1
ATOM 2458 C CA . PHE A 1 305 ? -5.074 -17.060 6.538 1.00 80.50 305 PHE A CA 1
ATOM 2459 C C . PHE A 1 305 ? -6.462 -16.706 7.072 1.00 80.50 305 PHE A C 1
ATOM 2461 O O . PHE A 1 305 ? -7.237 -16.088 6.342 1.00 80.50 305 PHE A O 1
ATOM 2468 N N . ASN A 1 306 ? -6.726 -16.992 8.357 1.00 86.88 306 ASN A N 1
ATOM 2469 C CA . ASN A 1 306 ? -7.893 -16.436 9.059 1.00 86.88 306 ASN A CA 1
ATOM 2470 C C . ASN A 1 306 ? -7.443 -15.231 9.850 1.00 86.88 306 ASN A C 1
ATOM 2472 O O . ASN A 1 306 ? -6.478 -15.321 10.611 1.00 86.88 306 ASN A O 1
ATOM 2476 N N . LEU A 1 307 ? -8.175 -14.137 9.713 1.00 90.81 307 LEU A N 1
ATOM 2477 C CA . LEU A 1 307 ? -8.066 -13.021 10.630 1.00 90.81 307 LEU A CA 1
ATOM 2478 C C . LEU A 1 307 ? -9.396 -12.859 11.349 1.00 90.81 307 LEU A C 1
ATOM 2480 O O . LEU A 1 307 ? -10.409 -12.556 10.726 1.00 90.81 307 LEU A O 1
ATOM 2484 N N . GLU A 1 308 ? -9.363 -13.030 12.662 1.00 92.25 308 GLU A N 1
ATOM 2485 C CA . GLU A 1 308 ? -10.491 -12.763 13.544 1.00 92.25 308 GLU A CA 1
ATOM 2486 C C . GLU A 1 308 ? -10.156 -11.552 14.408 1.00 92.25 308 GLU A C 1
ATOM 2488 O O . GLU A 1 308 ? -9.040 -11.434 14.922 1.00 92.25 308 GLU A O 1
ATOM 2493 N N . ALA A 1 309 ? -11.111 -10.638 14.547 1.00 93.88 309 ALA A N 1
ATOM 2494 C CA . ALA A 1 309 ? -10.986 -9.497 15.438 1.00 93.88 309 ALA A CA 1
ATOM 2495 C C . ALA A 1 309 ? -12.310 -9.232 16.159 1.00 93.88 309 ALA A C 1
ATOM 2497 O O . ALA A 1 309 ? -13.391 -9.324 15.578 1.00 93.88 309 ALA A O 1
ATOM 2498 N N . SER A 1 310 ? -12.218 -8.887 17.435 1.00 94.81 310 SER A N 1
ATOM 2499 C CA . SER A 1 310 ? -13.353 -8.537 18.281 1.00 94.81 310 SER A CA 1
ATOM 2500 C C . SER A 1 310 ? -12.877 -7.718 19.475 1.00 94.81 310 SER A C 1
ATOM 2502 O O . SER A 1 310 ? -11.695 -7.710 19.827 1.00 94.81 310 SER A O 1
ATOM 2504 N N . PHE A 1 311 ? -13.814 -7.026 20.106 1.00 94.44 311 PHE A N 1
ATOM 2505 C CA . PHE A 1 311 ? -13.701 -6.633 21.498 1.00 94.44 311 PHE A CA 1
ATOM 2506 C C . PHE A 1 311 ? -14.098 -7.818 22.373 1.00 94.44 311 PHE A C 1
ATOM 2508 O O . PHE A 1 311 ? -15.143 -8.419 22.124 1.00 94.44 311 PHE A O 1
ATOM 2515 N N . ASN A 1 312 ? -13.295 -8.110 23.400 1.00 91.56 312 ASN A N 1
ATOM 2516 C CA . ASN A 1 312 ? -13.616 -9.131 24.405 1.00 91.56 312 ASN A CA 1
ATOM 2517 C C . ASN A 1 312 ? -14.958 -8.814 25.083 1.00 91.56 312 ASN A C 1
ATOM 2519 O O . ASN A 1 312 ? -15.853 -9.648 25.146 1.00 91.56 312 ASN A O 1
ATOM 2523 N N . ASP A 1 313 ? -15.111 -7.558 25.504 1.00 90.88 313 ASP A N 1
ATOM 2524 C CA . ASP A 1 313 ? -16.321 -7.023 26.112 1.00 90.88 313 ASP A CA 1
ATOM 2525 C C . ASP A 1 313 ? -16.755 -5.764 25.357 1.00 90.88 313 ASP A C 1
ATOM 2527 O O . ASP A 1 313 ? -15.915 -4.966 24.935 1.00 90.88 313 ASP A O 1
ATOM 2531 N N . LEU A 1 314 ? -18.067 -5.530 25.245 1.00 92.31 314 LEU A N 1
ATOM 2532 C CA . LEU A 1 314 ? -18.629 -4.269 24.739 1.00 92.31 314 LEU A CA 1
ATOM 2533 C C . LEU A 1 314 ? -18.535 -3.167 25.798 1.00 92.31 314 LEU A C 1
ATOM 2535 O O . LEU A 1 314 ? -19.524 -2.625 26.296 1.00 92.31 314 LEU A O 1
ATOM 2539 N N . GLN A 1 315 ? -17.297 -2.881 26.174 1.00 92.25 315 GLN A N 1
ATOM 2540 C CA . GLN A 1 315 ? -16.908 -1.942 27.200 1.00 92.25 315 GLN A CA 1
ATOM 2541 C C . GLN A 1 315 ? -15.738 -1.109 26.695 1.00 92.25 315 GLN A C 1
ATOM 2543 O O . GLN A 1 315 ? -14.807 -1.619 26.077 1.00 92.25 315 GLN A O 1
ATOM 2548 N N . TYR A 1 316 ? -15.750 0.173 27.040 1.00 92.12 316 TYR A N 1
ATOM 2549 C CA . TYR A 1 316 ? -14.571 1.014 26.914 1.00 92.12 316 TYR A CA 1
ATOM 2550 C C . TYR A 1 316 ? -14.259 1.713 28.231 1.00 92.12 316 TYR A C 1
ATOM 2552 O O . TYR A 1 316 ? -15.141 2.026 29.038 1.00 92.12 316 TYR A O 1
ATOM 2560 N N . GLU A 1 317 ? -12.972 1.959 28.433 1.00 93.12 317 GLU A N 1
ATOM 2561 C CA . GLU A 1 317 ? -12.483 2.850 29.469 1.00 93.12 317 GLU A CA 1
ATOM 2562 C C . GLU A 1 317 ? -12.387 4.260 28.890 1.00 93.12 317 GLU A C 1
ATOM 2564 O O . GLU A 1 317 ? -11.752 4.477 27.856 1.00 93.12 317 GLU A O 1
ATOM 2569 N N . TYR A 1 318 ? -13.022 5.230 29.543 1.00 91.38 318 TYR A N 1
ATOM 2570 C CA . TYR A 1 318 ? -12.777 6.634 29.257 1.00 91.38 318 TYR A CA 1
ATOM 2571 C C . TYR A 1 318 ? -11.817 7.203 30.297 1.00 91.38 318 TYR A C 1
ATOM 2573 O O . TYR A 1 318 ? -12.007 7.035 31.502 1.00 91.38 318 TYR A O 1
ATOM 2581 N N . VAL A 1 319 ? -10.807 7.920 29.813 1.00 89.00 319 VAL A N 1
ATOM 2582 C CA . VAL A 1 319 ? -9.844 8.647 30.641 1.00 89.00 319 VAL A CA 1
ATOM 2583 C C . VAL A 1 319 ? -10.002 10.132 30.350 1.00 89.00 319 VAL A C 1
ATOM 2585 O O . VAL A 1 319 ? -9.951 10.558 29.194 1.00 89.00 319 VAL A O 1
ATOM 2588 N N . LYS A 1 320 ? -10.225 10.928 31.396 1.00 87.75 320 LYS A N 1
ATOM 2589 C CA . LYS A 1 320 ? -10.335 12.385 31.299 1.00 87.75 320 LYS A CA 1
ATOM 2590 C C . LYS A 1 320 ? -9.382 13.049 32.281 1.00 87.75 320 LYS A C 1
ATOM 2592 O O . LYS A 1 320 ? -9.516 12.887 33.491 1.00 87.75 320 LYS A O 1
ATOM 2597 N N . GLU A 1 321 ? -8.472 13.856 31.753 1.00 81.62 321 GLU A N 1
ATOM 2598 C CA . GLU A 1 321 ? -7.629 14.730 32.563 1.00 81.62 321 GLU A CA 1
ATOM 2599 C C . GLU A 1 321 ? -8.479 15.863 33.157 1.00 81.62 321 GLU A C 1
ATOM 2601 O O . GLU A 1 321 ? -9.261 16.521 32.461 1.00 81.62 321 GLU A O 1
ATOM 2606 N N . THR A 1 322 ? -8.348 16.085 34.464 1.00 81.56 322 THR A N 1
ATOM 2607 C CA . THR A 1 322 ? -9.046 17.149 35.192 1.00 81.56 322 THR A CA 1
ATOM 2608 C C . THR A 1 322 ? -8.076 17.960 36.036 1.00 81.56 322 THR A C 1
ATOM 2610 O O . THR A 1 322 ? -7.094 17.443 36.565 1.00 81.56 322 THR A O 1
ATOM 2613 N N . ILE A 1 323 ? -8.355 19.256 36.157 1.00 78.12 323 ILE A N 1
ATOM 2614 C CA . ILE A 1 323 ? -7.583 20.162 37.005 1.00 78.12 323 ILE A CA 1
ATOM 2615 C C . ILE A 1 323 ? -8.119 20.014 38.429 1.00 78.12 323 ILE A C 1
ATOM 2617 O O . ILE A 1 323 ? -9.276 20.357 38.685 1.00 78.12 323 ILE A O 1
ATOM 2621 N N . GLN A 1 324 ? -7.303 19.512 39.360 1.00 62.72 324 GLN A N 1
ATOM 2622 C CA . GLN A 1 324 ? -7.660 19.562 40.775 1.00 62.72 324 GLN A CA 1
ATOM 2623 C C . GLN A 1 324 ? -7.393 20.973 41.296 1.00 62.72 324 GLN A C 1
ATOM 2625 O O . GLN A 1 324 ? -6.247 21.382 41.486 1.00 62.72 324 GLN A O 1
ATOM 2630 N N . SER A 1 325 ? -8.456 21.735 41.557 1.00 59.56 325 SER A N 1
ATOM 2631 C CA . SER A 1 325 ? -8.331 22.947 42.359 1.00 59.56 325 SER A CA 1
ATOM 2632 C C . SER A 1 325 ? -7.955 22.529 43.779 1.00 59.56 325 SER A C 1
ATOM 2634 O O . SER A 1 325 ? -8.792 21.998 44.511 1.00 59.56 325 SER A O 1
ATOM 2636 N N . VAL A 1 326 ? -6.698 22.744 44.170 1.00 56.34 326 VAL A N 1
ATOM 2637 C CA . VAL A 1 326 ? -6.292 22.635 45.572 1.00 56.34 326 VAL A CA 1
ATOM 2638 C C . VAL A 1 326 ? -7.064 23.712 46.324 1.00 56.34 326 VAL A C 1
ATOM 2640 O O . VAL A 1 326 ? -6.740 24.895 46.230 1.00 56.34 326 VAL A O 1
ATOM 2643 N N . SER A 1 327 ? -8.122 23.323 47.032 1.00 51.47 327 SER A N 1
ATOM 2644 C CA . SER A 1 327 ? -8.775 24.213 47.980 1.00 51.47 327 SER A CA 1
ATOM 2645 C C . SER A 1 327 ? -7.771 24.491 49.094 1.00 51.47 327 SER A C 1
ATOM 2647 O O . SER A 1 327 ? -7.533 23.647 49.958 1.00 51.47 327 SER A O 1
ATOM 2649 N N . SER A 1 328 ? -7.147 25.663 49.065 1.00 46.66 328 SER A N 1
ATOM 2650 C CA . SER A 1 328 ? -6.426 26.208 50.208 1.00 46.66 328 SER A CA 1
ATOM 2651 C C . SER A 1 328 ? -7.443 26.530 51.307 1.00 46.66 328 SER A C 1
ATOM 2653 O O . SER A 1 328 ? -7.920 27.656 51.413 1.00 46.66 328 SER A O 1
ATOM 2655 N N . SER A 1 329 ? -7.834 25.528 52.091 1.00 49.78 329 SER A N 1
ATOM 2656 C CA . SER A 1 329 ? -8.632 25.702 53.306 1.00 49.78 329 SER A CA 1
ATOM 2657 C C . SER A 1 329 ? -7.766 25.398 54.530 1.00 49.78 329 SER A C 1
ATOM 2659 O O . SER A 1 329 ? -7.801 24.298 55.076 1.00 49.78 329 SER A O 1
ATOM 2661 N N . GLN A 1 330 ? -6.944 26.382 54.887 1.00 42.47 330 GLN A N 1
ATOM 2662 C CA . GLN A 1 330 ? -6.219 26.605 56.149 1.00 42.47 330 GLN A CA 1
ATOM 2663 C C . GLN A 1 330 ? -5.565 27.977 55.925 1.00 42.47 330 GLN A C 1
ATOM 2665 O O . GLN A 1 330 ? -4.775 28.098 54.996 1.00 42.47 330 GLN A O 1
ATOM 2670 N N . THR A 1 331 ? -5.909 29.078 56.581 1.00 38.69 331 THR A N 1
ATOM 2671 C CA . THR A 1 331 ? -6.280 29.399 57.972 1.00 38.69 331 THR A CA 1
ATOM 2672 C C . THR A 1 331 ? -7.294 30.581 57.919 1.00 38.69 331 THR A C 1
ATOM 2674 O O . THR A 1 331 ? -7.485 31.147 56.850 1.00 38.69 331 THR A O 1
ATOM 2677 N N . ASP A 1 332 ? -8.109 30.962 58.902 1.00 36.44 332 ASP A N 1
ATOM 2678 C CA . ASP A 1 332 ? -7.870 31.201 60.322 1.00 36.44 332 ASP A CA 1
ATOM 2679 C C . ASP A 1 332 ? -9.184 31.044 61.111 1.00 36.44 332 ASP A C 1
ATOM 2681 O O . ASP A 1 332 ? -10.263 31.450 60.673 1.00 36.44 332 ASP A O 1
ATOM 2685 N N . VAL A 1 333 ? -9.069 30.429 62.287 1.00 46.91 333 VAL A N 1
ATOM 2686 C CA . VAL A 1 333 ? -10.039 30.547 63.376 1.00 46.91 333 VAL A CA 1
ATOM 2687 C C . VAL A 1 333 ? -9.707 31.861 64.067 1.00 46.91 333 VAL A C 1
ATOM 2689 O O . VAL A 1 333 ? -8.694 31.913 64.753 1.00 46.91 333 VAL A O 1
ATOM 2692 N N . ASP A 1 334 ? -10.541 32.883 63.895 1.00 37.00 334 ASP A N 1
ATOM 2693 C CA . ASP A 1 334 ? -10.519 34.068 64.750 1.00 37.00 334 ASP A CA 1
ATOM 2694 C C . ASP A 1 334 ? -11.896 34.302 65.374 1.00 37.00 334 ASP A C 1
ATOM 2696 O O . ASP A 1 334 ? -12.949 34.047 64.785 1.00 37.00 334 ASP A O 1
ATOM 2700 N N . GLU A 1 335 ? -11.818 34.724 66.629 1.00 41.06 335 GLU A N 1
ATOM 2701 C CA . GLU A 1 335 ? -12.856 34.804 67.643 1.00 41.06 335 GLU A CA 1
ATOM 2702 C C . GLU A 1 335 ? -14.078 35.655 67.264 1.00 41.06 335 GLU A C 1
ATOM 2704 O O . GLU A 1 335 ? -13.993 36.789 66.797 1.00 41.06 335 GLU A O 1
ATOM 2709 N N . GLU A 1 336 ? -15.232 35.078 67.589 1.00 39.81 336 GLU A N 1
ATOM 2710 C CA . GLU A 1 336 ? -16.427 35.691 68.168 1.00 39.81 336 GLU A CA 1
ATOM 2711 C C . GLU A 1 336 ? -16.314 37.178 68.580 1.00 39.81 336 GLU A C 1
ATOM 2713 O O . GLU A 1 336 ? -15.621 37.532 69.537 1.00 39.81 336 GLU A O 1
ATOM 2718 N N . LYS A 1 337 ? -17.114 38.038 67.931 1.00 34.00 337 LYS A N 1
ATOM 2719 C CA . LYS A 1 337 ? -17.824 39.142 68.598 1.00 34.00 337 LYS A CA 1
ATOM 2720 C C . LYS A 1 337 ? -19.009 39.652 67.778 1.00 34.00 337 LYS A C 1
ATOM 2722 O O . LYS A 1 337 ? -18.884 39.954 66.596 1.00 34.00 337 LYS A O 1
ATOM 2727 N N . ASP A 1 338 ? -20.137 39.746 68.476 1.00 40.53 338 ASP A N 1
ATOM 2728 C CA . ASP A 1 338 ? -21.424 40.312 68.076 1.00 40.53 338 ASP A CA 1
ATOM 2729 C C . ASP A 1 338 ? -21.329 41.640 67.314 1.00 40.53 338 ASP A C 1
ATOM 2731 O O . ASP A 1 338 ? -20.659 42.560 67.780 1.00 40.53 338 ASP A O 1
ATOM 2735 N N . THR A 1 339 ? -22.146 41.791 66.265 1.00 34.78 339 THR A N 1
ATOM 2736 C CA . THR A 1 339 ? -23.181 42.838 66.229 1.00 34.78 339 THR A CA 1
ATOM 2737 C C . THR A 1 339 ? -24.259 42.555 65.179 1.00 34.78 339 THR A C 1
ATOM 2739 O O . THR A 1 339 ? -24.005 42.232 64.022 1.00 34.78 339 THR A O 1
ATOM 2742 N N . ASP A 1 340 ? -25.486 42.730 65.647 1.00 40.91 340 ASP A N 1
ATOM 2743 C CA . ASP A 1 340 ? -26.772 42.730 64.963 1.00 40.91 340 ASP A CA 1
ATOM 2744 C C . ASP A 1 340 ? -26.870 43.889 63.951 1.00 40.91 340 ASP A C 1
ATOM 2746 O O . ASP A 1 340 ? -26.712 45.049 64.342 1.00 40.91 340 ASP A O 1
ATOM 2750 N N . THR A 1 341 ? -27.117 43.629 62.658 1.00 35.84 341 THR A N 1
ATOM 2751 C CA . THR A 1 341 ? -27.744 44.621 61.761 1.00 35.84 341 THR A CA 1
ATOM 2752 C C . THR A 1 341 ? -28.402 43.990 60.528 1.00 35.84 341 THR A C 1
ATOM 2754 O O . THR A 1 341 ? -27.850 43.147 59.829 1.00 35.84 341 THR A O 1
ATOM 2757 N N . ASP A 1 342 ? -29.606 44.491 60.299 1.00 37.31 342 ASP A N 1
ATOM 2758 C CA . ASP A 1 342 ? -30.614 44.250 59.275 1.00 37.31 342 ASP A CA 1
ATOM 2759 C C . ASP A 1 342 ? -30.195 44.462 57.795 1.00 37.31 342 ASP A C 1
ATOM 2761 O O . ASP A 1 342 ? -29.218 45.146 57.498 1.00 37.31 342 ASP A O 1
ATOM 2765 N N . LEU A 1 343 ? -31.098 44.020 56.897 1.00 35.97 343 LEU A N 1
ATOM 2766 C CA . LEU A 1 343 ? -31.366 44.478 55.509 1.00 35.97 343 LEU A CA 1
ATOM 2767 C C . LEU A 1 343 ? -30.722 43.787 54.271 1.00 35.97 343 LEU A C 1
ATOM 2769 O O . LEU A 1 343 ? -29.594 44.037 53.874 1.00 35.97 343 LEU A O 1
ATOM 2773 N N . ARG A 1 344 ? -31.629 43.124 53.525 1.00 34.00 344 ARG A N 1
ATOM 2774 C CA . ARG A 1 344 ? -32.031 43.386 52.113 1.00 34.00 344 ARG A CA 1
ATOM 2775 C C . ARG A 1 344 ? -31.045 43.142 50.946 1.00 34.00 344 ARG A C 1
ATOM 2777 O O . ARG A 1 344 ? -30.073 43.854 50.766 1.00 34.00 344 ARG A O 1
ATOM 2784 N N . THR A 1 345 ? -31.521 42.298 50.015 1.00 37.88 345 THR A N 1
ATOM 2785 C CA . THR A 1 345 ? -31.428 42.379 48.530 1.00 37.88 345 THR A CA 1
ATOM 2786 C C . THR A 1 345 ? -30.079 42.679 47.875 1.00 37.88 345 THR A C 1
ATOM 2788 O O . THR A 1 345 ? -29.600 43.800 47.972 1.00 37.88 345 THR A O 1
ATOM 2791 N N . SER A 1 346 ? -29.629 41.787 46.979 1.00 32.91 346 SER A N 1
ATOM 2792 C CA . SER A 1 346 ? -29.301 42.136 45.580 1.00 32.91 346 SER A CA 1
ATOM 2793 C C . SER A 1 346 ? -29.122 40.890 44.709 1.00 32.91 346 SER A C 1
ATOM 2795 O O . SER A 1 346 ? -28.432 39.942 45.068 1.00 32.91 346 SER A O 1
ATOM 2797 N N . ARG A 1 347 ? -29.795 40.930 43.561 1.00 34.72 347 ARG A N 1
ATOM 2798 C CA . ARG A 1 347 ? -29.791 39.998 42.433 1.00 34.72 347 ARG A CA 1
ATOM 2799 C C . ARG A 1 347 ? -28.878 40.608 41.354 1.00 34.72 347 ARG A C 1
ATOM 2801 O O . ARG A 1 347 ? -28.836 41.828 41.263 1.00 34.72 347 ARG A O 1
ATOM 2808 N N . GLU A 1 348 ? -28.293 39.752 40.514 1.00 41.84 348 GLU A N 1
ATOM 2809 C CA . GLU A 1 348 ? -27.775 40.028 39.154 1.00 41.84 348 GLU A CA 1
ATOM 2810 C C . GLU A 1 348 ? -26.511 40.899 38.997 1.00 41.84 348 GLU A C 1
ATOM 2812 O O . GLU A 1 348 ? -26.538 42.091 39.259 1.00 41.84 348 GLU A O 1
ATOM 2817 N N . THR A 1 349 ? -25.429 40.302 38.464 1.00 33.38 349 THR A N 1
ATOM 2818 C CA . THR A 1 349 ? -24.869 40.587 37.116 1.00 33.38 349 THR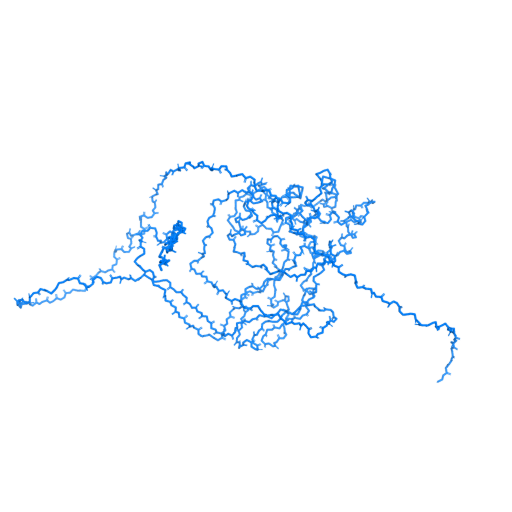 A CA 1
ATOM 2819 C C . THR A 1 349 ? -23.586 39.768 36.888 1.00 33.38 349 THR A C 1
ATOM 2821 O O . THR A 1 349 ? -22.529 40.128 37.392 1.00 33.38 349 THR A O 1
ATOM 2824 N N . ILE A 1 350 ? -23.658 38.689 36.098 1.00 40.09 350 ILE A N 1
ATOM 2825 C CA . ILE A 1 350 ? -22.493 37.992 35.516 1.00 40.09 350 ILE A CA 1
ATOM 2826 C C . ILE A 1 350 ? -22.785 37.849 34.020 1.00 40.09 350 ILE A C 1
ATOM 2828 O O . ILE A 1 350 ? -23.523 36.963 33.607 1.00 40.09 350 ILE A O 1
ATOM 2832 N N . SER A 1 351 ? -22.324 38.808 33.216 1.00 47.53 351 SER A N 1
ATOM 2833 C CA . SER A 1 351 ? -22.490 38.778 31.750 1.00 47.53 351 SER A CA 1
ATOM 2834 C C . SER A 1 351 ? -21.465 39.634 30.989 1.00 47.53 351 SER A C 1
ATOM 2836 O O . SER A 1 351 ? -21.491 39.638 29.760 1.00 47.53 351 SER A O 1
ATOM 2838 N N . SER A 1 352 ? -20.560 40.366 31.650 1.00 44.12 352 SER A N 1
ATOM 2839 C CA . SER A 1 352 ? -19.638 41.281 30.951 1.00 44.12 352 SER A CA 1
ATOM 2840 C C . SER A 1 352 ? -18.162 40.878 30.977 1.00 44.12 352 SER A C 1
ATOM 2842 O O . SER A 1 352 ? -17.372 41.518 30.290 1.00 44.12 352 SER A O 1
ATOM 2844 N N . GLU A 1 353 ? -17.770 39.834 31.713 1.00 41.34 353 GLU A N 1
ATOM 2845 C CA . GLU A 1 353 ? -16.357 39.422 31.826 1.00 41.34 353 GLU A CA 1
ATOM 2846 C C . GLU A 1 353 ? -15.904 38.441 30.728 1.00 41.34 353 GLU A C 1
ATOM 2848 O O . GLU A 1 353 ? -14.752 38.479 30.299 1.00 41.34 353 GLU A O 1
ATOM 2853 N N . GLU A 1 354 ? -16.810 37.633 30.165 1.00 43.75 354 GLU A N 1
ATOM 2854 C CA . GLU A 1 354 ? -16.458 36.653 29.120 1.00 43.75 354 GLU A CA 1
ATOM 2855 C C . GLU A 1 354 ? -16.172 37.284 27.743 1.00 43.75 354 GLU A C 1
ATOM 2857 O O . GLU A 1 354 ? -15.502 36.686 26.898 1.00 43.75 354 GLU A O 1
ATOM 2862 N N . ALA A 1 355 ? -16.608 38.524 27.503 1.00 40.31 355 ALA A N 1
ATOM 2863 C CA . ALA A 1 355 ? -16.408 39.198 26.218 1.00 40.31 355 ALA A CA 1
ATOM 2864 C C . ALA A 1 355 ? -15.013 39.840 26.058 1.00 40.31 355 ALA A C 1
ATOM 2866 O O . ALA A 1 355 ? -14.597 40.130 24.930 1.00 40.31 355 ALA A O 1
ATOM 2867 N N . ASP A 1 356 ? -14.278 40.055 27.154 1.00 38.56 356 ASP A N 1
ATOM 2868 C CA . ASP A 1 356 ? -13.015 40.808 27.140 1.00 38.56 356 ASP A CA 1
ATOM 2869 C C . ASP A 1 356 ? -11.773 39.907 26.994 1.00 38.56 356 ASP A C 1
ATOM 2871 O O . ASP A 1 356 ? -10.730 40.331 26.481 1.00 38.56 356 ASP A O 1
ATOM 2875 N N . ILE A 1 357 ? -11.910 38.617 27.319 1.00 44.59 357 ILE A N 1
ATOM 2876 C CA . ILE A 1 357 ? -10.853 37.604 27.162 1.00 44.59 357 ILE A CA 1
ATOM 2877 C C . ILE A 1 357 ? -10.622 37.274 25.675 1.00 44.59 357 ILE A C 1
ATOM 2879 O O . ILE A 1 357 ? -9.478 37.164 25.226 1.00 44.59 357 ILE A O 1
ATOM 2883 N N . LEU A 1 358 ? -11.678 37.250 24.854 1.00 40.12 358 LEU A N 1
ATOM 2884 C CA . LEU A 1 358 ? -11.583 36.919 23.424 1.00 40.12 358 LEU A CA 1
ATOM 2885 C C . LEU A 1 358 ? -10.912 38.005 22.559 1.00 40.12 358 LEU A C 1
ATOM 2887 O O . LEU A 1 358 ? -10.501 37.728 21.430 1.00 40.12 358 LEU A O 1
ATOM 2891 N N . ARG A 1 359 ? -10.737 39.240 23.057 1.00 40.22 359 ARG A N 1
ATOM 2892 C CA . ARG A 1 359 ? -10.108 40.329 22.278 1.00 40.22 359 ARG A CA 1
ATOM 2893 C C . ARG A 1 359 ? -8.583 40.387 22.383 1.00 40.22 359 ARG A C 1
ATOM 2895 O O . ARG A 1 359 ? -7.954 41.031 21.540 1.00 40.22 359 ARG A O 1
ATOM 2902 N N . ARG A 1 360 ? -7.958 39.716 23.358 1.00 40.34 360 ARG A N 1
ATOM 2903 C CA . ARG A 1 360 ? -6.501 39.826 23.589 1.00 40.34 360 ARG A CA 1
ATOM 2904 C C . ARG A 1 360 ? -5.634 38.883 22.740 1.00 40.34 360 ARG A C 1
ATOM 2906 O O . ARG A 1 360 ? -4.444 39.145 22.601 1.00 40.34 360 ARG A O 1
ATOM 2913 N N . CYS A 1 361 ? -6.200 37.888 22.053 1.00 36.22 361 CYS A N 1
ATOM 2914 C CA . CYS A 1 361 ? -5.434 36.906 21.261 1.00 36.22 361 CYS A CA 1
ATOM 2915 C C . CYS A 1 361 ? -4.908 37.386 19.885 1.00 36.22 361 CYS A C 1
ATOM 2917 O O . CYS A 1 361 ? -4.447 36.566 19.096 1.00 36.22 361 CYS A O 1
ATOM 2919 N N . ARG A 1 362 ? -4.953 38.687 19.545 1.00 37.19 362 ARG A N 1
ATOM 2920 C CA . ARG A 1 362 ? -4.659 39.163 18.170 1.00 37.19 362 ARG A CA 1
ATOM 2921 C C . ARG A 1 362 ? -3.382 39.984 17.951 1.00 37.19 362 ARG A C 1
ATOM 2923 O O . ARG A 1 362 ? -3.224 40.547 16.870 1.00 37.19 362 ARG A O 1
ATOM 2930 N N . ARG A 1 363 ? -2.439 40.064 18.898 1.00 34.38 363 ARG A N 1
ATOM 2931 C CA . ARG A 1 363 ? -1.155 40.772 18.676 1.00 34.38 363 ARG A CA 1
ATOM 2932 C C . ARG A 1 363 ? 0.029 39.991 19.255 1.00 34.38 363 ARG A C 1
ATOM 2934 O O . ARG A 1 363 ? 0.180 39.912 20.464 1.00 34.38 363 ARG A O 1
ATOM 2941 N N . GLY A 1 364 ? 0.832 39.397 18.368 1.00 31.00 364 GLY A N 1
ATOM 2942 C CA . GLY A 1 364 ? 1.901 38.448 18.711 1.00 31.00 364 GLY A CA 1
ATOM 2943 C C . GLY A 1 364 ? 3.253 39.051 19.086 1.00 31.00 364 GLY A C 1
ATOM 2944 O O . GLY A 1 364 ? 3.340 40.238 19.385 1.00 31.00 364 GLY A O 1
ATOM 2945 N N . ARG A 1 365 ? 4.325 38.244 18.996 1.00 34.38 365 ARG A N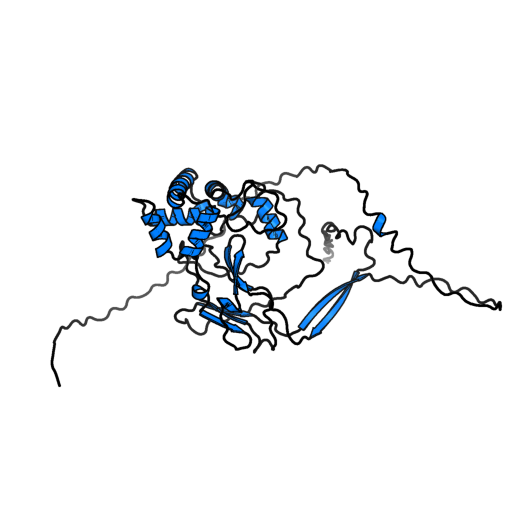 1
ATOM 2946 C CA . ARG A 1 365 ? 5.710 38.722 18.816 1.00 34.38 365 ARG A CA 1
ATOM 2947 C C . ARG A 1 365 ? 6.700 37.625 18.401 1.00 34.38 365 ARG A C 1
ATOM 2949 O O . ARG A 1 365 ? 6.595 36.476 18.802 1.00 34.38 365 ARG A O 1
ATOM 2956 N N . ARG A 1 366 ? 7.657 38.072 17.580 1.00 39.53 366 ARG A N 1
ATOM 2957 C CA . ARG A 1 366 ? 8.886 37.423 17.083 1.00 39.53 366 ARG A CA 1
ATOM 2958 C C . ARG A 1 366 ? 10.009 37.398 18.143 1.00 39.53 366 ARG A C 1
ATOM 2960 O O . ARG A 1 366 ? 9.981 38.269 19.012 1.00 39.53 366 ARG A O 1
ATOM 2967 N N . ARG A 1 367 ? 11.049 36.579 17.855 1.00 38.00 367 ARG A N 1
ATOM 2968 C CA . ARG A 1 367 ? 12.454 36.496 18.379 1.00 38.00 367 ARG A CA 1
ATOM 2969 C C . ARG A 1 367 ? 12.699 35.311 19.327 1.00 38.00 367 ARG A C 1
ATOM 2971 O O . ARG A 1 367 ? 11.808 34.997 20.095 1.00 38.00 367 ARG A O 1
ATOM 2978 N N . ASP A 1 368 ? 13.825 34.590 19.367 1.00 31.39 368 ASP A N 1
ATOM 2979 C CA . ASP A 1 368 ? 15.113 34.525 18.641 1.00 31.39 368 ASP A CA 1
ATOM 2980 C C . ASP A 1 368 ? 15.654 33.072 18.791 1.00 31.39 368 ASP A C 1
ATOM 2982 O O . ASP A 1 368 ? 15.299 32.379 19.745 1.00 31.39 368 ASP A O 1
ATOM 2986 N N . ARG A 1 369 ? 16.493 32.581 17.861 1.00 31.47 369 ARG A N 1
ATOM 2987 C CA . ARG A 1 369 ? 17.109 31.228 17.911 1.00 31.47 369 ARG A CA 1
ATOM 2988 C C . ARG A 1 369 ? 18.443 31.229 18.679 1.00 31.47 369 ARG A C 1
ATOM 2990 O O . ARG A 1 369 ? 19.270 32.092 18.388 1.00 31.47 369 ARG A O 1
ATOM 2997 N N . PRO A 1 370 ? 18.764 30.194 19.480 1.00 31.31 370 PRO A N 1
ATOM 2998 C CA . PRO A 1 370 ? 20.145 29.831 19.778 1.00 31.31 370 PRO A CA 1
ATOM 2999 C C . PRO A 1 370 ? 20.688 28.832 18.741 1.00 31.31 370 PRO A C 1
ATOM 3001 O O . PRO A 1 370 ? 19.999 27.893 18.339 1.00 31.31 370 PRO A O 1
ATOM 3004 N N . LYS A 1 371 ? 21.941 29.035 18.316 1.00 31.50 371 LYS A N 1
ATOM 3005 C CA . LYS A 1 371 ? 22.749 28.051 17.579 1.00 31.50 371 LYS A CA 1
ATOM 3006 C C . LYS A 1 371 ? 23.232 26.975 18.558 1.00 31.50 371 LYS A C 1
ATOM 3008 O O . LYS A 1 371 ? 23.747 27.324 19.615 1.00 31.50 371 LYS A O 1
ATOM 3013 N N . PHE A 1 372 ? 23.103 25.704 18.189 1.00 28.55 372 PHE A N 1
ATOM 3014 C CA . PHE A 1 372 ? 23.746 24.582 18.874 1.00 28.55 372 PHE A CA 1
ATOM 3015 C C . PHE A 1 372 ? 24.713 23.900 17.901 1.00 28.55 372 PHE A C 1
ATOM 3017 O O . PHE A 1 372 ? 24.317 23.529 16.799 1.00 28.55 372 PHE A O 1
ATOM 3024 N N . GLU A 1 373 ? 25.974 23.768 18.311 1.00 28.02 373 GLU A N 1
ATOM 3025 C CA . GLU A 1 373 ? 26.977 22.914 17.670 1.00 28.02 373 GLU A CA 1
ATOM 3026 C C . GLU A 1 373 ? 26.815 21.475 18.185 1.00 28.02 373 GLU A C 1
ATOM 3028 O O . GLU A 1 373 ? 26.587 21.257 19.378 1.00 28.02 373 GLU A O 1
ATOM 3033 N N . MET A 1 374 ? 26.902 20.493 17.284 1.00 28.05 374 MET A N 1
ATOM 3034 C CA . MET A 1 374 ? 26.844 19.064 17.614 1.00 28.05 374 MET A CA 1
ATOM 3035 C C . MET A 1 374 ? 28.249 18.493 17.857 1.00 28.05 374 MET A C 1
ATOM 3037 O O . MET A 1 374 ? 29.183 18.870 17.145 1.00 28.05 374 MET A O 1
ATOM 3041 N N . PRO A 1 375 ? 28.414 17.537 18.790 1.00 27.75 375 PRO A N 1
ATOM 3042 C CA . PRO A 1 375 ? 29.650 16.783 18.921 1.00 27.75 375 PRO A CA 1
ATOM 3043 C C . PRO A 1 375 ? 29.739 15.680 17.855 1.00 27.75 375 PRO A C 1
ATOM 3045 O O . PRO A 1 375 ? 28.764 14.993 17.547 1.00 27.75 375 PRO A O 1
ATOM 3048 N N . VAL A 1 376 ? 30.946 15.506 17.321 1.00 30.08 376 VAL A N 1
ATOM 3049 C CA . VAL A 1 376 ? 31.353 14.400 16.447 1.00 30.08 376 VAL A CA 1
ATOM 3050 C C . VAL A 1 376 ? 31.381 13.106 17.264 1.00 30.08 376 VAL A C 1
ATOM 3052 O O . VAL A 1 376 ? 32.048 13.055 18.297 1.00 30.08 376 VAL A O 1
ATOM 3055 N N . ILE A 1 377 ? 30.691 12.056 16.808 1.00 30.70 377 ILE A N 1
ATOM 3056 C CA . ILE A 1 377 ? 30.770 10.714 17.406 1.00 30.70 377 ILE A CA 1
ATOM 3057 C C . ILE A 1 377 ? 31.398 9.744 16.400 1.00 30.70 377 ILE A C 1
ATOM 3059 O O . ILE A 1 377 ? 31.020 9.692 15.230 1.00 30.70 377 ILE A O 1
ATOM 3063 N N . HIS A 1 378 ? 32.402 9.014 16.888 1.00 27.75 378 HIS A N 1
ATOM 3064 C CA . HIS A 1 378 ? 33.222 8.046 16.169 1.00 27.75 378 HIS A CA 1
ATOM 3065 C C . HIS A 1 378 ? 32.438 6.809 15.696 1.00 27.75 378 HIS A C 1
ATOM 3067 O O . HIS A 1 378 ? 31.542 6.322 16.382 1.00 27.75 378 HIS A O 1
ATOM 3073 N N . LYS A 1 379 ? 32.850 6.289 14.529 1.00 27.84 379 LYS A N 1
ATOM 3074 C CA . LYS A 1 379 ? 32.466 4.990 13.951 1.00 27.84 379 LYS A CA 1
ATOM 3075 C C . LYS A 1 379 ? 32.583 3.861 14.984 1.00 27.84 379 LYS A C 1
ATOM 3077 O O . LYS A 1 379 ? 33.658 3.674 15.546 1.00 27.84 379 LYS A O 1
ATOM 3082 N N . MET A 1 380 ? 31.517 3.080 15.153 1.00 27.23 380 MET A N 1
ATOM 3083 C CA . MET A 1 380 ? 31.592 1.734 15.724 1.00 27.23 380 MET A CA 1
ATOM 3084 C C . MET A 1 380 ? 31.793 0.723 14.594 1.00 27.23 380 MET A C 1
ATOM 3086 O O . MET A 1 380 ? 31.073 0.742 13.595 1.00 27.23 380 MET A O 1
ATOM 3090 N N . GLU A 1 381 ? 32.823 -0.103 14.753 1.00 26.73 381 GLU A N 1
ATOM 3091 C CA . GLU A 1 381 ? 33.195 -1.205 13.872 1.00 26.73 381 GLU A CA 1
ATOM 3092 C C . GLU A 1 381 ? 32.226 -2.389 13.991 1.00 26.73 381 GLU A C 1
ATOM 3094 O O . GLU A 1 381 ? 31.572 -2.596 15.015 1.00 26.73 381 GLU A O 1
ATOM 3099 N N . HIS A 1 382 ? 32.152 -3.149 12.898 1.00 28.31 382 HIS A N 1
ATOM 3100 C CA . HIS A 1 382 ? 31.365 -4.363 12.731 1.00 28.31 382 HIS A CA 1
ATOM 3101 C C . HIS A 1 382 ? 31.719 -5.438 13.767 1.00 28.31 382 HIS A C 1
ATOM 3103 O O . HIS A 1 382 ? 32.884 -5.787 13.938 1.00 28.31 382 HIS A O 1
ATOM 3109 N N . VAL A 1 383 ? 30.690 -6.021 14.385 1.00 27.03 383 VAL A N 1
ATOM 3110 C CA . VAL A 1 383 ? 30.778 -7.297 15.104 1.00 27.03 383 VAL A CA 1
ATOM 3111 C C . VAL A 1 383 ? 30.159 -8.366 14.203 1.00 27.03 383 VAL A C 1
ATOM 3113 O O . VAL A 1 383 ? 28.970 -8.302 13.894 1.00 27.03 383 VAL A O 1
ATOM 3116 N N . GLU A 1 384 ? 30.978 -9.313 13.749 1.00 27.75 384 GLU A N 1
ATOM 3117 C CA . GLU A 1 384 ? 30.541 -10.516 13.034 1.00 27.75 384 GLU A CA 1
ATOM 3118 C C . GLU A 1 384 ? 29.824 -11.469 14.004 1.00 27.75 384 GLU A C 1
ATOM 3120 O O . GLU A 1 384 ? 30.323 -11.762 15.092 1.00 27.75 384 GLU A O 1
ATOM 3125 N N . LEU A 1 385 ? 28.643 -11.952 13.611 1.00 30.41 385 LEU A N 1
ATOM 3126 C CA . LEU A 1 385 ? 27.938 -13.040 14.292 1.00 30.41 385 LEU A CA 1
ATOM 3127 C C . LEU A 1 385 ? 28.269 -14.374 13.601 1.00 30.41 385 LEU A C 1
ATOM 3129 O O . LEU A 1 385 ? 28.360 -14.402 12.373 1.00 30.41 385 LEU A O 1
ATOM 3133 N N . PRO A 1 386 ? 28.439 -15.476 14.353 1.00 30.25 386 PRO A N 1
ATOM 3134 C CA . PRO A 1 386 ? 28.867 -16.754 13.798 1.00 30.25 386 PRO A CA 1
ATOM 3135 C C . PRO A 1 386 ? 27.737 -17.491 13.061 1.00 30.25 386 PRO A C 1
ATOM 3137 O O . PRO A 1 386 ? 26.579 -17.483 13.481 1.00 30.25 386 PRO A O 1
ATOM 3140 N N . GLU A 1 387 ? 28.119 -18.162 11.973 1.00 28.41 387 GLU A N 1
ATOM 3141 C CA . GLU A 1 387 ? 27.275 -19.009 11.128 1.00 28.41 387 GLU A CA 1
ATOM 3142 C C . GLU A 1 387 ? 26.704 -20.212 11.899 1.00 28.41 387 GLU A C 1
ATOM 3144 O O . GLU A 1 387 ? 27.435 -20.992 12.514 1.00 28.41 387 GLU A O 1
ATOM 3149 N N . ILE A 1 388 ? 25.384 -20.395 11.820 1.00 32.31 388 ILE A N 1
ATOM 3150 C CA . ILE A 1 388 ? 24.697 -21.605 12.280 1.00 32.31 388 ILE A CA 1
ATOM 3151 C C . ILE A 1 388 ? 24.614 -22.571 11.094 1.00 32.31 388 ILE A C 1
ATOM 3153 O O . ILE A 1 388 ? 24.032 -22.263 10.055 1.00 32.31 388 ILE A O 1
ATOM 3157 N N . SER A 1 389 ? 25.222 -23.745 11.254 1.00 28.62 389 SER A N 1
ATOM 3158 C CA . SER A 1 389 ? 25.217 -24.824 10.267 1.00 28.62 389 SER A CA 1
ATOM 3159 C C . SER A 1 389 ? 23.878 -25.571 10.280 1.00 28.62 389 SER A C 1
ATOM 3161 O O . SER A 1 389 ? 23.417 -26.031 11.321 1.00 28.62 389 SER A O 1
ATOM 3163 N N . HIS A 1 390 ? 23.248 -25.698 9.110 1.00 34.41 390 HIS A N 1
ATOM 3164 C CA . HIS A 1 390 ? 22.057 -26.523 8.921 1.00 34.41 390 HIS A CA 1
ATOM 3165 C C . HIS A 1 390 ? 22.448 -27.968 8.582 1.00 34.41 390 HIS A C 1
ATOM 3167 O O . HIS A 1 390 ? 23.128 -28.234 7.587 1.00 34.41 390 HIS A O 1
ATOM 3173 N N . GLU A 1 391 ? 21.987 -28.904 9.413 1.00 30.89 391 GLU A N 1
ATOM 3174 C CA . GLU A 1 391 ? 22.039 -30.345 9.172 1.00 30.89 391 GLU A CA 1
ATOM 3175 C C . GLU A 1 391 ? 21.223 -30.736 7.931 1.00 30.89 391 GLU A C 1
ATOM 3177 O O . GLU A 1 391 ? 20.052 -30.387 7.774 1.00 30.89 391 GLU A O 1
ATOM 3182 N N . LYS A 1 392 ? 21.864 -31.506 7.047 1.00 30.73 392 LYS A N 1
ATOM 3183 C CA . LYS A 1 392 ? 21.263 -32.110 5.856 1.00 30.73 392 LYS A CA 1
ATOM 3184 C C . LYS A 1 392 ? 20.318 -33.244 6.252 1.00 30.73 392 LYS A C 1
ATOM 3186 O O . LYS A 1 392 ? 20.767 -34.275 6.749 1.00 30.73 392 LYS A O 1
ATOM 3191 N N . TRP A 1 393 ? 19.038 -33.103 5.927 1.00 31.22 393 TRP A N 1
ATOM 3192 C CA . TRP A 1 393 ? 18.109 -34.229 5.863 1.00 31.22 393 TRP A CA 1
ATOM 3193 C C . TRP A 1 393 ? 18.281 -34.975 4.534 1.00 31.22 393 TRP A C 1
ATOM 3195 O O . TRP A 1 393 ? 17.989 -34.450 3.461 1.00 31.22 393 TRP A O 1
ATOM 3205 N N . ASN A 1 394 ? 18.783 -36.209 4.616 1.00 29.75 394 ASN A N 1
ATOM 3206 C CA . ASN A 1 394 ? 18.833 -37.159 3.507 1.00 29.75 394 ASN A CA 1
ATOM 3207 C C . ASN A 1 394 ? 17.443 -37.774 3.297 1.00 29.75 394 ASN A C 1
ATOM 3209 O O . ASN A 1 394 ? 16.960 -38.509 4.155 1.00 29.75 394 ASN A O 1
ATOM 3213 N N . THR A 1 395 ? 16.831 -37.541 2.138 1.00 35.41 395 THR A N 1
ATOM 3214 C CA . THR A 1 395 ? 15.678 -38.316 1.671 1.00 35.41 395 THR A CA 1
ATOM 3215 C C . THR A 1 395 ? 16.159 -39.523 0.868 1.00 35.41 395 THR A C 1
ATOM 3217 O O . THR A 1 395 ? 16.756 -39.409 -0.204 1.00 35.41 395 THR A O 1
ATOM 3220 N N . SER A 1 396 ? 15.914 -40.712 1.415 1.00 33.09 396 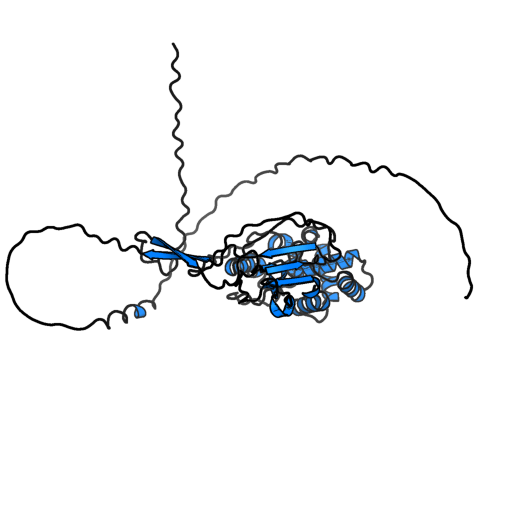SER A N 1
ATOM 3221 C CA . SER A 1 396 ? 16.082 -41.990 0.734 1.00 33.09 396 SER A CA 1
ATOM 3222 C C . SER A 1 396 ? 14.994 -42.165 -0.328 1.00 33.09 396 SER A C 1
ATOM 3224 O O . SER A 1 396 ? 13.799 -42.164 -0.040 1.00 33.09 396 SER A O 1
ATOM 3226 N N . LYS A 1 397 ? 15.429 -42.336 -1.579 1.00 33.62 397 LYS A N 1
ATOM 3227 C CA . LYS A 1 397 ? 14.609 -42.838 -2.685 1.00 33.62 397 LYS A CA 1
ATOM 3228 C C . LYS A 1 397 ? 14.303 -44.315 -2.439 1.00 33.62 397 LYS A C 1
ATOM 3230 O O . LYS A 1 397 ? 15.239 -45.097 -2.311 1.00 33.62 397 LYS A O 1
ATOM 3235 N N . ASN A 1 398 ? 13.025 -44.686 -2.446 1.00 36.47 398 ASN A N 1
ATOM 3236 C CA . ASN A 1 398 ? 12.609 -46.064 -2.689 1.00 36.47 398 ASN A CA 1
ATOM 3237 C C . ASN A 1 398 ? 11.990 -46.164 -4.083 1.00 36.47 398 ASN A C 1
ATOM 3239 O O . ASN A 1 398 ? 11.029 -45.473 -4.415 1.00 36.47 398 ASN A O 1
ATOM 3243 N N . GLU A 1 399 ? 12.604 -47.029 -4.882 1.00 36.28 399 GLU A N 1
ATOM 3244 C CA . GLU A 1 399 ? 12.126 -47.554 -6.152 1.00 36.28 399 GLU A CA 1
ATOM 3245 C C . GLU A 1 399 ? 10.999 -48.567 -5.923 1.00 36.28 399 GLU A C 1
ATOM 3247 O O . GLU A 1 399 ? 11.065 -49.365 -4.990 1.00 36.28 399 GLU A O 1
ATOM 3252 N N . THR A 1 400 ? 9.989 -48.549 -6.794 1.00 33.91 400 THR A N 1
ATOM 3253 C CA . THR A 1 400 ? 9.174 -49.668 -7.332 1.00 33.91 400 THR A CA 1
ATOM 3254 C C . THR A 1 400 ? 7.931 -49.032 -7.972 1.00 33.91 400 THR A C 1
ATOM 3256 O O . THR A 1 400 ? 7.418 -48.045 -7.468 1.00 33.91 400 THR A O 1
ATOM 3259 N N . SER A 1 401 ? 7.370 -49.466 -9.093 1.00 34.66 401 SER A N 1
ATOM 3260 C CA . SER A 1 401 ? 7.684 -50.516 -10.052 1.00 34.66 401 SER A CA 1
ATOM 3261 C C . SER A 1 401 ? 6.903 -50.197 -11.330 1.00 34.66 401 SER A C 1
ATOM 3263 O O . SER A 1 401 ? 5.800 -49.654 -11.276 1.00 34.66 401 SER A O 1
ATOM 3265 N N . ASN A 1 402 ? 7.472 -50.582 -12.466 1.00 35.12 402 ASN A N 1
ATOM 3266 C CA . ASN A 1 402 ? 6.856 -50.559 -13.787 1.00 35.12 402 ASN A CA 1
ATOM 3267 C C . ASN A 1 402 ? 5.465 -51.215 -13.820 1.00 35.12 402 ASN A C 1
ATOM 3269 O O . ASN A 1 402 ? 5.294 -52.302 -13.279 1.00 35.12 402 ASN A O 1
ATOM 3273 N N . ASN A 1 403 ? 4.537 -50.618 -14.570 1.00 34.47 403 ASN A N 1
ATOM 3274 C CA . ASN A 1 403 ? 3.517 -51.356 -15.313 1.00 34.47 403 ASN A CA 1
ATOM 3275 C C . ASN A 1 403 ? 3.140 -50.561 -16.570 1.00 34.47 403 ASN A C 1
ATOM 3277 O O . ASN A 1 403 ? 2.371 -49.605 -16.523 1.00 34.47 403 ASN A O 1
ATOM 3281 N N . ASN A 1 404 ? 3.724 -50.974 -17.692 1.00 37.31 404 ASN A N 1
ATOM 3282 C CA . ASN A 1 404 ? 3.192 -50.734 -19.025 1.00 37.31 404 ASN A CA 1
ATOM 3283 C C . ASN A 1 404 ? 2.413 -51.992 -19.413 1.00 37.31 404 ASN A C 1
ATOM 3285 O O . ASN A 1 404 ? 3.023 -53.053 -19.429 1.00 37.31 404 ASN A O 1
ATOM 3289 N N . ASP A 1 405 ? 1.129 -51.865 -19.760 1.00 40.19 405 ASP A N 1
ATOM 3290 C CA . ASP A 1 405 ? 0.564 -52.600 -20.899 1.00 40.19 405 ASP A CA 1
ATOM 3291 C C . ASP A 1 405 ? -0.793 -52.03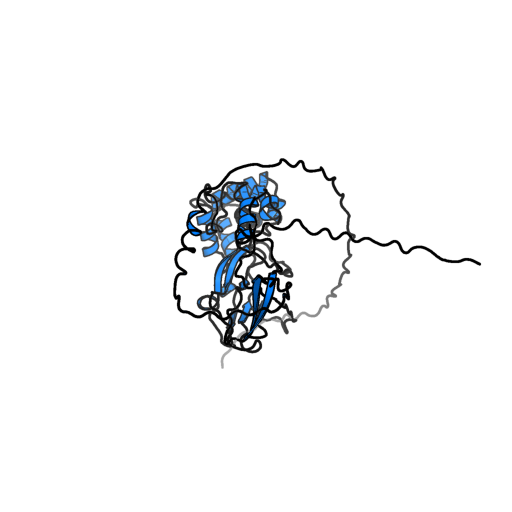6 -21.377 1.00 40.19 405 ASP A C 1
ATOM 3293 O O . ASP A 1 405 ? -1.847 -52.203 -20.776 1.00 40.19 405 ASP A O 1
ATOM 3297 N N . THR A 1 406 ? -0.700 -51.266 -22.461 1.00 36.66 406 THR A N 1
ATOM 3298 C CA . THR A 1 406 ? -1.364 -51.423 -23.770 1.00 36.66 406 THR A CA 1
ATOM 3299 C C . THR A 1 406 ? -2.838 -51.903 -23.904 1.00 36.66 406 THR A C 1
ATOM 3301 O O . THR A 1 406 ? -3.148 -53.072 -23.741 1.00 36.66 406 THR A O 1
ATOM 3304 N N . LYS A 1 407 ? -3.683 -50.978 -24.414 1.00 39.84 407 LYS A N 1
ATOM 3305 C CA . LYS A 1 407 ? -4.768 -51.062 -25.446 1.00 39.84 407 LYS A CA 1
ATOM 3306 C C . LYS A 1 407 ? -5.783 -52.232 -25.493 1.00 39.84 407 LYS A C 1
ATOM 3308 O O . LYS A 1 407 ? -5.413 -53.359 -25.790 1.00 39.84 407 LYS A O 1
ATOM 3313 N N . ASN A 1 408 ? -7.081 -51.876 -25.530 1.00 34.38 408 ASN A N 1
ATOM 3314 C CA . ASN A 1 408 ? -8.044 -52.034 -26.663 1.00 34.38 408 ASN A CA 1
ATOM 3315 C C . ASN A 1 408 ? -9.477 -51.675 -26.183 1.00 34.38 408 ASN A C 1
ATOM 3317 O O . ASN A 1 408 ? -9.901 -52.146 -25.140 1.00 34.38 408 ASN A O 1
ATOM 3321 N N . GLN A 1 409 ? -10.151 -50.646 -26.716 1.00 37.62 409 GLN A N 1
ATOM 3322 C CA . GLN A 1 409 ? -11.096 -50.630 -27.858 1.00 37.62 409 GLN A CA 1
ATOM 3323 C C . GLN A 1 409 ? -12.349 -51.538 -27.767 1.00 37.62 409 GLN A C 1
ATOM 3325 O O . GLN A 1 409 ? -12.216 -52.743 -27.928 1.00 37.62 409 GLN A O 1
ATOM 3330 N N . LYS A 1 410 ? -13.530 -50.868 -27.749 1.00 39.56 410 LYS A N 1
ATOM 3331 C CA . LYS A 1 410 ? -14.889 -51.274 -28.217 1.00 39.56 410 LYS A CA 1
ATOM 3332 C C . LYS A 1 410 ? -15.540 -52.448 -27.446 1.00 39.56 410 LYS A C 1
ATOM 3334 O O . LYS A 1 410 ? -14.845 -53.339 -27.003 1.00 39.56 410 LYS A O 1
ATOM 3339 N N . GLN A 1 411 ? -16.852 -52.535 -27.218 1.00 39.19 411 GLN A N 1
ATOM 3340 C CA . GLN A 1 411 ? -18.003 -52.234 -28.072 1.00 39.19 411 GLN A CA 1
ATOM 3341 C C . GLN A 1 411 ? -19.306 -52.304 -27.238 1.00 39.19 411 GLN A C 1
ATOM 3343 O O . GLN A 1 411 ? -19.302 -52.823 -26.127 1.00 39.19 411 GLN A O 1
ATOM 3348 N N . ASP A 1 412 ? -20.384 -51.788 -27.821 1.00 50.31 412 ASP A N 1
ATOM 3349 C CA . ASP A 1 412 ? -21.778 -51.710 -27.359 1.00 50.31 412 ASP A CA 1
ATOM 3350 C C . ASP A 1 412 ? -22.369 -52.964 -26.672 1.00 50.31 412 ASP A C 1
ATOM 3352 O O . ASP A 1 412 ? -22.302 -54.056 -27.237 1.00 50.31 412 ASP A O 1
ATOM 3356 N N . GLN A 1 413 ? -23.036 -52.775 -25.521 1.00 44.22 413 GLN A N 1
ATOM 3357 C CA . GLN A 1 413 ? -24.454 -53.104 -25.234 1.00 44.22 413 GLN A CA 1
ATOM 3358 C C . GLN A 1 413 ? -24.821 -52.812 -23.776 1.00 44.22 413 GLN A C 1
ATOM 3360 O O . GLN A 1 413 ? -24.015 -53.153 -22.882 1.00 44.22 413 GLN A O 1
#

Secondary structure (DSSP, 8-state):
----------------PPPPP---TTSTT---S-EEEEEEEEE-S-EEPP--EE--SSS--B-HHHHHHHHHHHSTT--HHHHHHHHHHHHHHTT-S--HHHHHS-HHHHHHHHHHHHHHTTTS-HHHHHHHHHHHHBPPHHHHEEEEEETTEEE-IIIIIEEEEEETTTEEEEEEPTT-EE-S-HHHH-EEEEEPPPP-SS-S------------HHHHHHHHIIIIIHHHS-B-TT----TTPPP-SSBPPHHHHHHTHIIIIIS-S-SS------PPPSS-------------SSPPTT--EEEEE--SSSEEEEEEEEE----------------------------SSHHHHTTGGG------PPP-PPPP-PPPPP-PPPPPPPPP---------------------

pLDDT: mean 73.45, std 25.23, range [26.73, 98.56]

Solvent-accessible surface area (backbone atoms only — not comparable to full-atom values): 27165 Å² total; per-residue (Å²): 142,83,85,91,77,90,84,85,78,79,80,77,80,76,83,80,72,76,79,82,72,85,63,58,85,94,42,79,86,54,82,76,53,61,70,42,76,46,76,46,78,46,79,50,73,56,42,68,59,78,80,50,70,53,61,53,87,52,50,38,39,29,45,41,71,60,50,44,50,50,47,47,72,62,38,84,94,62,53,72,70,56,35,50,50,39,50,46,48,52,42,27,15,50,50,30,35,80,44,64,72,57,60,73,53,52,68,72,55,52,55,51,41,46,55,54,45,53,61,66,46,61,97,49,54,67,41,58,42,51,51,51,50,44,72,74,28,34,68,50,62,77,62,35,43,74,48,26,30,47,54,81,38,83,50,54,48,63,81,71,42,31,40,86,38,70,42,88,45,30,41,70,28,38,25,45,48,87,85,48,59,33,64,51,53,34,95,50,17,23,38,37,39,37,25,28,70,68,55,50,48,86,59,89,85,76,85,90,85,82,90,85,89,87,81,54,71,56,55,52,48,47,47,44,42,15,34,38,32,71,75,66,43,24,33,46,57,82,60,77,83,64,81,93,65,77,92,57,81,46,64,48,57,40,62,67,35,40,78,40,28,46,64,45,50,64,40,94,61,73,68,39,94,60,98,69,84,76,72,83,66,94,77,77,88,83,82,90,82,84,89,82,85,77,81,71,93,64,93,53,94,85,48,69,46,80,47,75,51,65,53,78,53,55,55,50,76,48,79,43,84,39,77,48,78,79,76,82,84,79,85,81,94,76,81,92,77,91,82,92,80,86,82,82,88,89,80,90,89,91,82,73,70,77,71,61,66,75,67,64,84,80,75,89,86,88,90,85,86,84,89,79,86,80,82,89,78,80,87,80,80,90,80,88,78,86,88,83,85,80,83,84,82,83,82,83,86,80,89,84,79,90,83,87,83,84,90,84,84,88,80,92,132

Radius of gyration: 32.61 Å; Cα contacts (8 Å, |Δi|>4): 455; chains: 1; bounding box: 72×98×97 Å